Protein AF-A0A1H8DDY9-F1 (afdb_monomer)

Mean predicted aligned error: 5.14 Å

Solvent-accessible surface area (backbone atoms only — not comparable to full-atom values): 30913 Å² total; per-residue (Å²): 101,63,70,55,17,39,53,52,20,37,51,55,45,41,40,13,41,50,28,24,45,38,61,56,72,66,57,65,76,45,71,66,89,84,73,91,78,74,67,105,60,54,44,48,33,38,37,76,36,75,84,77,53,31,32,45,36,35,35,33,58,40,87,41,98,86,42,74,48,39,61,55,94,57,40,30,36,36,41,81,87,67,49,76,44,78,53,89,43,46,63,60,52,46,52,54,55,49,59,58,70,56,87,56,89,87,69,56,37,64,62,53,45,51,52,35,32,52,46,11,31,56,45,28,14,54,34,41,31,58,54,65,75,46,77,85,73,78,47,83,88,46,56,66,68,58,27,36,51,45,30,30,18,59,54,59,70,59,55,66,54,28,58,26,45,51,18,52,53,78,60,51,76,70,45,36,60,50,46,28,11,51,60,66,20,60,41,44,41,19,35,30,35,35,32,59,84,34,50,46,74,48,54,60,50,100,64,82,78,52,65,69,66,57,40,37,64,68,46,44,62,76,43,41,67,52,48,73,74,56,31,42,81,41,76,35,40,56,72,35,50,63,56,53,57,72,37,67,52,47,48,49,28,38,78,70,64,42,30,42,85,65,47,69,49,62,70,61,32,31,27,26,77,77,42,44,32,30,39,37,96,72,36,69,38,26,40,37,34,19,26,87,31,32,46,61,80,43,58,42,44,34,38,70,66,46,50,51,15,18,40,44,42,20,32,52,52,60,54,34,66,77,79,55,80,54,98,29,52,44,73,45,38,36,53,30,37,47,33,61,42,62,52,74,94,57,57,56,94,84,72,65,60,23,63,51,19,29,41,35,25,53,53,83,67,55,88,83,70,50,47,55,34,30,39,46,33,36,62,46,56,51,96,77,45,98,58,27,46,49,57,60,29,45,29,54,48,63,74,49,73,95,74,83,59,56,62,69,54,54,49,53,51,50,49,45,40,38,60,44,42,55,49,56,53,46,45,41,28,45,78,60,18,41,21,55,44,40,21,34,79,30,21,24,38,19,60,57,72,34,35,67,60,36,32,34,36,38,63,40,62,60,35,25,27,12,44,69,45,30,50,75,73,47,37,47,80,72,67,34,60,94,79,41,78,26,56,31,57,54,69,58,19,48,49,46,28,43,23,22,35,50,52,51,22,47,46,50,51,44,50,48,51,15,67,78,45,72,37,58,56,54,61,51,31,27,50,55,38,52,50,48,65,66,44,44,83,80,41,53,80,57,32,30,53,55,48,47,46,58,59,65,43,69,52,40,62,36,77,26,42,44,62,16,57,49,71,69,28,72,93,66,58,42,70,37,78,38,79,32,55,45,49,75,24,68,73,80,83,124

InterPro domains:
  IPR007310 Aerobactin siderophore biosynthesis, IucA/IucC, N-terminal [PF04183] (151-379)
  IPR022770 Aerobactin siderophore biosynthesis IucA/IucC-like, C-terminal [PF06276] (412-571)
  IPR037455 Aerobactin siderophore biosynthesis, IucA/IucC-like [PTHR34384] (4-583)

Secondary structure (DSSP, 8-state):
-HHHHHHHHHHHHHHHHHHHHHHHH-PPPEE-SS---SSTT-EEEEEEETTTTEEEEEEEEE--TTS--EEEEEEEEE-TTS-EEEE--HHHHHHHHHHHH-S-GGGSHHHHHHHHHHHHHHHHHHHHHHHHTS----STTS-HHHHHHHHHH---S--TT-S-TT-EET--HHHHHHH-GGGT--EEEEEEEE-GGGEEEEESSSSPPPHHHHS-HHHHHHTHHHHHTTPEEEEE-HHHHHHHTTSHHHHHHHHTTSEEEEEEEEEEEEE-TTSSEEE-TTSSEEEE--EEEEETTEEE---HHHHHHHHHHHHHHHHHTTT---TTEEE--EEEEEEE---TTT--TT--GGGT-EEEEEPP--TTS---EEHHHHHPPPTT-SS-THHHHHHHHHT--SSPPPHHHHHHHHHHHHHHTHHHHHHHHHHH-EE----TTTEEEEEETTEEEEEEE--GGG-EEEHHHHHHTT-BTTTB-TT-TTEE-HHHHHHHHIIIIIIIIIHHHHHHHHHHHT--HHHHHHHHHHHHHHHTTTS-HHHHHHHHHHHH-SEEEEE-HHHHHHTT-STT--EEEEE-HHHHT-----

Nearest PDB structures (foldseek):
  2x3j-assembly1_A  TM=8.518E-01  e=3.116E-34  Dickeya chrysanthemi
  2x3j-assembly1_B  TM=8.577E-01  e=5.275E-34  Dickeya chrysanthemi
  2w02-assembly2_B  TM=8.515E-01  e=5.777E-33  Dickeya chrysanthemi
  2w02-assembly1_A  TM=8.527E-01  e=4.979E-32  Dickeya chrysanthemi
  2w03-assembly1_A  TM=8.443E-01  e=2.196E-31  Dickeya chrysanthemi

Structure (mmCIF, N/CA/C/O backbone):
data_AF-A0A1H8DDY9-F1
#
_entry.id   AF-A0A1H8DDY9-F1
#
loop_
_atom_site.group_PDB
_atom_site.id
_atom_site.type_symbol
_atom_site.label_atom_id
_atom_site.label_alt_id
_atom_site.label_comp_id
_atom_site.label_asym_id
_atom_site.label_entity_id
_atom_site.label_seq_id
_atom_site.pdbx_PDB_ins_code
_atom_site.Cartn_x
_atom_site.Cartn_y
_atom_site.Cartn_z
_atom_site.occupancy
_atom_site.B_iso_or_equiv
_atom_site.auth_seq_id
_atom_site.auth_comp_id
_atom_site.auth_asym_id
_atom_site.auth_atom_id
_atom_site.pdbx_PDB_model_num
ATOM 1 N N . MET A 1 1 ? 13.708 -27.353 0.061 1.00 84.94 1 MET A N 1
ATOM 2 C CA . MET A 1 1 ? 12.771 -26.207 0.019 1.00 84.94 1 MET A CA 1
ATOM 3 C C . MET A 1 1 ? 13.318 -24.988 0.753 1.00 84.94 1 MET A C 1
ATOM 5 O O . MET A 1 1 ? 13.520 -23.990 0.083 1.00 84.94 1 MET A O 1
ATOM 9 N N . LYS A 1 2 ? 13.683 -25.061 2.043 1.00 91.00 2 LYS A N 1
ATOM 10 C CA . LYS A 1 2 ? 14.303 -23.936 2.782 1.00 91.00 2 LYS A CA 1
ATOM 11 C C . LYS A 1 2 ? 15.442 -23.213 2.041 1.00 91.00 2 LYS A C 1
ATOM 13 O O . LYS A 1 2 ? 15.395 -22.007 1.848 1.00 91.00 2 LYS A O 1
ATOM 18 N N . GLN A 1 3 ? 16.427 -23.961 1.538 1.00 93.56 3 GLN A N 1
ATOM 19 C CA . GLN A 1 3 ? 17.556 -23.391 0.785 1.00 93.56 3 GLN A CA 1
ATOM 20 C C . GLN A 1 3 ? 17.130 -22.751 -0.551 1.00 93.56 3 GLN A C 1
ATOM 22 O O . GLN A 1 3 ? 17.729 -21.783 -1.001 1.00 93.56 3 GLN A O 1
ATOM 27 N N . GLN A 1 4 ? 16.076 -23.267 -1.190 1.00 94.62 4 GLN A N 1
ATOM 28 C CA . GLN A 1 4 ? 15.504 -22.664 -2.396 1.00 94.62 4 GLN A CA 1
ATOM 29 C C . GLN A 1 4 ? 14.776 -21.358 -2.065 1.00 94.62 4 GLN A C 1
ATOM 31 O O . GLN A 1 4 ? 14.979 -20.375 -2.765 1.00 94.62 4 GLN A O 1
ATOM 36 N N . ALA A 1 5 ? 13.980 -21.335 -0.992 1.00 96.44 5 ALA A N 1
ATOM 37 C CA . ALA A 1 5 ? 13.301 -20.132 -0.520 1.00 96.44 5 ALA A CA 1
ATOM 38 C C . ALA A 1 5 ? 14.295 -19.013 -0.194 1.00 96.44 5 ALA A C 1
ATOM 40 O O . ALA A 1 5 ? 14.096 -17.879 -0.616 1.00 96.44 5 ALA A O 1
ATOM 41 N N . PHE A 1 6 ? 15.390 -19.355 0.491 1.00 96.50 6 PHE A N 1
ATOM 42 C CA . PHE A 1 6 ? 16.448 -18.404 0.815 1.00 96.50 6 PHE A CA 1
ATOM 43 C C . PHE A 1 6 ? 17.117 -17.836 -0.442 1.00 96.50 6 PHE A C 1
ATOM 45 O O . PHE A 1 6 ? 17.208 -16.623 -0.562 1.00 96.50 6 PHE A O 1
ATOM 52 N N . ARG A 1 7 ? 17.481 -18.676 -1.424 1.00 95.56 7 ARG A N 1
ATOM 53 C CA . ARG A 1 7 ? 18.044 -18.198 -2.704 1.00 95.56 7 ARG A CA 1
ATOM 54 C C . ARG A 1 7 ? 17.100 -17.258 -3.460 1.00 95.56 7 ARG A C 1
ATOM 56 O O . ARG A 1 7 ? 17.546 -16.258 -4.007 1.00 95.56 7 ARG A O 1
ATOM 63 N N . ILE A 1 8 ? 15.798 -17.558 -3.477 1.00 95.88 8 ILE A N 1
ATOM 64 C CA . ILE A 1 8 ? 14.801 -16.670 -4.096 1.00 95.88 8 ILE A CA 1
ATOM 65 C C . ILE A 1 8 ? 14.722 -15.348 -3.322 1.00 95.88 8 ILE A C 1
ATOM 67 O O . ILE A 1 8 ? 14.713 -14.292 -3.943 1.00 95.88 8 ILE A O 1
ATOM 71 N N . ALA A 1 9 ? 14.687 -15.384 -1.986 1.00 97.50 9 ALA A N 1
ATOM 72 C CA . ALA A 1 9 ? 14.667 -14.175 -1.162 1.00 97.50 9 ALA A CA 1
ATOM 73 C C . ALA A 1 9 ? 15.915 -13.310 -1.383 1.00 97.50 9 ALA A C 1
ATOM 75 O O . ALA A 1 9 ? 15.805 -12.096 -1.508 1.00 97.50 9 ALA A O 1
ATOM 76 N N . GLU A 1 10 ? 17.082 -13.941 -1.477 1.00 96.75 10 GLU A N 1
ATOM 77 C CA . GLU A 1 10 ? 18.362 -13.292 -1.730 1.00 96.75 10 GLU A CA 1
ATOM 78 C C . GLU A 1 10 ? 18.367 -12.560 -3.079 1.00 96.75 10 GLU A C 1
ATOM 80 O O . GLU A 1 10 ? 18.619 -11.356 -3.139 1.00 96.75 10 GLU A O 1
ATOM 85 N N . HIS A 1 11 ? 17.975 -13.255 -4.151 1.00 96.06 11 HIS A N 1
ATOM 86 C CA . HIS A 1 11 ? 17.843 -12.661 -5.484 1.00 96.06 11 HIS A CA 1
ATOM 87 C C . HIS A 1 11 ? 16.826 -11.510 -5.508 1.00 96.06 11 HIS A C 1
ATOM 89 O O . HIS A 1 11 ? 17.091 -10.443 -6.059 1.00 96.06 11 HIS A O 1
ATOM 95 N N . GLN A 1 12 ? 15.687 -11.682 -4.835 1.00 96.44 12 GLN A N 1
ATOM 96 C CA . GLN A 1 12 ? 14.640 -10.665 -4.740 1.00 96.44 12 GLN A CA 1
ATOM 97 C C . GLN A 1 12 ? 15.045 -9.437 -3.912 1.00 96.44 12 GLN A C 1
ATOM 99 O O . GLN A 1 12 ? 14.533 -8.342 -4.168 1.00 96.44 12 GLN A O 1
ATOM 104 N N . THR A 1 13 ? 15.950 -9.593 -2.945 1.00 97.38 13 THR A N 1
ATOM 105 C CA . THR A 1 13 ? 16.577 -8.481 -2.220 1.00 97.38 13 THR A CA 1
ATOM 106 C C . THR A 1 13 ? 17.520 -7.706 -3.136 1.00 97.38 13 THR A C 1
ATOM 108 O O . THR A 1 13 ? 17.406 -6.482 -3.218 1.00 97.38 13 THR A O 1
ATOM 111 N N . VAL A 1 14 ? 18.392 -8.401 -3.875 1.00 96.62 14 VAL A N 1
ATOM 112 C CA . VAL A 1 14 ? 19.308 -7.774 -4.846 1.00 96.62 14 VAL A CA 1
ATOM 113 C C . VAL A 1 14 ? 18.537 -6.963 -5.883 1.00 96.62 14 VAL A C 1
ATOM 115 O O . VAL A 1 14 ? 18.834 -5.787 -6.086 1.00 96.62 14 VAL A O 1
ATOM 118 N N . GLU A 1 15 ? 17.510 -7.558 -6.492 1.00 95.94 15 GLU A N 1
ATOM 119 C CA . GLU A 1 15 ? 16.705 -6.908 -7.529 1.00 95.94 15 GLU A CA 1
ATOM 120 C C . GLU A 1 15 ? 16.066 -5.606 -7.028 1.00 95.94 15 GLU A C 1
ATOM 122 O O . GLU A 1 15 ? 16.124 -4.587 -7.710 1.00 95.94 15 GLU A O 1
ATOM 127 N N . ARG A 1 16 ? 15.530 -5.592 -5.802 1.00 96.38 16 ARG A N 1
ATOM 128 C CA . ARG A 1 16 ? 14.922 -4.393 -5.199 1.00 96.38 16 ARG A CA 1
ATOM 129 C C . ARG A 1 16 ? 15.927 -3.297 -4.898 1.00 96.38 16 ARG A C 1
ATOM 131 O O . ARG A 1 16 ? 15.626 -2.127 -5.122 1.00 96.38 16 ARG A O 1
ATOM 138 N N . ILE A 1 17 ? 17.090 -3.666 -4.369 1.00 96.81 17 ILE A N 1
ATOM 139 C CA . ILE A 1 17 ? 18.146 -2.710 -4.028 1.00 96.81 17 ILE A CA 1
ATOM 140 C C . ILE A 1 17 ? 18.695 -2.075 -5.301 1.00 96.81 17 ILE A C 1
ATOM 142 O O . ILE A 1 17 ? 18.784 -0.852 -5.365 1.00 96.81 17 ILE A O 1
ATOM 146 N N . LEU A 1 18 ? 18.995 -2.878 -6.325 1.00 96.88 18 LEU A N 1
ATOM 147 C CA . LEU A 1 18 ? 19.487 -2.371 -7.604 1.00 96.88 18 LEU A CA 1
ATOM 148 C C . LEU A 1 18 ? 18.429 -1.536 -8.329 1.00 96.88 18 LEU A C 1
ATOM 150 O O . LEU A 1 18 ? 18.742 -0.427 -8.754 1.00 96.88 18 LEU A O 1
ATOM 154 N N . ASN A 1 19 ? 17.175 -1.998 -8.398 1.00 96.38 19 ASN A N 1
ATOM 155 C CA . ASN A 1 19 ? 16.087 -1.230 -9.009 1.00 96.38 19 ASN A CA 1
ATOM 156 C C . ASN A 1 19 ? 15.865 0.103 -8.286 1.00 96.38 19 ASN A C 1
ATOM 158 O O . ASN A 1 19 ? 15.697 1.133 -8.936 1.00 96.38 19 ASN A O 1
ATOM 162 N N . ALA A 1 20 ? 15.876 0.115 -6.949 1.00 96.12 20 ALA A N 1
ATOM 163 C CA . ALA A 1 20 ? 15.757 1.352 -6.184 1.00 96.12 20 ALA A CA 1
ATOM 164 C C . ALA A 1 20 ? 16.968 2.267 -6.409 1.00 96.12 20 ALA A C 1
ATOM 166 O O . ALA A 1 20 ? 16.782 3.437 -6.720 1.00 96.12 20 ALA A O 1
ATOM 167 N N . TYR A 1 21 ? 18.193 1.744 -6.326 1.00 96.25 21 TYR A N 1
ATOM 168 C CA . TYR A 1 21 ? 19.411 2.530 -6.512 1.00 96.25 21 TYR A CA 1
ATOM 169 C C . TYR A 1 21 ? 19.501 3.140 -7.910 1.00 96.25 21 TYR A C 1
ATOM 171 O O . TYR A 1 21 ? 19.559 4.358 -8.019 1.00 96.25 21 TYR A O 1
ATOM 179 N N . VAL A 1 22 ? 19.428 2.327 -8.971 1.00 94.50 22 VAL A N 1
ATOM 180 C CA . VAL A 1 22 ? 19.519 2.784 -10.372 1.00 94.50 22 VAL A CA 1
ATOM 181 C C . VAL A 1 22 ? 18.476 3.864 -10.661 1.00 94.50 22 VAL A C 1
ATOM 183 O O . VAL A 1 22 ? 18.779 4.889 -11.273 1.00 94.50 22 VAL A O 1
ATOM 186 N N . ARG A 1 23 ? 17.249 3.662 -10.171 1.00 93.25 23 ARG A N 1
ATOM 187 C CA . ARG A 1 23 ? 16.152 4.613 -10.345 1.00 93.25 23 ARG A CA 1
ATOM 188 C C . ARG A 1 23 ? 16.363 5.916 -9.569 1.00 93.25 23 ARG A C 1
ATOM 190 O O . ARG A 1 23 ? 15.970 6.972 -10.053 1.00 93.25 23 ARG A O 1
ATOM 197 N N . GLU A 1 24 ? 16.921 5.851 -8.364 1.00 94.12 24 GLU A N 1
ATOM 198 C CA . GLU A 1 24 ? 17.036 6.997 -7.454 1.00 94.12 24 GLU A CA 1
ATOM 199 C C . GLU A 1 24 ? 18.318 7.813 -7.650 1.00 94.12 24 GLU A C 1
ATOM 201 O O . GLU A 1 24 ? 18.294 9.028 -7.471 1.00 94.12 24 GLU A O 1
ATOM 206 N N . SER A 1 25 ? 19.425 7.181 -8.043 1.00 90.38 25 SER A N 1
ATOM 207 C CA . SER A 1 25 ? 20.691 7.867 -8.325 1.00 90.38 25 SER A CA 1
ATOM 208 C C . SER A 1 25 ? 20.757 8.437 -9.745 1.00 90.38 25 SER A C 1
ATOM 210 O O . SER A 1 25 ? 21.589 9.299 -10.024 1.00 90.38 25 SER A O 1
ATOM 212 N N . GLY A 1 26 ? 19.919 7.937 -10.662 1.00 83.56 26 GLY A N 1
ATOM 213 C CA . GLY A 1 26 ? 20.040 8.208 -12.097 1.00 83.56 26 GLY A CA 1
ATOM 214 C C . GLY A 1 26 ? 21.256 7.530 -12.742 1.00 83.56 26 GLY A C 1
ATOM 215 O O . GLY A 1 26 ? 21.606 7.859 -13.881 1.00 83.56 26 GLY A O 1
ATOM 216 N N . SER A 1 27 ? 21.909 6.600 -12.030 1.00 83.31 27 SER A N 1
ATOM 217 C CA . SER A 1 27 ? 23.034 5.822 -12.550 1.00 83.31 27 SER A CA 1
ATOM 218 C C . SER A 1 27 ? 22.601 5.055 -13.795 1.00 83.31 27 SER A C 1
ATOM 220 O O . SER A 1 27 ? 21.537 4.439 -13.837 1.00 83.31 27 SER A O 1
ATOM 222 N N . ARG A 1 28 ? 23.439 5.075 -14.833 1.00 81.19 28 ARG A N 1
ATOM 223 C CA . ARG A 1 28 ? 23.156 4.366 -16.082 1.00 81.19 28 ARG A CA 1
ATOM 224 C C . ARG A 1 28 ? 23.789 2.988 -16.055 1.00 81.19 28 ARG A C 1
ATOM 226 O O . ARG A 1 28 ? 24.984 2.858 -15.806 1.00 81.19 28 ARG A O 1
ATOM 233 N N . LEU A 1 29 ? 22.991 1.978 -16.380 1.00 83.88 29 LEU A N 1
ATOM 234 C CA . LEU A 1 29 ? 23.511 0.665 -16.733 1.00 83.88 29 LEU A CA 1
ATOM 235 C C . LEU A 1 29 ? 24.159 0.763 -18.114 1.00 83.88 29 LEU A C 1
ATOM 237 O O . LEU A 1 29 ? 23.529 1.210 -19.075 1.00 83.88 29 LEU A O 1
ATOM 241 N N . THR A 1 30 ? 25.424 0.370 -18.201 1.00 83.19 30 THR A N 1
ATOM 242 C CA . THR A 1 30 ? 26.132 0.232 -19.476 1.00 83.19 30 THR A CA 1
ATOM 243 C C . THR A 1 30 ? 26.134 -1.233 -19.886 1.00 83.19 30 THR A C 1
ATOM 245 O O . THR A 1 30 ? 26.276 -2.119 -19.044 1.00 83.19 30 THR A O 1
ATOM 248 N N . PHE A 1 31 ? 25.935 -1.491 -21.176 1.00 80.56 31 PHE A N 1
ATOM 249 C CA . PHE A 1 31 ? 25.870 -2.842 -21.729 1.00 80.56 31 PHE A CA 1
ATOM 250 C C . PHE A 1 31 ? 27.072 -3.062 -22.642 1.00 80.56 31 PHE A C 1
ATOM 252 O O . PHE A 1 31 ? 27.364 -2.212 -23.485 1.00 80.56 31 PHE A O 1
ATOM 259 N N . SER A 1 32 ? 27.774 -4.181 -22.468 1.00 63.12 32 SER A N 1
ATOM 260 C CA . SER A 1 32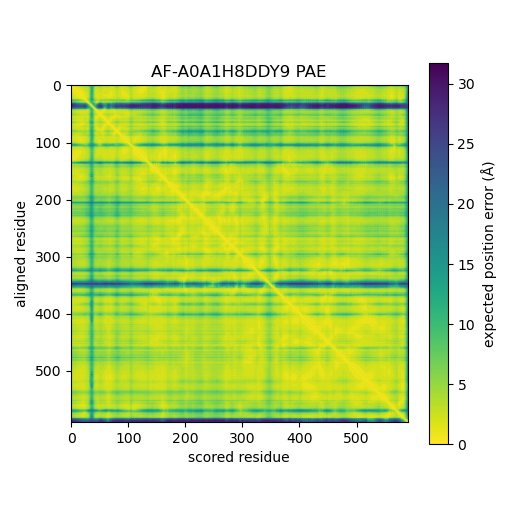 ? 28.851 -4.578 -23.381 1.00 63.12 32 SER A CA 1
ATOM 261 C C . SER A 1 32 ? 28.263 -5.335 -24.569 1.00 63.12 32 SER A C 1
ATOM 263 O O . SER A 1 32 ? 27.462 -6.249 -24.386 1.00 63.12 32 SER A O 1
ATOM 265 N N . ALA A 1 33 ? 28.669 -4.959 -25.783 1.00 51.81 33 ALA A N 1
ATOM 266 C CA . ALA A 1 33 ? 28.314 -5.661 -27.016 1.00 51.81 33 ALA A CA 1
ATOM 267 C C . ALA A 1 33 ? 29.273 -6.826 -27.342 1.00 51.81 33 ALA A C 1
ATOM 269 O O . ALA A 1 33 ? 29.050 -7.526 -28.325 1.00 51.81 33 ALA A O 1
ATOM 270 N N . GLU A 1 34 ? 30.347 -7.021 -26.567 1.00 44.69 34 GLU A N 1
ATOM 271 C CA . GLU A 1 34 ? 31.484 -7.865 -26.974 1.00 44.69 34 GLU A CA 1
ATOM 272 C C . GLU A 1 34 ? 31.489 -9.287 -26.383 1.00 44.69 34 GLU A C 1
ATOM 274 O O . GLU A 1 34 ? 32.250 -10.121 -26.860 1.00 44.69 34 GLU A O 1
ATOM 279 N N . ASP A 1 35 ? 30.569 -9.635 -25.475 1.00 38.19 35 ASP A N 1
ATOM 280 C CA . ASP A 1 35 ? 30.513 -10.968 -24.846 1.00 38.19 35 ASP A CA 1
ATOM 281 C C . ASP A 1 35 ? 29.151 -11.660 -25.055 1.00 38.19 35 ASP A C 1
ATOM 283 O O . ASP A 1 35 ? 28.403 -11.938 -24.116 1.00 38.19 35 ASP A O 1
ATOM 287 N N . TYR A 1 36 ? 28.815 -11.956 -26.316 1.00 39.97 36 TYR A N 1
ATOM 288 C CA . TYR A 1 36 ? 27.655 -12.776 -26.698 1.00 39.97 36 TYR A CA 1
ATOM 289 C C . TYR A 1 36 ? 27.900 -14.271 -26.454 1.00 39.97 36 TYR A C 1
ATOM 291 O O . TYR A 1 36 ? 27.888 -15.046 -27.399 1.00 39.97 36 TYR A O 1
ATOM 299 N N . TYR A 1 37 ? 28.113 -14.710 -25.215 1.00 37.62 37 TYR A N 1
ATOM 300 C CA . TYR A 1 37 ? 28.006 -16.134 -24.871 1.00 37.62 37 TYR A CA 1
ATOM 301 C C . TYR A 1 37 ? 27.630 -16.304 -23.395 1.00 37.62 37 TYR A C 1
ATOM 303 O O . TYR A 1 37 ? 28.488 -16.250 -22.521 1.00 37.62 37 TYR A O 1
ATOM 311 N N . THR A 1 38 ? 26.339 -16.513 -23.114 1.00 38.12 38 THR A N 1
ATOM 312 C CA . THR A 1 38 ? 25.798 -17.607 -22.274 1.00 38.12 38 THR A CA 1
ATOM 313 C C . THR A 1 38 ? 24.283 -17.430 -22.084 1.00 38.12 38 THR A C 1
ATOM 315 O O . THR A 1 38 ? 23.836 -16.548 -21.363 1.00 38.12 38 THR A O 1
ATOM 318 N N . ASP A 1 39 ? 23.517 -18.319 -22.731 1.00 41.28 39 ASP A N 1
ATOM 319 C CA . ASP A 1 39 ? 22.045 -18.400 -22.776 1.00 41.28 39 ASP A CA 1
ATOM 320 C C . ASP A 1 39 ? 21.367 -17.208 -23.489 1.00 41.28 39 ASP A C 1
ATOM 322 O O . ASP A 1 39 ? 21.606 -16.052 -23.160 1.00 41.28 39 ASP A O 1
ATOM 326 N N . ASP A 1 40 ? 20.516 -17.473 -24.485 1.00 47.00 40 ASP A N 1
ATOM 327 C CA . ASP A 1 40 ? 19.981 -16.507 -25.475 1.00 47.00 40 ASP A CA 1
ATOM 328 C C . ASP A 1 40 ? 19.069 -15.380 -24.902 1.00 47.00 40 ASP A C 1
ATOM 330 O O . ASP A 1 40 ? 18.179 -14.874 -25.591 1.00 47.00 40 ASP A O 1
ATOM 334 N N . ARG A 1 41 ? 19.196 -15.002 -23.620 1.00 56.59 41 ARG A N 1
ATOM 335 C CA . ARG A 1 41 ? 18.282 -14.087 -22.907 1.00 56.59 41 ARG A CA 1
ATOM 336 C C . ARG A 1 41 ? 18.930 -13.124 -21.904 1.00 56.59 41 ARG A C 1
ATOM 338 O O . ARG A 1 41 ? 18.186 -12.409 -21.237 1.00 56.59 41 ARG A O 1
ATOM 345 N N . ALA A 1 42 ? 20.254 -13.094 -21.753 1.00 68.69 42 ALA A N 1
ATOM 346 C CA . ALA A 1 42 ? 20.914 -12.239 -20.764 1.00 68.69 42 ALA A CA 1
ATOM 347 C C . ALA A 1 42 ? 21.985 -11.340 -21.399 1.00 68.69 42 ALA A C 1
ATOM 349 O O . ALA A 1 42 ? 22.815 -11.812 -22.167 1.00 68.69 42 ALA A O 1
ATOM 350 N N . ASN A 1 43 ? 21.980 -10.049 -21.052 1.00 80.94 43 ASN A N 1
ATOM 351 C CA . ASN A 1 43 ? 23.020 -9.098 -21.455 1.00 80.94 43 ASN A CA 1
ATOM 352 C C . ASN A 1 43 ? 23.942 -8.801 -20.271 1.00 80.94 43 ASN A C 1
ATOM 354 O O . ASN A 1 43 ? 23.469 -8.632 -19.144 1.00 80.94 43 ASN A O 1
ATOM 358 N N . TRP A 1 44 ? 25.245 -8.678 -20.517 1.00 87.31 44 TRP A N 1
ATOM 359 C CA . TRP A 1 44 ? 26.171 -8.167 -19.508 1.00 87.31 44 TRP A CA 1
ATOM 360 C C . TRP A 1 44 ? 25.858 -6.708 -19.194 1.00 87.31 44 TRP A C 1
ATOM 362 O O . TRP A 1 44 ? 25.706 -5.886 -20.100 1.00 87.31 44 TRP A O 1
ATOM 372 N N . MET A 1 45 ? 25.779 -6.395 -17.904 1.00 91.00 45 MET A N 1
ATOM 373 C CA . MET A 1 45 ? 25.588 -5.042 -17.406 1.00 91.00 45 MET A CA 1
ATOM 374 C C . MET A 1 45 ? 26.755 -4.619 -16.520 1.00 91.00 45 MET A C 1
ATOM 376 O O . MET A 1 45 ? 27.289 -5.412 -15.742 1.00 91.00 45 MET A O 1
ATOM 380 N N . ILE A 1 46 ? 27.109 -3.345 -16.619 1.00 92.75 46 ILE A N 1
ATOM 381 C CA . ILE A 1 46 ? 28.067 -2.684 -15.746 1.00 92.75 46 ILE A CA 1
ATOM 382 C C . ILE A 1 46 ? 27.375 -1.478 -15.114 1.00 92.75 46 ILE A C 1
ATOM 384 O O . ILE A 1 46 ? 26.846 -0.608 -15.815 1.00 92.75 46 ILE A O 1
ATOM 388 N N . LEU A 1 47 ? 27.410 -1.431 -13.785 1.00 94.75 47 LEU A N 1
ATOM 389 C CA . LEU A 1 47 ? 26.988 -0.301 -12.968 1.00 94.75 47 LEU A CA 1
ATOM 390 C C . LEU A 1 47 ? 28.225 0.324 -12.320 1.00 94.75 47 LEU A C 1
ATOM 392 O O . LEU A 1 47 ? 28.950 -0.339 -11.579 1.00 94.75 47 LEU A O 1
ATOM 396 N N . GLU A 1 48 ? 28.479 1.596 -12.605 1.00 94.25 48 GLU A N 1
ATOM 397 C CA . GLU A 1 48 ? 29.572 2.326 -11.960 1.00 94.25 48 GLU A CA 1
ATOM 398 C C . GLU A 1 48 ? 29.191 2.711 -10.528 1.00 94.25 48 GLU A C 1
ATOM 400 O O . GLU A 1 48 ? 28.060 3.132 -10.279 1.00 94.25 48 GLU A O 1
ATOM 405 N N . LEU A 1 49 ? 30.154 2.592 -9.609 1.00 94.31 49 LEU A N 1
ATOM 406 C CA . LEU A 1 49 ? 30.051 3.019 -8.212 1.00 94.31 49 LEU A CA 1
ATOM 407 C C . LEU A 1 49 ? 31.115 4.107 -7.958 1.00 94.31 49 LEU A C 1
ATOM 409 O O . LEU A 1 49 ? 32.235 3.797 -7.533 1.00 94.31 49 LEU A O 1
ATOM 413 N N . PRO A 1 50 ? 30.832 5.378 -8.317 1.00 92.56 50 PRO A N 1
ATOM 414 C CA . PRO A 1 50 ? 31.831 6.446 -8.351 1.00 92.56 50 PRO A CA 1
ATOM 415 C C . PRO A 1 50 ? 32.528 6.731 -7.019 1.00 92.56 50 PRO A C 1
ATOM 417 O O . PRO A 1 50 ? 33.740 6.960 -7.013 1.00 92.56 50 PRO A O 1
ATOM 420 N N . LYS A 1 51 ? 31.801 6.716 -5.896 1.00 91.69 51 LYS A N 1
ATOM 421 C CA . LYS A 1 51 ? 32.366 6.988 -4.566 1.00 91.69 51 LYS A CA 1
ATOM 422 C C . LYS A 1 51 ? 33.388 5.919 -4.186 1.00 91.69 51 LYS A C 1
ATOM 424 O O . LYS A 1 51 ? 34.454 6.248 -3.666 1.00 91.69 51 LYS A O 1
ATOM 429 N N . GLN A 1 52 ? 33.093 4.662 -4.509 1.00 91.62 52 GLN A N 1
ATOM 430 C CA . GLN A 1 52 ? 33.983 3.521 -4.270 1.00 91.62 52 GLN A CA 1
ATOM 431 C C . GLN A 1 52 ? 35.043 3.324 -5.364 1.00 91.62 52 GLN A C 1
ATOM 433 O O . GLN A 1 52 ? 35.993 2.570 -5.167 1.00 91.62 52 GLN A O 1
ATOM 438 N N . LYS A 1 53 ? 34.920 4.015 -6.506 1.00 93.88 53 LYS A N 1
ATOM 439 C CA . LYS A 1 53 ? 35.800 3.889 -7.684 1.00 93.88 53 LYS A CA 1
ATOM 440 C C . LYS A 1 53 ? 35.867 2.466 -8.257 1.00 93.88 53 LYS A C 1
ATOM 442 O O . LYS A 1 53 ? 36.855 2.107 -8.893 1.00 93.88 53 LYS A O 1
ATOM 447 N N . CYS A 1 54 ? 34.822 1.669 -8.063 1.00 94.25 54 CYS A N 1
ATOM 448 C CA . CYS A 1 54 ? 34.713 0.313 -8.595 1.00 94.25 54 CYS A CA 1
ATOM 449 C C . CYS A 1 54 ? 33.512 0.189 -9.544 1.00 94.25 54 CYS A C 1
ATOM 451 O O . CYS A 1 54 ? 32.734 1.131 -9.736 1.00 94.25 54 CYS A O 1
ATOM 453 N N . LYS A 1 55 ? 33.378 -0.973 -10.187 1.00 94.75 55 LYS A N 1
ATOM 454 C CA . LYS A 1 55 ? 32.248 -1.286 -11.068 1.00 94.75 55 LYS A CA 1
ATOM 455 C C . LYS A 1 55 ? 31.601 -2.595 -10.648 1.00 94.75 55 LYS A C 1
ATOM 457 O O . LYS A 1 55 ? 32.301 -3.582 -10.446 1.00 94.75 55 LYS A O 1
ATOM 462 N N . LEU A 1 56 ? 30.276 -2.616 -10.574 1.00 95.38 56 LEU A N 1
ATOM 463 C CA . LEU A 1 56 ? 29.496 -3.832 -10.385 1.00 95.38 56 LEU A CA 1
ATOM 464 C C . LEU A 1 56 ? 29.168 -4.432 -11.756 1.00 95.38 56 LEU A C 1
ATOM 466 O O . LEU A 1 56 ? 28.440 -3.835 -12.549 1.00 95.38 56 LEU A O 1
ATOM 470 N N . LEU A 1 57 ? 29.713 -5.614 -12.022 1.00 94.56 57 LEU A N 1
ATOM 471 C CA . LEU A 1 57 ? 29.445 -6.438 -13.193 1.00 94.56 57 LEU A CA 1
ATOM 472 C C . LEU A 1 57 ? 28.378 -7.483 -12.849 1.00 94.56 57 LEU A C 1
ATOM 474 O O . LEU A 1 57 ? 28.445 -8.138 -11.811 1.00 94.56 57 LEU A O 1
ATOM 478 N N . GLY A 1 58 ? 27.416 -7.686 -13.739 1.00 92.81 58 GLY A N 1
ATOM 479 C CA . GLY A 1 58 ? 26.420 -8.746 -13.619 1.00 92.81 58 GLY A CA 1
ATOM 480 C C . GLY A 1 58 ? 25.706 -8.978 -14.941 1.00 92.81 58 GLY A C 1
ATOM 481 O O . GLY A 1 58 ? 26.123 -8.474 -15.982 1.00 92.81 58 GLY A O 1
ATOM 482 N N . THR A 1 59 ? 24.600 -9.712 -14.904 1.00 90.56 59 THR A N 1
ATOM 483 C CA . THR A 1 59 ? 23.735 -9.885 -16.077 1.00 90.56 59 THR A CA 1
ATOM 484 C C . THR A 1 59 ? 22.362 -9.278 -15.834 1.00 90.56 59 THR A C 1
ATOM 486 O O . THR A 1 59 ? 21.861 -9.266 -14.710 1.00 90.56 59 THR A O 1
ATOM 489 N N . ILE A 1 60 ? 21.750 -8.767 -16.896 1.00 89.44 60 ILE A N 1
ATOM 490 C CA . ILE A 1 60 ? 20.362 -8.320 -16.924 1.00 89.44 60 ILE A CA 1
ATOM 491 C C . ILE A 1 60 ? 19.574 -9.269 -17.832 1.00 89.44 60 ILE A C 1
ATOM 493 O O . ILE A 1 60 ? 19.985 -9.549 -18.958 1.00 89.44 60 ILE A O 1
ATOM 497 N N . THR A 1 61 ? 18.458 -9.793 -17.338 1.00 89.62 61 THR A N 1
ATOM 498 C CA . THR A 1 61 ? 17.565 -10.704 -18.080 1.00 89.62 61 THR A CA 1
ATOM 499 C C . THR A 1 61 ? 16.328 -9.982 -18.607 1.00 89.62 61 THR A C 1
ATOM 501 O O . THR A 1 61 ? 15.651 -10.472 -19.509 1.00 89.62 61 THR A O 1
ATOM 504 N N . TYR A 1 62 ? 16.044 -8.791 -18.074 1.00 91.25 62 TYR A N 1
ATOM 505 C CA . TYR A 1 62 ? 15.023 -7.890 -18.587 1.00 91.25 62 TYR A CA 1
ATOM 506 C C . TYR A 1 62 ? 15.361 -6.442 -18.255 1.00 91.25 62 TYR A C 1
ATOM 508 O O . TYR A 1 62 ? 15.573 -6.088 -17.093 1.00 91.25 62 TYR A O 1
ATOM 516 N N . PHE A 1 63 ? 15.374 -5.597 -19.279 1.00 90.94 63 PHE A N 1
ATOM 517 C CA . PHE A 1 63 ? 15.512 -4.160 -19.121 1.00 90.94 63 PHE A CA 1
ATOM 518 C C . PHE A 1 63 ? 14.137 -3.497 -19.226 1.00 90.94 63 PHE A C 1
ATOM 520 O O . PHE A 1 63 ? 13.491 -3.589 -20.266 1.00 90.94 63 PHE A O 1
ATOM 527 N N . SER A 1 64 ? 13.719 -2.816 -18.160 1.00 90.31 64 SER A N 1
ATOM 528 C CA . SER A 1 64 ? 12.505 -2.002 -18.130 1.00 90.31 64 SER A CA 1
ATOM 529 C C . SER A 1 64 ? 12.828 -0.540 -18.420 1.00 90.31 64 SER A C 1
ATOM 531 O O . SER A 1 64 ? 13.764 0.010 -17.837 1.00 90.31 64 SER A O 1
ATOM 533 N N . GLU A 1 65 ? 12.019 0.116 -19.254 1.00 82.88 65 GLU A N 1
ATOM 534 C CA . GLU A 1 65 ? 12.142 1.560 -19.499 1.00 82.88 65 GLU A CA 1
ATOM 535 C C . GLU A 1 65 ? 11.798 2.369 -18.241 1.00 82.88 65 GLU A C 1
ATOM 537 O O . GLU A 1 65 ? 12.266 3.495 -18.073 1.00 82.88 65 GLU A O 1
ATOM 542 N N . PHE A 1 66 ? 11.006 1.782 -17.340 1.00 87.62 66 PHE A N 1
ATOM 543 C CA . PHE A 1 66 ? 10.524 2.417 -16.117 1.00 87.62 66 PHE A CA 1
ATOM 544 C C . PHE A 1 66 ? 11.205 1.904 -14.832 1.00 87.62 66 PHE A C 1
ATOM 546 O O . PHE A 1 66 ? 10.752 2.181 -13.719 1.00 87.62 66 PHE A O 1
ATOM 553 N N . GLY A 1 67 ? 12.315 1.170 -14.972 1.00 91.00 67 GLY A N 1
ATOM 554 C CA . GLY A 1 67 ? 13.199 0.782 -13.866 1.00 91.00 67 GLY A CA 1
ATOM 555 C C . GLY A 1 67 ? 12.884 -0.555 -13.185 1.00 91.00 67 GLY A C 1
ATOM 556 O O . GLY A 1 67 ? 13.579 -0.926 -12.245 1.00 91.00 67 GLY A O 1
ATOM 557 N N . HIS A 1 68 ? 11.868 -1.299 -13.631 1.00 94.12 68 HIS A N 1
ATOM 558 C CA . HIS A 1 68 ? 11.573 -2.657 -13.148 1.00 94.12 68 HIS A CA 1
ATOM 559 C C . HIS A 1 68 ? 12.489 -3.712 -13.802 1.00 94.12 68 HIS A C 1
ATOM 561 O O . HIS A 1 68 ? 12.029 -4.599 -14.524 1.00 94.12 68 HIS A O 1
ATOM 567 N N . HIS A 1 69 ? 13.803 -3.585 -13.630 1.00 94.69 69 HIS A N 1
ATOM 568 C CA . HIS A 1 69 ? 14.755 -4.511 -14.240 1.00 94.69 69 HIS A CA 1
ATOM 569 C C . HIS A 1 69 ? 14.705 -5.893 -13.575 1.00 94.69 69 HIS A C 1
ATOM 571 O O . HIS A 1 69 ? 14.396 -6.008 -12.386 1.00 94.69 69 HIS A O 1
ATOM 577 N N . HIS A 1 70 ? 15.072 -6.923 -14.343 1.00 94.38 70 HIS A N 1
ATOM 578 C CA . HIS A 1 70 ? 15.431 -8.236 -13.811 1.00 94.38 70 HIS A CA 1
ATOM 579 C C . HIS A 1 70 ? 16.900 -8.525 -14.038 1.00 94.38 70 HIS A C 1
ATOM 581 O O . HIS A 1 70 ? 17.414 -8.369 -15.148 1.00 94.38 70 HIS A O 1
ATOM 587 N N . TYR A 1 71 ? 17.550 -9.019 -12.995 1.00 93.56 71 TYR A N 1
ATOM 588 C CA . TYR A 1 71 ? 18.972 -9.328 -13.003 1.00 93.56 71 TYR A CA 1
ATOM 589 C C . TYR A 1 71 ? 19.205 -10.837 -12.961 1.00 93.56 71 TYR A C 1
ATOM 591 O O . TYR A 1 71 ? 18.348 -11.601 -12.509 1.00 93.56 71 TYR A O 1
ATOM 599 N N . GLY A 1 72 ? 20.369 -11.281 -13.427 1.00 92.12 72 GLY A N 1
ATOM 600 C CA . GLY A 1 72 ? 20.838 -12.638 -13.174 1.00 92.12 72 GLY A CA 1
ATOM 601 C C . GLY A 1 72 ? 21.230 -12.850 -11.710 1.00 92.12 72 GLY A C 1
ATOM 602 O O . GLY A 1 72 ? 21.114 -11.962 -10.869 1.00 92.12 72 GLY A O 1
ATOM 603 N N . GLU A 1 73 ? 21.696 -14.057 -11.401 1.00 90.31 73 GLU A N 1
ATOM 604 C CA . GLU A 1 73 ? 21.962 -14.477 -10.017 1.00 90.31 73 GLU A CA 1
ATOM 605 C C . GLU A 1 73 ? 23.392 -14.190 -9.539 1.00 90.31 73 GLU A C 1
ATOM 607 O O . GLU A 1 73 ? 23.678 -14.334 -8.355 1.00 90.31 73 GLU A O 1
ATOM 612 N N . LYS A 1 74 ? 24.309 -13.831 -10.444 1.00 91.50 74 LYS A N 1
ATOM 613 C CA . LYS A 1 74 ? 25.740 -13.691 -10.140 1.00 91.50 74 LYS A CA 1
ATOM 614 C C . LYS A 1 74 ? 26.243 -12.296 -10.473 1.00 91.50 74 LYS A C 1
ATOM 616 O O . LYS A 1 74 ? 25.935 -11.764 -11.541 1.00 91.50 74 LYS A O 1
ATOM 621 N N . PHE A 1 75 ? 27.051 -11.762 -9.564 1.00 94.44 75 PHE A N 1
ATOM 622 C CA . PHE A 1 75 ? 27.628 -10.429 -9.648 1.00 94.44 75 PHE A CA 1
ATOM 623 C C . PHE A 1 75 ? 29.107 -10.462 -9.260 1.00 94.44 75 PHE A C 1
ATOM 625 O O . PHE A 1 75 ? 29.541 -11.312 -8.480 1.00 94.44 75 PHE A O 1
ATOM 632 N N . TRP A 1 76 ? 29.870 -9.522 -9.804 1.00 95.56 76 TRP A N 1
ATOM 633 C CA . TRP A 1 76 ? 31.298 -9.355 -9.563 1.00 95.56 76 TRP A CA 1
ATOM 634 C C . TRP A 1 76 ? 31.649 -7.877 -9.435 1.00 95.56 76 TRP A C 1
ATOM 636 O O . TRP A 1 76 ? 30.958 -7.017 -9.976 1.00 95.56 76 TRP A O 1
ATOM 646 N N . LEU A 1 77 ? 32.751 -7.587 -8.760 1.00 94.94 77 LEU A N 1
ATOM 647 C CA . LEU A 1 77 ? 33.325 -6.258 -8.641 1.00 94.94 77 LEU A CA 1
ATOM 648 C C . LEU A 1 77 ? 34.585 -6.164 -9.456 1.00 94.94 77 LEU A C 1
ATOM 650 O O . LEU A 1 77 ? 35.484 -6.977 -9.287 1.00 94.94 77 LEU A O 1
ATOM 654 N N . ILE A 1 78 ? 34.650 -5.141 -10.293 1.00 94.75 78 ILE A N 1
ATOM 655 C CA . ILE A 1 78 ? 35.869 -4.734 -10.971 1.00 94.75 78 ILE A CA 1
ATOM 656 C C . ILE A 1 78 ? 36.468 -3.597 -10.147 1.00 94.75 78 ILE A C 1
ATOM 658 O O . ILE A 1 78 ? 35.903 -2.499 -10.075 1.00 94.75 78 ILE A O 1
ATOM 662 N N . GLN A 1 79 ? 37.592 -3.885 -9.503 1.00 93.56 79 GLN A N 1
ATOM 663 C CA . GLN A 1 79 ? 38.343 -2.945 -8.677 1.00 93.56 79 GLN A CA 1
ATOM 664 C C . GLN A 1 79 ? 39.138 -1.946 -9.546 1.00 93.56 79 GLN A C 1
ATOM 666 O O . GLN A 1 79 ? 39.342 -2.185 -10.743 1.00 93.56 79 GLN A O 1
ATOM 671 N N . PRO A 1 80 ? 39.637 -0.827 -8.977 1.00 91.44 80 PRO A N 1
ATOM 672 C CA . PRO A 1 80 ? 40.475 0.127 -9.711 1.00 91.44 80 PRO A CA 1
ATOM 673 C C . PRO A 1 80 ? 41.706 -0.509 -10.378 1.00 91.44 80 PRO A C 1
ATOM 675 O O . PRO A 1 80 ? 42.102 -0.097 -11.469 1.00 91.44 80 PRO A O 1
ATOM 678 N N . ASP A 1 81 ? 42.286 -1.530 -9.742 1.00 92.94 81 ASP A N 1
ATOM 679 C CA . ASP A 1 81 ? 43.443 -2.290 -10.232 1.00 92.94 81 ASP A CA 1
ATOM 680 C C . ASP A 1 81 ? 43.086 -3.366 -11.277 1.00 92.94 81 ASP A C 1
ATOM 682 O O . ASP A 1 81 ? 43.952 -4.137 -11.683 1.00 92.94 81 ASP A O 1
ATOM 686 N N . GLN A 1 82 ? 41.830 -3.387 -11.742 1.00 90.94 82 GLN A N 1
ATOM 687 C CA . GLN A 1 82 ? 41.258 -4.360 -12.678 1.00 90.94 82 GLN A CA 1
ATOM 688 C C . GLN A 1 82 ? 41.121 -5.787 -12.127 1.00 90.94 82 GLN A C 1
ATOM 690 O O . GLN A 1 82 ? 40.770 -6.694 -12.885 1.00 90.94 82 GLN A O 1
ATOM 695 N N . SER A 1 83 ? 41.349 -6.012 -10.829 1.00 93.44 83 SER A N 1
ATOM 696 C CA . SER A 1 83 ? 40.999 -7.291 -10.213 1.00 93.44 83 SER A CA 1
ATOM 697 C C . SER A 1 83 ? 39.479 -7.487 -10.199 1.00 93.44 83 SER A C 1
ATOM 699 O O . SER A 1 83 ? 38.708 -6.528 -10.088 1.00 93.44 83 SER A O 1
ATOM 701 N N . ILE A 1 84 ? 39.052 -8.743 -10.375 1.00 94.56 84 ILE A N 1
ATOM 702 C CA . ILE A 1 84 ? 37.641 -9.133 -10.408 1.00 94.56 84 ILE A CA 1
ATOM 703 C C . ILE A 1 84 ? 37.349 -10.033 -9.212 1.00 94.56 84 ILE A C 1
ATOM 705 O O . ILE A 1 84 ? 37.909 -11.124 -9.102 1.00 94.56 84 ILE A O 1
ATOM 709 N N . GLU A 1 85 ? 36.438 -9.598 -8.350 1.00 93.88 85 GLU A N 1
ATOM 710 C CA . GLU A 1 85 ? 36.055 -10.313 -7.131 1.00 93.88 85 GLU A CA 1
ATOM 711 C C . GLU A 1 85 ? 34.570 -10.696 -7.180 1.00 93.88 85 GLU A C 1
ATOM 713 O O . GLU A 1 85 ? 33.743 -9.867 -7.561 1.00 93.88 85 GLU A O 1
ATOM 718 N N . PRO A 1 86 ? 34.180 -11.933 -6.831 1.00 94.69 86 PRO A N 1
ATOM 719 C CA . PRO A 1 86 ? 32.769 -12.298 -6.771 1.00 94.69 86 PRO A CA 1
ATOM 720 C C . PRO A 1 86 ? 32.055 -11.561 -5.631 1.00 94.69 86 PRO A C 1
ATOM 722 O O . PRO A 1 86 ? 32.587 -11.442 -4.529 1.00 94.69 86 PRO A O 1
ATOM 725 N N . VAL A 1 87 ? 30.819 -11.126 -5.878 1.00 94.81 87 VAL A N 1
ATOM 726 C CA . VAL A 1 87 ? 29.896 -10.697 -4.820 1.00 94.81 87 VAL A CA 1
ATOM 727 C C . VAL A 1 87 ? 29.140 -11.935 -4.351 1.00 94.81 87 VAL A C 1
ATOM 729 O O . VAL A 1 87 ? 28.331 -12.498 -5.086 1.00 94.81 87 VAL A O 1
ATOM 732 N N . ASP A 1 88 ? 29.460 -12.396 -3.148 1.00 90.44 88 ASP A N 1
ATOM 733 C CA . ASP A 1 88 ? 29.079 -13.713 -2.632 1.00 90.44 88 ASP A CA 1
ATOM 734 C C . ASP A 1 88 ? 27.725 -13.754 -1.910 1.00 90.44 88 ASP A C 1
ATOM 736 O O . ASP A 1 88 ? 27.229 -14.844 -1.621 1.00 90.44 88 ASP A O 1
ATOM 740 N N . SER A 1 89 ? 27.121 -12.593 -1.634 1.00 93.62 89 SER A N 1
ATOM 741 C CA . SER A 1 89 ? 25.810 -12.503 -0.992 1.00 93.62 89 SER A CA 1
ATOM 742 C C . SER A 1 89 ? 25.027 -11.235 -1.347 1.00 93.62 89 SER A C 1
ATOM 744 O O . SER A 1 89 ? 25.600 -10.189 -1.670 1.00 93.62 89 SER A O 1
ATOM 746 N N . ALA A 1 90 ? 23.697 -11.285 -1.199 1.00 94.50 90 ALA A N 1
ATOM 747 C CA . ALA A 1 90 ? 22.851 -10.089 -1.318 1.00 94.50 90 ALA A CA 1
ATOM 748 C C . ALA A 1 90 ? 23.210 -8.990 -0.312 1.00 94.50 90 ALA A C 1
ATOM 750 O O . ALA A 1 90 ? 23.106 -7.810 -0.641 1.00 94.50 90 ALA A O 1
ATOM 751 N N . ILE A 1 91 ? 23.623 -9.360 0.905 1.00 95.69 91 ILE A N 1
ATOM 752 C CA . ILE A 1 91 ? 24.008 -8.388 1.936 1.00 95.69 91 ILE A CA 1
ATOM 753 C C . ILE A 1 91 ? 25.300 -7.683 1.542 1.00 95.69 91 ILE A C 1
ATOM 755 O O . ILE A 1 91 ? 25.371 -6.464 1.661 1.00 95.69 91 ILE A O 1
ATOM 759 N N . ARG A 1 92 ? 26.269 -8.402 0.963 1.00 95.19 92 ARG A N 1
ATOM 760 C CA . ARG A 1 92 ? 27.480 -7.773 0.436 1.00 95.19 92 ARG A CA 1
ATOM 761 C C . ARG A 1 92 ? 27.165 -6.774 -0.678 1.00 95.19 92 ARG A C 1
ATOM 763 O O . ARG A 1 92 ? 27.701 -5.671 -0.679 1.00 95.19 92 ARG A O 1
ATOM 770 N N . LEU A 1 93 ? 26.258 -7.116 -1.596 1.00 96.44 93 LEU A N 1
ATOM 771 C CA . LEU A 1 93 ? 25.791 -6.172 -2.617 1.00 96.44 93 LEU A CA 1
ATOM 772 C C . LEU A 1 93 ? 25.089 -4.960 -1.984 1.00 96.44 93 LEU A C 1
ATOM 774 O O . LEU A 1 93 ? 25.329 -3.823 -2.384 1.00 96.44 93 LEU A O 1
ATOM 778 N N . ALA A 1 94 ? 24.236 -5.196 -0.985 1.00 96.75 94 ALA A N 1
ATOM 779 C CA . ALA A 1 94 ? 23.540 -4.143 -0.258 1.00 96.75 94 ALA A CA 1
ATOM 780 C C . ALA A 1 94 ? 24.517 -3.176 0.419 1.00 96.75 94 ALA A C 1
ATOM 782 O O . ALA A 1 94 ? 24.361 -1.970 0.266 1.00 96.75 94 ALA A O 1
ATOM 783 N N . GLU A 1 95 ? 25.537 -3.687 1.114 1.00 95.62 95 GLU A N 1
ATOM 784 C CA . GLU A 1 95 ? 26.593 -2.893 1.757 1.00 95.62 95 GLU A CA 1
ATOM 785 C C . GLU A 1 95 ? 27.219 -1.901 0.791 1.00 95.62 95 GLU A C 1
ATOM 787 O O . GLU A 1 95 ? 27.344 -0.724 1.116 1.00 95.62 95 GLU A O 1
ATOM 792 N N . MET A 1 96 ? 27.557 -2.364 -0.409 1.00 94.31 96 MET A N 1
ATOM 793 C CA . MET A 1 96 ? 28.177 -1.534 -1.431 1.00 94.31 96 MET A CA 1
ATOM 794 C C . MET A 1 96 ? 27.253 -0.441 -1.943 1.00 94.31 96 MET A C 1
ATOM 796 O O . MET A 1 96 ? 27.676 0.696 -2.125 1.00 94.31 96 MET A O 1
ATOM 800 N N . ILE A 1 97 ? 25.985 -0.772 -2.178 1.00 96.00 97 ILE A N 1
ATOM 801 C CA . ILE A 1 97 ? 24.997 0.203 -2.637 1.00 96.00 97 ILE A CA 1
ATOM 802 C C . ILE A 1 97 ? 24.703 1.230 -1.539 1.00 96.00 97 ILE A C 1
ATOM 804 O O . ILE A 1 97 ? 24.609 2.423 -1.823 1.00 96.00 97 ILE A O 1
ATOM 808 N N . VAL A 1 98 ? 24.596 0.790 -0.282 1.00 95.19 98 VAL A N 1
ATOM 809 C CA . VAL A 1 98 ? 24.399 1.683 0.866 1.00 95.19 98 VAL A CA 1
ATOM 810 C C . VAL A 1 98 ? 25.619 2.582 1.064 1.00 95.19 98 VAL A C 1
ATOM 812 O O . VAL A 1 98 ? 25.465 3.778 1.279 1.00 95.19 98 VAL A O 1
ATOM 815 N N . GLU A 1 99 ? 26.831 2.047 0.929 1.00 93.75 99 GLU A N 1
ATOM 816 C CA . GLU A 1 99 ? 28.063 2.831 1.010 1.00 93.75 99 GLU A CA 1
ATOM 817 C C . GLU A 1 99 ? 28.157 3.890 -0.089 1.00 93.75 99 GLU A C 1
ATOM 819 O O . GLU A 1 99 ? 28.643 4.991 0.168 1.00 93.75 99 GLU A O 1
ATOM 824 N N . GLU A 1 100 ? 27.642 3.598 -1.282 1.00 93.88 100 GLU A N 1
ATOM 825 C CA . GLU A 1 100 ? 27.599 4.541 -2.398 1.00 93.88 100 GLU A CA 1
ATOM 826 C C . GLU A 1 100 ? 26.669 5.736 -2.133 1.00 93.88 100 GLU A C 1
ATOM 828 O O . GLU A 1 100 ? 26.994 6.859 -2.515 1.00 93.88 100 GLU A O 1
ATOM 833 N N . ILE A 1 101 ? 25.535 5.518 -1.456 1.00 92.69 101 ILE A N 1
ATOM 834 C CA . ILE A 1 101 ? 24.567 6.581 -1.116 1.00 92.69 101 ILE A CA 1
ATOM 835 C C . ILE A 1 101 ? 24.844 7.255 0.232 1.00 92.69 101 ILE A C 1
ATOM 837 O O . ILE A 1 101 ? 24.203 8.255 0.558 1.00 92.69 101 ILE A O 1
ATOM 841 N N . ASP A 1 102 ? 25.763 6.708 1.024 1.00 90.75 102 ASP A N 1
ATOM 842 C CA . ASP A 1 102 ? 26.093 7.231 2.341 1.00 90.75 102 ASP A CA 1
ATOM 843 C C . ASP A 1 102 ? 26.807 8.583 2.230 1.00 90.75 102 ASP A C 1
ATOM 845 O O . ASP A 1 102 ? 27.942 8.682 1.765 1.00 90.75 102 ASP A O 1
ATOM 849 N N . THR A 1 103 ? 26.144 9.653 2.647 1.00 85.12 103 THR A N 1
ATOM 850 C CA . THR A 1 103 ? 26.729 10.998 2.662 1.00 85.12 103 THR A CA 1
ATOM 851 C C . THR A 1 103 ? 27.280 11.395 4.029 1.00 85.12 103 THR A C 1
ATOM 853 O O . THR A 1 103 ? 27.929 12.433 4.119 1.00 85.12 103 THR A O 1
ATOM 856 N N . ASP A 1 104 ? 27.006 10.614 5.077 1.00 84.19 104 ASP A N 1
ATOM 857 C CA . ASP A 1 104 ? 27.369 10.913 6.465 1.00 84.19 104 ASP A CA 1
ATOM 858 C C . ASP A 1 104 ? 27.666 9.612 7.242 1.00 84.19 104 ASP A C 1
ATOM 860 O O . ASP A 1 104 ? 26.773 9.056 7.901 1.00 84.19 104 ASP A O 1
ATOM 864 N N . PRO A 1 105 ? 28.922 9.128 7.185 1.00 78.56 105 PRO A N 1
ATOM 865 C CA . PRO A 1 105 ? 29.313 7.856 7.790 1.00 78.56 105 PRO A CA 1
ATOM 866 C C . PRO A 1 105 ? 29.169 7.801 9.316 1.00 78.56 105 PRO A C 1
ATOM 868 O O . PRO A 1 105 ? 29.132 6.714 9.885 1.00 78.56 105 PRO A O 1
ATOM 871 N N . GLU A 1 106 ? 29.091 8.947 10.001 1.00 78.50 106 GLU A N 1
ATOM 872 C CA . GLU A 1 106 ? 28.955 8.996 11.464 1.00 78.50 106 GLU A CA 1
ATOM 873 C C . GLU A 1 106 ? 27.495 8.845 11.928 1.00 78.50 106 GLU A C 1
ATOM 875 O O . GLU A 1 106 ? 27.231 8.699 13.121 1.00 78.50 106 GLU A O 1
ATOM 880 N N . SER A 1 107 ? 26.536 8.837 10.995 1.00 81.50 107 SER A N 1
ATOM 881 C CA . SER A 1 107 ? 25.102 8.828 11.305 1.00 81.50 107 SER A CA 1
ATOM 882 C C . SER A 1 107 ? 24.559 7.500 11.854 1.00 81.50 107 SER A C 1
ATOM 884 O O . SER A 1 107 ? 23.472 7.487 12.429 1.00 81.50 107 SER A O 1
ATOM 886 N N . GLY A 1 108 ? 25.262 6.376 11.659 1.00 85.56 108 GLY A N 1
ATOM 887 C CA . GLY A 1 108 ? 24.782 5.025 12.008 1.00 85.56 108 GLY A CA 1
ATOM 888 C C . GLY A 1 108 ? 23.647 4.489 11.115 1.00 85.56 108 GLY A C 1
ATOM 889 O O . GLY A 1 108 ? 23.151 3.378 11.315 1.00 85.56 108 GLY A O 1
ATOM 890 N N . ASN A 1 109 ? 23.229 5.262 10.106 1.00 90.25 109 ASN A N 1
ATOM 891 C CA . ASN A 1 109 ? 22.143 4.899 9.193 1.00 90.25 109 ASN A CA 1
ATOM 892 C C . ASN A 1 109 ? 22.495 3.690 8.307 1.00 90.25 109 ASN A C 1
ATOM 894 O O . ASN A 1 109 ? 21.606 2.941 7.891 1.00 90.25 109 ASN A O 1
ATOM 898 N N . LYS A 1 110 ? 23.789 3.492 8.008 1.00 92.62 110 LYS A N 1
ATOM 899 C CA . LYS A 1 110 ? 24.286 2.364 7.207 1.00 92.62 110 LYS A CA 1
ATOM 900 C C . LYS A 1 110 ? 23.993 1.042 7.902 1.00 92.62 110 LYS A C 1
ATOM 902 O O . LYS A 1 110 ? 23.355 0.171 7.311 1.00 92.62 110 LYS A O 1
ATOM 907 N N . GLU A 1 111 ? 24.408 0.906 9.156 1.00 93.31 111 GLU A N 1
ATOM 908 C CA . GLU A 1 111 ? 24.216 -0.303 9.953 1.00 93.31 111 GLU A CA 1
ATOM 909 C C . GLU A 1 111 ? 22.726 -0.595 10.170 1.00 93.31 111 GLU A C 1
ATOM 911 O O . GLU A 1 111 ? 22.290 -1.741 10.028 1.00 93.31 111 GLU A O 1
ATOM 916 N N . GLU A 1 112 ? 21.927 0.440 10.451 1.00 92.69 112 GLU A N 1
ATOM 917 C CA . GLU A 1 112 ? 20.477 0.313 10.621 1.00 92.69 112 GLU A CA 1
ATOM 918 C C . GLU A 1 112 ? 19.801 -0.215 9.344 1.00 92.69 112 GLU A C 1
ATOM 920 O O . GLU A 1 112 ? 19.043 -1.192 9.386 1.00 92.69 112 GLU A O 1
ATOM 925 N N . LEU A 1 113 ? 20.099 0.391 8.188 1.00 94.12 113 LEU A N 1
ATOM 926 C CA . LEU A 1 113 ? 19.517 -0.017 6.913 1.00 94.12 113 LEU A CA 1
ATOM 927 C C . LEU A 1 113 ? 19.932 -1.441 6.534 1.00 94.12 113 LEU A C 1
ATOM 929 O O . LEU A 1 113 ? 19.076 -2.222 6.120 1.00 94.12 113 LEU A O 1
ATOM 933 N N . LEU A 1 114 ? 21.205 -1.805 6.699 1.00 96.50 114 LEU A N 1
ATOM 934 C CA . LEU A 1 114 ? 21.689 -3.153 6.386 1.00 96.50 114 LEU A CA 1
ATOM 935 C C . LEU A 1 114 ? 21.042 -4.215 7.277 1.00 96.50 114 LEU A C 1
ATOM 937 O O . LEU A 1 114 ? 20.567 -5.232 6.767 1.00 96.50 114 LEU A O 1
ATOM 941 N N . SER A 1 115 ? 20.918 -3.941 8.578 1.00 95.50 115 SER A N 1
ATOM 942 C CA . SER A 1 115 ? 20.174 -4.793 9.512 1.00 95.50 115 SER A CA 1
ATOM 943 C C . SER A 1 115 ? 18.718 -4.976 9.066 1.00 95.50 115 SER A C 1
ATOM 945 O O . SER A 1 115 ? 18.185 -6.087 9.034 1.00 95.50 115 SER A O 1
ATOM 947 N N . ASN A 1 116 ? 18.068 -3.898 8.627 1.00 95.38 116 ASN A N 1
ATOM 948 C CA . ASN A 1 116 ? 16.697 -3.947 8.127 1.00 95.38 116 ASN A CA 1
ATOM 949 C C . ASN A 1 116 ? 16.561 -4.682 6.779 1.00 95.38 116 ASN A C 1
ATOM 951 O O . ASN A 1 116 ? 15.543 -5.339 6.542 1.00 95.38 116 ASN A O 1
ATOM 955 N N . ILE A 1 117 ? 17.556 -4.586 5.892 1.00 97.25 117 ILE A N 1
ATOM 956 C CA . ILE A 1 117 ? 17.612 -5.340 4.629 1.00 97.25 117 ILE A CA 1
ATOM 957 C C . ILE A 1 117 ? 17.726 -6.832 4.935 1.00 97.25 117 ILE A C 1
ATOM 959 O O . ILE A 1 117 ? 16.936 -7.623 4.413 1.00 97.25 117 ILE A O 1
ATOM 963 N N . GLN A 1 118 ? 18.632 -7.210 5.838 1.00 97.25 118 GLN A N 1
ATOM 964 C CA . GLN A 1 118 ? 18.771 -8.590 6.290 1.00 97.25 118 GLN A CA 1
ATOM 965 C C . GLN A 1 118 ? 17.471 -9.106 6.917 1.00 97.25 118 GLN A C 1
ATOM 967 O O . GLN A 1 118 ? 16.972 -10.158 6.517 1.00 97.25 118 GLN A O 1
ATOM 972 N N . ASN A 1 119 ? 16.856 -8.328 7.811 1.00 96.69 119 ASN A N 1
ATOM 973 C CA . ASN A 1 119 ? 15.573 -8.673 8.421 1.00 96.69 119 ASN A CA 1
ATOM 974 C C . ASN A 1 119 ? 14.472 -8.913 7.374 1.00 96.69 119 ASN A C 1
ATOM 976 O O . ASN A 1 119 ? 13.717 -9.882 7.463 1.00 96.69 119 ASN A O 1
ATOM 980 N N . SER A 1 120 ? 14.390 -8.047 6.360 1.00 97.44 120 SER A N 1
ATOM 981 C CA . SER A 1 120 ? 13.439 -8.192 5.256 1.00 97.44 120 SER A CA 1
ATOM 982 C C . SER A 1 120 ? 13.701 -9.455 4.432 1.00 97.44 120 SER A C 1
ATOM 984 O O . SER A 1 120 ? 12.753 -10.150 4.059 1.00 97.44 120 SER A O 1
ATOM 986 N N . MET A 1 121 ? 14.967 -9.764 4.145 1.00 97.69 121 MET A N 1
ATOM 987 C CA . MET A 1 121 ? 15.366 -10.948 3.383 1.00 97.69 121 MET A CA 1
ATOM 988 C C . MET A 1 121 ? 15.007 -12.240 4.127 1.00 97.69 121 MET A C 1
ATOM 990 O O . MET A 1 121 ? 14.381 -13.128 3.552 1.00 97.69 121 MET A O 1
ATOM 994 N N . GLU A 1 122 ? 15.335 -12.328 5.416 1.00 96.81 122 GLU A N 1
ATOM 995 C CA . GLU A 1 122 ? 15.052 -13.500 6.254 1.00 96.81 122 GLU A CA 1
ATOM 996 C C . GLU A 1 122 ? 13.545 -13.776 6.367 1.00 96.81 122 GLU A C 1
ATOM 998 O O . GLU A 1 122 ? 13.103 -14.921 6.244 1.00 96.81 122 GLU A O 1
ATOM 1003 N N . LYS A 1 123 ? 12.731 -12.725 6.514 1.00 96.94 123 LYS A N 1
ATOM 1004 C CA . LYS A 1 123 ? 11.264 -12.845 6.547 1.00 96.94 123 LYS A CA 1
ATOM 1005 C C . LYS A 1 123 ? 10.686 -13.243 5.203 1.00 96.94 123 LYS A C 1
ATOM 1007 O O . LYS A 1 123 ? 9.829 -14.119 5.138 1.00 96.94 123 LYS A O 1
ATOM 1012 N N . THR A 1 124 ? 11.206 -12.668 4.123 1.00 97.62 124 THR A N 1
ATOM 1013 C CA . THR A 1 124 ? 10.828 -13.073 2.765 1.00 97.62 124 THR A CA 1
ATOM 1014 C C . THR A 1 124 ? 11.148 -14.552 2.534 1.00 97.62 124 THR A C 1
ATOM 1016 O O . THR A 1 124 ? 10.314 -15.278 1.998 1.00 97.62 124 THR A O 1
ATOM 1019 N N . ALA A 1 125 ? 12.302 -15.038 3.007 1.00 97.56 125 ALA A N 1
ATOM 1020 C CA . ALA A 1 125 ? 12.660 -16.453 2.934 1.00 97.56 125 ALA A CA 1
ATOM 1021 C C . ALA A 1 125 ? 11.682 -17.342 3.722 1.00 97.56 125 ALA A C 1
ATOM 1023 O O . ALA A 1 125 ? 11.268 -18.380 3.207 1.00 97.56 125 ALA A O 1
ATOM 1024 N N . LEU A 1 126 ? 11.255 -16.924 4.921 1.00 96.75 126 LEU A N 1
ATOM 1025 C CA . LEU A 1 126 ? 10.236 -17.629 5.710 1.00 96.75 126 LEU A CA 1
ATOM 1026 C C . LEU A 1 126 ? 8.894 -17.724 4.960 1.00 96.75 126 LEU A C 1
ATOM 1028 O O . LEU A 1 126 ? 8.272 -18.788 4.914 1.00 96.75 126 LEU A O 1
ATOM 1032 N N . TYR A 1 127 ? 8.453 -16.626 4.345 1.00 97.19 127 TYR A N 1
ATOM 1033 C CA . TYR A 1 127 ? 7.200 -16.578 3.587 1.00 97.19 127 TYR A CA 1
ATOM 1034 C C . TYR A 1 127 ? 7.265 -17.449 2.328 1.00 97.19 127 TYR A C 1
ATOM 1036 O O . TYR A 1 127 ? 6.358 -18.241 2.062 1.00 97.19 127 TYR A O 1
ATOM 1044 N N . LEU A 1 128 ? 8.370 -17.361 1.584 1.00 96.69 128 LEU A N 1
ATOM 1045 C CA . LEU A 1 128 ? 8.623 -18.176 0.397 1.00 96.69 128 LEU A CA 1
ATOM 1046 C C . LEU A 1 128 ? 8.733 -19.661 0.729 1.00 96.69 128 LEU A C 1
ATOM 1048 O O . LEU A 1 128 ? 8.253 -20.491 -0.041 1.00 96.69 128 LEU A O 1
ATOM 1052 N N . GLU A 1 129 ? 9.326 -20.013 1.872 1.00 95.88 129 GLU A N 1
ATOM 1053 C CA . GLU A 1 129 ? 9.381 -21.396 2.332 1.00 95.88 129 GLU A CA 1
ATOM 1054 C C . GLU A 1 129 ? 7.967 -21.939 2.519 1.00 95.88 129 GLU A C 1
ATOM 1056 O O . GLU A 1 129 ? 7.648 -22.989 1.961 1.00 95.88 129 GLU A O 1
ATOM 1061 N N . LYS A 1 130 ? 7.085 -21.209 3.213 1.00 93.81 130 LYS A N 1
ATOM 1062 C CA . LYS A 1 130 ? 5.686 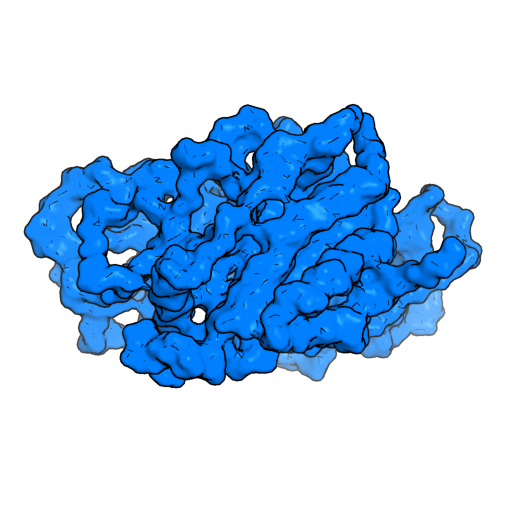-21.625 3.358 1.00 93.81 130 LYS A CA 1
ATOM 1063 C C . LYS A 1 130 ? 4.970 -21.719 2.008 1.00 93.81 130 LYS A C 1
ATOM 1065 O O . LYS A 1 130 ? 4.254 -22.692 1.783 1.00 93.81 130 LYS A O 1
ATOM 1070 N N . ALA A 1 131 ? 5.168 -20.756 1.110 1.00 93.81 131 ALA A N 1
ATOM 1071 C CA . ALA A 1 131 ? 4.538 -20.753 -0.211 1.00 93.81 131 ALA A CA 1
ATOM 1072 C C . ALA A 1 131 ? 4.981 -21.942 -1.085 1.00 93.81 131 ALA A C 1
ATOM 1074 O O . ALA A 1 131 ? 4.156 -22.540 -1.770 1.00 93.81 131 ALA A O 1
ATOM 1075 N N . LEU A 1 132 ? 6.258 -22.336 -1.021 1.00 93.62 132 LEU A N 1
ATOM 1076 C CA . LEU A 1 132 ? 6.796 -23.497 -1.744 1.00 93.62 132 LEU A CA 1
ATOM 1077 C C . LEU A 1 132 ? 6.220 -24.838 -1.264 1.00 93.62 132 LEU A C 1
ATOM 1079 O O . LEU A 1 132 ? 6.168 -25.780 -2.048 1.00 93.62 132 LEU A O 1
ATOM 1083 N N . HIS A 1 133 ? 5.784 -24.932 -0.004 1.00 91.56 133 HIS A N 1
ATOM 1084 C CA . HIS A 1 133 ? 5.119 -26.130 0.523 1.00 91.56 133 HIS A CA 1
ATOM 1085 C C . HIS A 1 133 ? 3.631 -26.205 0.151 1.00 91.56 133 HIS A C 1
ATOM 1087 O O . HIS A 1 133 ? 2.999 -27.241 0.359 1.00 91.56 133 HIS A O 1
ATOM 1093 N N . GLN A 1 134 ? 3.048 -25.120 -0.366 1.00 86.38 134 GLN A N 1
ATOM 1094 C CA . GLN A 1 134 ? 1.636 -25.083 -0.724 1.00 86.38 134 GLN A CA 1
ATOM 1095 C C . GLN A 1 134 ? 1.402 -25.551 -2.164 1.00 86.38 134 GLN A C 1
ATOM 1097 O O . GLN A 1 134 ? 2.217 -25.277 -3.052 1.00 86.38 134 GLN A O 1
ATOM 1102 N N . PRO A 1 135 ? 0.261 -26.216 -2.429 1.00 81.38 135 PRO A N 1
ATOM 1103 C CA . PRO A 1 135 ? -0.148 -26.506 -3.793 1.00 81.38 135 PRO A CA 1
ATOM 1104 C C . PRO A 1 135 ? -0.341 -25.200 -4.567 1.00 81.38 135 PRO A C 1
ATOM 1106 O O . PRO A 1 135 ? -0.666 -24.158 -3.992 1.00 81.38 135 PRO A O 1
ATOM 1109 N N . GLN A 1 136 ? -0.160 -25.262 -5.885 1.00 71.81 136 GLN A N 1
ATOM 1110 C CA . GLN A 1 136 ? -0.367 -24.114 -6.757 1.00 71.81 136 GLN A CA 1
ATOM 1111 C C . GLN A 1 136 ? -1.831 -23.657 -6.661 1.00 71.81 136 GLN A C 1
ATOM 1113 O O . GLN A 1 136 ? -2.737 -24.320 -7.160 1.00 71.81 136 GLN A O 1
ATOM 1118 N N . LYS A 1 137 ? -2.056 -22.524 -5.989 1.00 75.38 137 LYS A N 1
ATOM 1119 C CA . LYS A 1 137 ? -3.349 -21.843 -5.898 1.00 75.38 137 LYS A CA 1
ATOM 1120 C C . LYS A 1 137 ? -3.181 -20.421 -6.423 1.00 75.38 137 LYS A C 1
ATOM 1122 O O . LYS A 1 137 ? -2.478 -19.606 -5.834 1.00 75.38 137 LYS A O 1
ATOM 1127 N N . ASP A 1 138 ? -3.803 -20.122 -7.555 1.00 81.56 138 ASP A N 1
ATOM 1128 C CA . ASP A 1 138 ? -3.926 -18.751 -8.072 1.00 81.56 138 ASP A CA 1
ATOM 1129 C C . ASP A 1 138 ? -5.092 -17.984 -7.425 1.00 81.56 138 ASP A C 1
ATOM 1131 O O . ASP A 1 138 ? -5.107 -16.757 -7.449 1.00 81.56 138 ASP A O 1
ATOM 1135 N N . GLY A 1 139 ? -6.003 -18.702 -6.765 1.00 89.00 139 GLY A N 1
ATOM 1136 C CA . GLY A 1 139 ? -7.154 -18.163 -6.046 1.00 89.00 139 GLY A CA 1
ATOM 1137 C C . GLY A 1 139 ? -8.452 -18.150 -6.858 1.00 89.00 139 GLY A C 1
ATOM 1138 O O . GLY A 1 139 ? -9.507 -17.876 -6.289 1.00 89.00 139 GLY A O 1
ATOM 1139 N N . TRP A 1 140 ? -8.425 -18.488 -8.154 1.00 92.25 140 TRP A N 1
ATOM 1140 C CA . TRP A 1 140 ? -9.617 -18.419 -9.013 1.00 92.25 140 TRP A CA 1
ATOM 1141 C C . TRP A 1 140 ? -10.668 -19.485 -8.680 1.00 92.25 140 TRP A C 1
ATOM 1143 O O . TRP A 1 140 ? -11.856 -19.253 -8.884 1.00 92.25 140 TRP A O 1
ATOM 1153 N N . GLY A 1 141 ? -10.248 -20.625 -8.123 1.00 91.44 141 GLY A N 1
ATOM 1154 C CA . GLY A 1 141 ? -11.141 -21.705 -7.679 1.00 91.44 141 GLY A CA 1
ATOM 1155 C C . GLY A 1 141 ? -11.731 -21.536 -6.274 1.00 91.44 141 GLY A C 1
ATOM 1156 O O . GLY A 1 141 ? -12.502 -22.391 -5.851 1.00 91.44 141 GLY A O 1
ATOM 1157 N N . LEU A 1 142 ? -11.355 -20.482 -5.544 1.00 93.69 142 LEU A N 1
ATOM 1158 C CA . LEU A 1 142 ? -11.878 -20.195 -4.204 1.00 93.69 142 LEU A CA 1
ATOM 1159 C C . LEU A 1 142 ? -13.255 -19.531 -4.285 1.00 93.69 142 LEU A C 1
ATOM 1161 O O . LEU A 1 142 ? -13.562 -18.862 -5.285 1.00 93.69 142 LEU A O 1
ATOM 1165 N N . ASP A 1 143 ? -14.052 -19.671 -3.223 1.00 94.06 143 ASP A N 1
ATOM 1166 C CA . ASP A 1 143 ? -15.284 -18.896 -3.076 1.00 94.06 143 ASP A CA 1
ATOM 1167 C C . ASP A 1 143 ? -14.999 -17.389 -2.916 1.00 94.06 143 ASP A C 1
ATOM 1169 O O . ASP A 1 143 ? -13.851 -16.941 -2.930 1.00 94.06 143 ASP A O 1
ATOM 1173 N N . ARG A 1 144 ? -16.051 -16.569 -2.825 1.00 93.44 144 ARG A N 1
ATOM 1174 C CA . ARG A 1 144 ? -15.918 -15.103 -2.815 1.00 93.44 144 ARG A CA 1
ATOM 1175 C C . ARG A 1 144 ? -15.120 -14.586 -1.614 1.00 93.44 144 ARG A C 1
ATOM 1177 O O . ARG A 1 144 ? -14.266 -13.716 -1.783 1.00 93.44 144 ARG A O 1
ATOM 1184 N N . GLU A 1 145 ? -15.398 -15.111 -0.427 1.00 94.75 145 GLU A N 1
ATOM 1185 C CA . GLU A 1 145 ? -14.792 -14.669 0.829 1.00 94.75 145 GLU A CA 1
ATOM 1186 C C . GLU A 1 145 ? -13.361 -15.195 0.949 1.00 94.75 145 GLU A C 1
ATOM 1188 O O . GLU A 1 145 ? -12.429 -14.437 1.234 1.00 94.75 145 GLU A O 1
ATOM 1193 N N . GLU A 1 146 ? -13.166 -1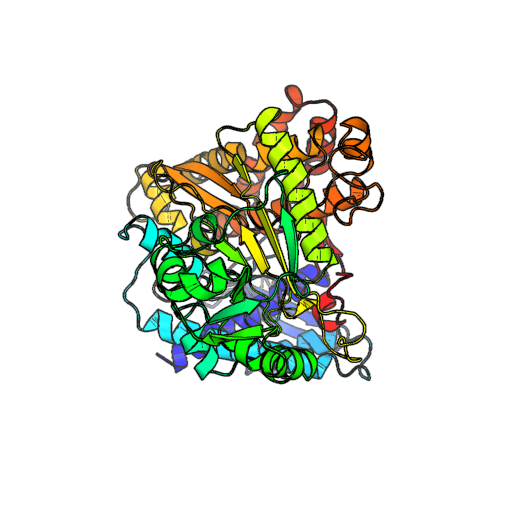6.475 0.633 1.00 95.19 146 GLU A N 1
ATOM 1194 C CA . GLU A 1 146 ? -11.855 -17.109 0.578 1.00 95.19 146 GLU A CA 1
ATOM 1195 C C . GLU A 1 146 ? -10.945 -16.440 -0.452 1.00 95.19 146 GLU A C 1
ATOM 1197 O O . GLU A 1 146 ? -9.755 -16.262 -0.193 1.00 95.19 146 GLU A O 1
ATOM 1202 N N . ARG A 1 147 ? -11.481 -16.027 -1.608 1.00 95.75 147 ARG A N 1
ATOM 1203 C CA . ARG A 1 147 ? -10.712 -15.330 -2.645 1.00 95.75 147 ARG A CA 1
ATOM 1204 C C . ARG A 1 147 ? -10.274 -13.942 -2.199 1.00 95.75 147 ARG A C 1
ATOM 1206 O O . ARG A 1 147 ? -9.113 -13.602 -2.418 1.00 95.75 147 ARG A O 1
ATOM 1213 N N . LEU A 1 148 ? -11.150 -13.156 -1.568 1.00 96.00 148 LEU A N 1
ATOM 1214 C CA . LEU A 1 148 ? -10.766 -11.854 -1.009 1.00 96.00 148 LEU A CA 1
ATOM 1215 C C . LEU A 1 148 ? -9.657 -12.029 0.035 1.00 96.00 148 LEU A C 1
ATOM 1217 O O . LEU A 1 148 ? -8.593 -11.418 -0.082 1.00 96.00 148 LEU A O 1
ATOM 1221 N N . ARG A 1 149 ? -9.861 -12.935 1.000 1.00 96.56 149 ARG A N 1
ATOM 1222 C CA . ARG A 1 149 ? -8.846 -13.272 2.007 1.00 96.56 149 ARG A CA 1
ATOM 1223 C C . ARG A 1 149 ? -7.528 -13.692 1.358 1.00 96.56 149 ARG A C 1
ATOM 1225 O O . ARG A 1 149 ? -6.471 -13.187 1.726 1.00 96.56 149 ARG A O 1
ATOM 1232 N N . TRP A 1 150 ? -7.578 -14.602 0.389 1.00 95.88 150 TRP A N 1
ATOM 1233 C CA . TRP A 1 150 ? -6.397 -15.095 -0.314 1.00 95.88 150 TRP A CA 1
ATOM 1234 C C . TRP A 1 150 ? -5.637 -13.967 -1.009 1.00 95.88 150 TRP A C 1
ATOM 1236 O O . TRP A 1 150 ? -4.416 -13.883 -0.890 1.00 95.88 150 TRP A O 1
ATOM 1246 N N . MET A 1 151 ? -6.346 -13.071 -1.698 1.00 95.62 151 MET A N 1
ATOM 1247 C CA . MET A 1 151 ? -5.722 -11.938 -2.378 1.00 95.62 151 MET A CA 1
ATOM 1248 C C . MET A 1 151 ? -5.096 -10.947 -1.401 1.00 95.62 151 MET A C 1
ATOM 1250 O O . MET A 1 151 ? -4.081 -10.349 -1.733 1.00 95.62 151 MET A O 1
ATOM 1254 N N . GLU A 1 152 ? -5.607 -10.806 -0.184 1.00 97.25 152 GLU A N 1
ATOM 1255 C CA . GLU A 1 152 ? -4.921 -10.023 0.848 1.00 97.25 152 GLU A CA 1
ATOM 1256 C C . GLU A 1 152 ? -3.666 -10.698 1.404 1.00 97.25 152 GLU A C 1
ATOM 1258 O O . GLU A 1 152 ? -2.677 -10.031 1.705 1.00 97.25 152 GLU A O 1
ATOM 1263 N N . GLN A 1 153 ? -3.709 -12.021 1.543 1.00 97.25 153 GLN A N 1
ATOM 1264 C CA . GLN A 1 153 ? -2.712 -12.805 2.271 1.00 97.25 153 GLN A CA 1
ATOM 1265 C C . GLN A 1 153 ? -1.597 -13.371 1.386 1.00 97.25 153 GLN A C 1
ATOM 1267 O O . GLN A 1 153 ? -0.650 -13.977 1.882 1.00 97.25 153 GLN A O 1
ATOM 1272 N N . ARG A 1 154 ? -1.671 -13.169 0.065 1.00 95.19 154 ARG A N 1
ATOM 1273 C CA . ARG A 1 154 ? -0.705 -13.751 -0.874 1.00 95.19 154 ARG A CA 1
ATOM 1274 C C . ARG A 1 154 ? 0.463 -12.853 -1.277 1.00 95.19 154 ARG A C 1
ATOM 1276 O O . ARG A 1 154 ? 1.280 -13.311 -2.056 1.00 95.19 154 ARG A O 1
ATOM 1283 N N . LEU A 1 155 ? 0.565 -11.611 -0.808 1.00 95.88 155 LEU A N 1
ATOM 1284 C CA . LEU A 1 155 ? 1.634 -10.699 -1.239 1.00 95.88 155 LEU A CA 1
ATOM 1285 C C . LEU A 1 155 ? 2.948 -10.976 -0.480 1.00 95.88 155 LEU A C 1
ATOM 1287 O O . LEU A 1 155 ? 3.146 -10.442 0.608 1.00 95.88 155 LEU A O 1
ATOM 1291 N N . LEU A 1 156 ? 3.857 -11.775 -1.039 1.00 96.38 156 LEU A N 1
ATOM 1292 C CA . LEU A 1 156 ? 5.055 -12.311 -0.374 1.00 96.38 156 LEU A CA 1
ATOM 1293 C C . LEU A 1 156 ? 6.280 -11.396 -0.428 1.00 96.38 156 LEU A C 1
ATOM 1295 O O . LEU A 1 156 ? 7.096 -11.425 0.489 1.00 96.38 156 LEU A O 1
ATOM 1299 N N . LEU A 1 157 ? 6.437 -10.604 -1.488 1.00 95.50 157 LEU A N 1
ATOM 1300 C CA . LEU A 1 157 ? 7.690 -9.900 -1.782 1.00 95.50 157 LEU A CA 1
ATOM 1301 C C . LEU A 1 157 ? 7.595 -8.392 -1.501 1.00 95.50 157 LEU A C 1
ATOM 1303 O O . LEU A 1 157 ? 8.597 -7.725 -1.244 1.00 95.50 157 LEU A O 1
ATOM 1307 N N . GLY A 1 158 ? 6.377 -7.843 -1.515 1.00 92.88 158 GLY A N 1
ATOM 1308 C CA . GLY A 1 158 ? 6.115 -6.435 -1.213 1.00 92.88 158 GLY A CA 1
ATOM 1309 C C . GLY A 1 158 ? 6.666 -5.478 -2.277 1.00 92.88 158 GLY A C 1
ATOM 1310 O O . GLY A 1 158 ? 6.888 -5.856 -3.427 1.00 92.88 158 GLY A O 1
ATOM 1311 N N . HIS A 1 159 ? 6.859 -4.210 -1.904 1.00 93.69 159 HIS A N 1
ATOM 1312 C CA . HIS A 1 159 ? 7.126 -3.121 -2.850 1.00 93.69 159 HIS A CA 1
ATOM 1313 C C . HIS A 1 159 ? 8.429 -3.332 -3.665 1.00 93.69 159 HIS A C 1
ATOM 1315 O O . HIS A 1 159 ? 9.485 -3.525 -3.060 1.00 93.69 159 HIS A O 1
ATOM 1321 N N . PRO A 1 160 ? 8.399 -3.251 -5.015 1.00 94.44 160 PRO A N 1
ATOM 1322 C CA . PRO A 1 160 ? 9.545 -3.590 -5.876 1.00 94.44 160 PRO A CA 1
ATOM 1323 C C . PRO A 1 160 ? 10.681 -2.554 -5.861 1.00 94.44 160 PRO A C 1
ATOM 1325 O O . PRO A 1 160 ? 11.815 -2.877 -6.184 1.00 94.44 160 PRO A O 1
ATOM 1328 N N . PHE A 1 161 ? 10.396 -1.319 -5.446 1.00 95.31 161 PHE A N 1
ATOM 1329 C CA . PHE A 1 161 ? 11.400 -0.261 -5.255 1.00 95.31 161 PHE A CA 1
ATOM 1330 C C . PHE A 1 161 ? 11.487 0.183 -3.799 1.00 95.31 161 PHE A C 1
ATOM 1332 O O . PHE A 1 161 ? 11.360 1.367 -3.503 1.00 95.31 161 PHE A O 1
ATOM 1339 N N . HIS A 1 162 ? 11.531 -0.756 -2.862 1.00 95.44 162 HIS A N 1
ATOM 1340 C CA . HIS A 1 162 ? 11.777 -0.450 -1.455 1.00 95.44 162 HIS A CA 1
ATOM 1341 C C . HIS A 1 162 ? 12.895 -1.375 -0.971 1.00 95.44 162 HIS A C 1
ATOM 1343 O O . HIS A 1 162 ? 12.834 -2.561 -1.288 1.00 95.44 162 HIS A O 1
ATOM 1349 N N . PRO A 1 163 ? 13.894 -0.885 -0.216 1.00 95.06 163 PRO A N 1
ATOM 1350 C CA . PRO A 1 163 ? 15.012 -1.729 0.219 1.00 95.06 163 PRO A CA 1
ATOM 1351 C C . PRO A 1 163 ? 14.594 -2.784 1.252 1.00 95.06 163 PRO A C 1
ATOM 1353 O O . PRO A 1 163 ? 15.195 -3.845 1.349 1.00 95.06 163 PRO A O 1
ATOM 1356 N N . THR A 1 164 ? 13.551 -2.497 2.033 1.00 95.81 164 THR A N 1
ATOM 1357 C CA . THR A 1 164 ? 13.151 -3.309 3.197 1.00 95.81 164 THR A CA 1
ATOM 1358 C C . THR A 1 164 ? 11.648 -3.649 3.194 1.00 95.81 164 THR A C 1
ATOM 1360 O O . THR A 1 164 ? 10.944 -3.398 4.174 1.00 95.81 164 THR A O 1
ATOM 1363 N N . PRO A 1 165 ? 11.087 -4.159 2.078 1.00 95.06 165 PRO A N 1
ATOM 1364 C CA . PRO A 1 165 ? 9.637 -4.256 1.867 1.00 95.06 165 PRO A CA 1
ATOM 1365 C C . PRO A 1 165 ? 8.918 -5.180 2.860 1.00 95.06 165 PRO A C 1
ATOM 1367 O O . PRO A 1 165 ? 7.719 -5.015 3.070 1.00 95.06 165 PRO A O 1
ATOM 1370 N N . LYS A 1 166 ? 9.639 -6.144 3.446 1.00 96.44 166 LYS A N 1
ATOM 1371 C CA . LYS A 1 166 ? 9.143 -7.137 4.408 1.00 96.44 166 LYS A CA 1
ATOM 1372 C C . LYS A 1 166 ? 9.850 -7.061 5.763 1.00 96.44 166 LYS A C 1
ATOM 1374 O O . LYS A 1 166 ? 9.685 -7.959 6.585 1.00 96.44 166 LYS A O 1
ATOM 1379 N N . SER A 1 167 ? 10.613 -5.993 6.016 1.00 94.94 167 SER A N 1
ATOM 1380 C CA . SER A 1 167 ? 11.143 -5.726 7.357 1.00 94.94 167 SER A CA 1
ATOM 1381 C C . SER A 1 167 ? 9.988 -5.463 8.328 1.00 94.94 167 SER A C 1
ATOM 1383 O O . SER A 1 167 ? 9.034 -4.754 7.986 1.00 94.94 167 SER A O 1
ATOM 1385 N N . SER A 1 168 ? 10.073 -6.047 9.527 1.00 94.25 168 SER A N 1
ATOM 1386 C CA . SER A 1 168 ? 9.088 -5.846 10.604 1.00 94.25 168 SER A CA 1
ATOM 1387 C C . SER A 1 168 ? 9.715 -5.855 12.009 1.00 94.25 168 SER A C 1
ATOM 1389 O O . SER A 1 168 ? 9.819 -6.891 12.662 1.00 94.25 168 SER A O 1
ATOM 1391 N N . GLU A 1 169 ? 10.163 -4.708 12.503 1.00 93.25 169 GLU A N 1
ATOM 1392 C CA . GLU A 1 169 ? 10.803 -4.617 13.822 1.00 93.25 169 GLU A CA 1
ATOM 1393 C C . GLU A 1 169 ? 9.744 -4.603 14.931 1.00 93.25 169 GLU A C 1
ATOM 1395 O O . GLU A 1 169 ? 8.847 -3.760 14.928 1.00 93.25 169 GLU A O 1
ATOM 1400 N N . GLY A 1 170 ? 9.838 -5.550 15.866 1.00 91.94 170 GLY A N 1
ATOM 1401 C CA . GLY A 1 170 ? 8.886 -5.738 16.969 1.00 91.94 170 GLY A CA 1
ATOM 1402 C C . GLY A 1 170 ? 8.230 -7.122 16.985 1.00 91.94 170 GLY A C 1
ATOM 1403 O O . GLY A 1 170 ? 7.911 -7.621 18.059 1.00 91.94 170 GLY A O 1
ATOM 1404 N N . PHE A 1 171 ? 8.103 -7.779 15.828 1.00 94.94 171 PHE A N 1
ATOM 1405 C CA . PHE A 1 171 ? 7.621 -9.162 15.744 1.00 94.94 171 PHE A CA 1
ATOM 1406 C C . PHE A 1 171 ? 8.757 -10.181 15.815 1.00 94.94 171 PHE A C 1
ATOM 1408 O O . PHE A 1 171 ? 9.752 -10.065 15.093 1.00 94.94 171 PHE A O 1
ATOM 1415 N N . THR A 1 172 ? 8.563 -11.223 16.629 1.00 94.62 172 THR A N 1
ATOM 1416 C CA . THR A 1 172 ? 9.368 -12.451 16.566 1.00 94.62 172 THR A CA 1
ATOM 1417 C C . THR A 1 172 ? 8.891 -13.362 15.430 1.00 94.62 172 THR A C 1
ATOM 1419 O O . THR A 1 172 ? 7.833 -13.148 14.836 1.00 94.62 172 THR A O 1
ATOM 1422 N N . ASN A 1 173 ? 9.636 -14.431 15.135 1.00 91.75 173 ASN A N 1
ATOM 1423 C CA . ASN A 1 173 ? 9.190 -15.429 14.159 1.00 91.75 173 ASN A CA 1
ATOM 1424 C C . ASN A 1 173 ? 7.892 -16.133 14.596 1.00 91.75 173 ASN A C 1
ATOM 1426 O O . ASN A 1 173 ? 7.064 -16.462 13.747 1.00 91.75 173 ASN A O 1
ATOM 1430 N N . GLU A 1 174 ? 7.676 -16.333 15.899 1.00 95.56 174 GLU A N 1
ATOM 1431 C CA . GLU A 1 174 ? 6.420 -16.866 16.438 1.00 95.56 174 GLU A CA 1
ATOM 1432 C C . GLU A 1 174 ? 5.256 -15.886 16.256 1.00 95.56 174 GLU A C 1
ATOM 1434 O O . GLU A 1 174 ? 4.139 -16.321 15.974 1.00 95.56 174 GLU A O 1
ATOM 1439 N N . ASP A 1 175 ? 5.500 -14.579 16.394 1.00 97.12 175 ASP A N 1
ATOM 1440 C CA . ASP A 1 175 ? 4.489 -13.555 16.114 1.00 97.12 175 ASP A CA 1
ATOM 1441 C C . ASP A 1 175 ? 4.100 -13.552 14.636 1.00 97.12 175 ASP A C 1
ATOM 1443 O O . ASP A 1 175 ? 2.914 -13.484 14.314 1.00 97.12 175 ASP A O 1
ATOM 1447 N N . LEU A 1 176 ? 5.068 -13.715 13.726 1.00 96.44 176 LEU A N 1
ATOM 1448 C CA . LEU A 1 176 ? 4.776 -13.819 12.295 1.00 96.44 176 LEU A CA 1
ATOM 1449 C C . LEU A 1 176 ? 3.834 -14.990 11.996 1.00 96.44 176 LEU A C 1
ATOM 1451 O O . LEU A 1 176 ? 2.870 -14.815 11.257 1.00 96.44 176 LEU A O 1
ATOM 1455 N N . GLN A 1 177 ? 4.044 -16.164 12.600 1.00 96.31 177 GLN A N 1
ATOM 1456 C CA . GLN A 1 177 ? 3.140 -17.307 12.393 1.00 96.31 177 GLN A CA 1
ATOM 1457 C C . GLN A 1 177 ? 1.700 -17.018 12.839 1.00 96.31 177 GLN A C 1
ATOM 1459 O O . GLN A 1 177 ? 0.762 -17.584 12.280 1.00 96.31 177 GLN A O 1
ATOM 1464 N N . LYS A 1 178 ? 1.521 -16.147 13.837 1.00 97.31 178 LYS A N 1
ATOM 1465 C CA . LYS A 1 178 ? 0.210 -15.794 14.393 1.00 97.31 178 LYS A CA 1
ATOM 1466 C C . LYS A 1 178 ? -0.466 -14.644 13.656 1.00 97.31 178 LYS A C 1
ATOM 1468 O O . LYS A 1 178 ? -1.691 -14.608 13.634 1.00 97.31 178 LYS A O 1
ATOM 1473 N N . TYR A 1 179 ? 0.306 -13.707 13.101 1.00 97.94 179 TYR A N 1
ATOM 1474 C CA . TYR A 1 179 ? -0.216 -12.401 12.681 1.00 97.94 179 TYR A CA 1
ATOM 1475 C C . TYR A 1 179 ? 0.183 -11.971 11.260 1.00 97.94 179 TYR A C 1
ATOM 1477 O O . TYR A 1 179 ? -0.382 -11.006 10.750 1.00 97.94 179 TYR A O 1
ATOM 1485 N N . ALA A 1 180 ? 1.124 -12.649 10.590 1.00 97.50 180 ALA A N 1
ATOM 1486 C CA . ALA A 1 180 ? 1.566 -12.242 9.256 1.00 97.50 180 ALA A CA 1
ATOM 1487 C C . ALA A 1 180 ? 0.577 -12.693 8.159 1.00 97.50 180 ALA A C 1
ATOM 1489 O O . ALA A 1 180 ? 0.277 -13.892 8.058 1.00 97.50 180 ALA A O 1
ATOM 1490 N N . PRO A 1 181 ? 0.100 -11.776 7.294 1.00 97.56 181 PRO A N 1
ATOM 1491 C CA . PRO A 1 181 ? -0.782 -12.120 6.183 1.00 97.56 181 PRO A CA 1
ATOM 1492 C C . PRO A 1 181 ? -0.126 -13.109 5.215 1.00 97.56 181 PRO A C 1
ATOM 1494 O O . PRO A 1 181 ? -0.785 -14.047 4.789 1.00 97.56 181 PRO A O 1
ATOM 1497 N N . GLU A 1 182 ? 1.178 -12.992 4.951 1.00 96.81 182 GLU A N 1
ATOM 1498 C CA . GLU A 1 182 ? 1.945 -13.885 4.064 1.00 96.81 182 GLU A CA 1
ATOM 1499 C C . GLU A 1 182 ? 1.969 -15.335 4.560 1.00 96.81 182 GLU A C 1
ATOM 1501 O O . GLU A 1 182 ? 2.161 -16.282 3.793 1.00 96.81 182 GLU A O 1
ATOM 1506 N N . LEU A 1 183 ? 1.747 -15.514 5.863 1.00 96.50 183 LEU A N 1
ATOM 1507 C CA . LEU A 1 183 ? 1.611 -16.808 6.507 1.00 96.50 183 LEU A CA 1
ATOM 1508 C C . LEU A 1 183 ? 0.141 -17.201 6.700 1.00 96.50 183 LEU A C 1
ATOM 1510 O O . LEU A 1 183 ? -0.134 -18.136 7.445 1.00 96.50 183 LEU A O 1
ATOM 1514 N N . GLN A 1 184 ? -0.797 -16.564 5.999 1.00 95.31 184 GLN A N 1
ATOM 1515 C CA . GLN A 1 184 ? -2.235 -16.866 6.030 1.00 95.31 184 GLN A CA 1
ATOM 1516 C C . GLN A 1 184 ? -2.816 -16.884 7.446 1.00 95.31 184 GLN A C 1
ATOM 1518 O O . GLN A 1 184 ? -3.706 -17.683 7.753 1.00 95.31 184 GLN A O 1
ATOM 1523 N N . ALA A 1 185 ? -2.276 -16.019 8.305 1.00 97.62 185 ALA A N 1
ATOM 1524 C CA . ALA A 1 185 ? -2.683 -15.891 9.690 1.00 97.62 185 ALA A CA 1
ATOM 1525 C C . ALA A 1 185 ? -4.194 -15.648 9.823 1.00 97.62 185 ALA A C 1
ATOM 1527 O O . ALA A 1 185 ? -4.843 -15.072 8.947 1.00 97.62 185 ALA A O 1
ATOM 1528 N N . ALA A 1 186 ? -4.744 -16.096 10.941 1.00 98.38 186 ALA A N 1
ATOM 1529 C CA . ALA A 1 186 ? -6.108 -15.842 11.370 1.00 98.38 186 ALA A CA 1
ATOM 1530 C C . ALA A 1 186 ? -6.102 -15.837 12.899 1.00 98.38 186 ALA A C 1
ATOM 1532 O O . ALA A 1 186 ? -5.393 -16.641 13.511 1.00 98.38 186 ALA A O 1
ATOM 1533 N N . PHE A 1 187 ? -6.819 -14.901 13.510 1.00 98.38 187 PHE A N 1
ATOM 1534 C CA . PHE A 1 187 ? -6.875 -14.795 14.964 1.00 98.38 187 PHE A CA 1
ATOM 1535 C C . PHE A 1 187 ? -8.136 -14.059 15.422 1.00 98.38 187 PHE A C 1
ATOM 1537 O O . PHE A 1 187 ? -8.584 -13.150 14.726 1.00 98.38 187 PHE A O 1
ATOM 1544 N N . PRO A 1 188 ? -8.676 -14.360 16.614 1.00 97.94 188 PRO A N 1
ATOM 1545 C CA . PRO A 1 188 ? -9.707 -13.533 17.229 1.00 97.94 188 PRO A CA 1
ATOM 1546 C C . PRO A 1 188 ? -9.108 -12.210 17.723 1.00 97.94 188 PRO A C 1
ATOM 1548 O O . PRO A 1 188 ? -7.964 -12.160 18.194 1.00 97.94 188 PRO A O 1
ATOM 1551 N N . LEU A 1 189 ? -9.893 -11.134 17.659 1.00 98.19 189 LEU A N 1
ATOM 1552 C CA . LEU A 1 189 ? -9.491 -9.838 18.207 1.00 98.19 189 LEU A CA 1
ATOM 1553 C C . LEU A 1 189 ? -9.439 -9.861 19.729 1.00 98.19 189 LEU A C 1
ATOM 1555 O O . LEU A 1 189 ? -10.188 -10.581 20.385 1.00 98.19 189 LEU A O 1
ATOM 1559 N N . HIS A 1 190 ? -8.570 -9.023 20.291 1.00 98.19 190 HIS A N 1
ATOM 1560 C CA . HIS A 1 190 ? -8.568 -8.727 21.716 1.00 98.19 190 HIS A CA 1
ATOM 1561 C C . HIS A 1 190 ? -9.512 -7.558 21.980 1.00 98.19 190 HIS A C 1
ATOM 1563 O O . HIS A 1 190 ? -9.434 -6.549 21.286 1.00 98.19 190 HIS A O 1
ATOM 1569 N N . PHE A 1 191 ? -10.387 -7.665 22.972 1.00 98.00 191 PHE A N 1
ATOM 1570 C CA . PHE A 1 191 ? -11.324 -6.602 23.320 1.00 98.00 191 PHE A CA 1
ATOM 1571 C C . PHE A 1 191 ? -11.038 -6.023 24.703 1.00 98.00 191 PHE A C 1
ATOM 1573 O O . PHE A 1 191 ? -10.667 -6.725 25.647 1.00 98.00 191 PHE A O 1
ATOM 1580 N N . PHE A 1 192 ? -11.277 -4.722 24.825 1.00 97.75 192 PHE A N 1
ATOM 1581 C CA . PHE A 1 192 ? -11.438 -4.031 26.096 1.00 97.75 192 PHE A CA 1
ATOM 1582 C C . PHE A 1 192 ? -12.844 -3.431 26.183 1.00 97.75 192 PHE A C 1
ATOM 1584 O O . PHE A 1 192 ? -13.438 -3.092 25.160 1.00 97.75 192 PHE A O 1
ATOM 1591 N N . ALA A 1 193 ? -13.364 -3.268 27.397 1.00 97.69 193 ALA A N 1
ATOM 1592 C CA . ALA A 1 193 ? -14.477 -2.363 27.664 1.00 97.69 193 ALA A CA 1
ATOM 1593 C C . ALA A 1 193 ? -13.886 -1.068 28.227 1.00 97.69 193 ALA A C 1
ATOM 1595 O O . ALA A 1 193 ? -13.229 -1.101 29.270 1.00 97.69 193 ALA A O 1
ATOM 1596 N N . ILE A 1 194 ? -14.082 0.058 27.543 1.00 97.31 194 ILE A N 1
ATOM 1597 C CA . ILE A 1 194 ? -13.561 1.367 27.953 1.00 97.31 194 ILE A CA 1
ATOM 1598 C C . ILE A 1 194 ? -14.719 2.234 28.431 1.00 97.31 194 ILE A C 1
ATOM 1600 O O . ILE A 1 194 ? -15.750 2.343 27.768 1.00 97.31 194 ILE A O 1
ATOM 1604 N N . HIS A 1 195 ? -14.560 2.831 29.606 1.00 96.69 195 HIS A N 1
ATOM 1605 C CA . HIS A 1 195 ? -15.555 3.731 30.172 1.00 96.69 195 HIS A CA 1
ATOM 1606 C C . HIS A 1 195 ? -15.702 4.998 29.297 1.00 96.69 195 HIS A C 1
ATOM 1608 O O . HIS A 1 195 ? -14.677 5.510 28.842 1.00 96.69 195 HIS A O 1
ATOM 1614 N N . PRO A 1 196 ? -16.916 5.562 29.120 1.00 94.06 196 PRO A N 1
ATOM 1615 C CA . PRO A 1 196 ? -17.161 6.746 28.282 1.00 94.06 196 PRO A CA 1
ATOM 1616 C C . PRO A 1 196 ? -16.206 7.926 28.514 1.00 94.06 196 PRO A C 1
ATOM 1618 O O . PRO A 1 196 ? -15.684 8.485 27.564 1.00 94.06 196 PRO A O 1
ATOM 1621 N N . ASP A 1 197 ? -15.892 8.257 29.772 1.00 93.12 197 ASP A N 1
ATOM 1622 C CA . ASP A 1 197 ? -14.922 9.318 30.114 1.00 93.12 197 ASP A CA 1
ATOM 1623 C C . ASP A 1 197 ? -13.481 9.122 29.581 1.00 93.12 197 ASP A C 1
ATOM 1625 O O . ASP A 1 197 ? -12.636 9.990 29.796 1.00 93.12 197 ASP A O 1
ATOM 1629 N N . TRP A 1 198 ? -13.146 7.953 29.022 1.00 94.19 198 TRP A N 1
ATOM 1630 C CA . TRP A 1 198 ? -11.795 7.578 28.575 1.00 94.19 198 TRP A CA 1
ATOM 1631 C C . TRP A 1 198 ? -11.722 7.272 27.075 1.00 94.19 198 TRP A C 1
ATOM 1633 O O . TRP A 1 198 ? -10.683 6.814 26.588 1.00 94.19 198 TRP A O 1
ATOM 1643 N N . ILE A 1 199 ? -12.807 7.501 26.340 1.00 93.81 199 ILE A N 1
ATOM 1644 C CA . ILE A 1 199 ? -12.873 7.272 24.903 1.00 93.81 199 ILE A CA 1
ATOM 1645 C C . ILE A 1 199 ? -13.460 8.494 24.203 1.00 93.81 199 ILE A C 1
ATOM 1647 O O . ILE A 1 199 ? -14.378 9.140 24.698 1.00 93.81 199 ILE A O 1
ATOM 1651 N N . GLU A 1 200 ? -12.911 8.804 23.041 1.00 94.19 200 GLU A N 1
ATOM 1652 C CA . GLU A 1 200 ? -13.463 9.770 22.103 1.00 94.19 200 GLU A CA 1
ATOM 1653 C C . GLU A 1 200 ? -13.780 9.039 20.805 1.00 94.19 200 GLU A C 1
ATOM 1655 O O . GLU A 1 200 ? -13.047 8.139 20.387 1.00 94.19 200 GLU A O 1
ATOM 1660 N N . GLU A 1 201 ? -14.887 9.403 20.179 1.00 95.50 201 GLU A N 1
ATOM 1661 C CA . GLU A 1 201 ? -15.315 8.809 18.924 1.00 95.50 201 GLU A CA 1
ATOM 1662 C C . GLU A 1 201 ? -15.527 9.913 17.906 1.00 95.50 201 GLU A C 1
ATOM 1664 O O . GLU A 1 201 ? -16.039 10.980 18.245 1.00 95.50 201 GLU A O 1
ATOM 1669 N N . ASP A 1 202 ? -15.160 9.633 16.662 1.00 95.31 202 ASP A N 1
ATOM 1670 C CA . ASP A 1 202 ? -15.440 10.534 15.554 1.00 95.31 202 ASP A CA 1
ATOM 1671 C C . ASP A 1 202 ? -16.106 9.760 14.421 1.00 95.31 202 ASP A C 1
ATOM 1673 O O . ASP A 1 202 ? -15.606 8.705 14.030 1.00 95.31 202 ASP A O 1
ATOM 1677 N N . TRP A 1 203 ? -17.232 10.263 13.918 1.00 96.19 203 TRP A N 1
ATOM 1678 C CA . TRP A 1 203 ? -18.092 9.588 12.949 1.00 96.19 203 TRP A CA 1
ATOM 1679 C C . TRP A 1 203 ? -18.343 10.484 11.737 1.00 96.19 203 TRP A C 1
ATOM 1681 O O . TRP A 1 203 ? -18.458 11.706 11.836 1.00 96.19 203 TRP A O 1
ATOM 1691 N N . THR A 1 204 ? -18.451 9.860 10.567 1.00 93.44 204 THR A N 1
ATOM 1692 C CA . THR A 1 204 ? -18.832 10.555 9.324 1.00 93.44 204 THR A CA 1
ATOM 1693 C C . THR A 1 204 ? -20.320 10.911 9.276 1.0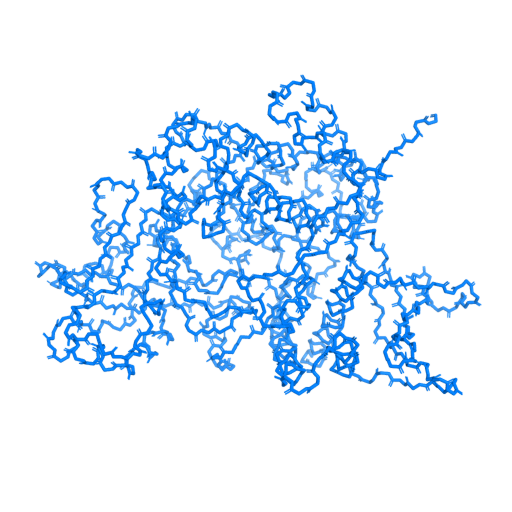0 93.44 204 THR A C 1
ATOM 1695 O O . THR A 1 204 ? -20.708 11.818 8.540 1.00 93.44 204 THR A O 1
ATOM 1698 N N . SER A 1 205 ? -21.152 10.208 10.050 1.00 87.88 205 SER A N 1
ATOM 1699 C CA . SER A 1 205 ? -22.565 10.512 10.279 1.00 87.88 205 SER A CA 1
ATOM 1700 C C . SER A 1 205 ? -22.776 11.262 11.591 1.00 87.88 205 SER A C 1
ATOM 1702 O O . SER A 1 205 ? -22.040 11.055 12.550 1.00 87.88 205 SER A O 1
ATOM 1704 N N . ASP A 1 206 ? -23.867 12.027 11.678 1.00 83.69 206 ASP A N 1
ATOM 1705 C CA . ASP A 1 206 ? -24.252 12.758 12.899 1.00 83.69 206 ASP A CA 1
ATOM 1706 C C . ASP A 1 206 ? -24.612 11.839 14.084 1.00 83.69 206 ASP A C 1
ATOM 1708 O O . ASP A 1 206 ? -24.722 12.288 15.224 1.00 83.69 206 ASP A O 1
ATOM 1712 N N . ILE A 1 207 ? -24.833 10.548 13.820 1.00 85.88 207 ILE A N 1
ATOM 1713 C CA . ILE A 1 207 ? -25.197 9.544 14.821 1.00 85.88 207 ILE A CA 1
ATOM 1714 C C . ILE A 1 207 ? -24.044 8.552 14.964 1.00 85.88 207 ILE A C 1
ATOM 1716 O O . ILE A 1 207 ? -23.623 7.941 13.979 1.00 85.88 207 ILE A O 1
ATOM 1720 N N . ALA A 1 208 ? -23.573 8.371 16.199 1.00 90.31 208 ALA A N 1
ATOM 1721 C CA . ALA A 1 208 ? -22.605 7.340 16.550 1.00 90.31 208 ALA A CA 1
ATOM 1722 C C . ALA A 1 208 ? -23.216 5.938 16.407 1.00 90.31 208 ALA A C 1
ATOM 1724 O O . ALA A 1 208 ? -24.350 5.695 16.826 1.00 90.31 208 ALA A O 1
ATOM 1725 N N . LEU A 1 209 ? -22.455 4.995 15.849 1.00 93.00 209 LEU A N 1
ATOM 1726 C CA . LEU A 1 209 ? -22.906 3.611 15.687 1.00 93.00 209 LEU A CA 1
ATOM 1727 C C . LEU A 1 209 ? -22.895 2.867 17.028 1.00 93.00 209 LEU A C 1
ATOM 1729 O O . LEU A 1 209 ? -21.928 2.955 17.778 1.00 93.00 209 LEU A O 1
ATOM 1733 N N . SER A 1 210 ? -23.921 2.081 17.346 1.00 94.00 210 SER A N 1
ATOM 1734 C CA . SER A 1 210 ? -23.939 1.272 18.576 1.00 94.00 210 SER A CA 1
ATOM 1735 C C . SER A 1 210 ? -22.940 0.104 18.516 1.00 94.00 210 SER A C 1
ATOM 1737 O O . SER A 1 210 ? -22.428 -0.239 17.453 1.00 94.00 210 SER A O 1
ATOM 1739 N N . ASN A 1 211 ? -22.641 -0.540 19.653 1.00 93.19 211 ASN A N 1
ATOM 1740 C CA . ASN A 1 211 ? -21.746 -1.710 19.667 1.00 93.19 211 ASN A CA 1
ATOM 1741 C C . ASN A 1 211 ? -22.264 -2.841 18.758 1.00 93.19 211 ASN A C 1
ATOM 1743 O O . ASN A 1 211 ? -21.469 -3.437 18.037 1.00 93.19 211 ASN A O 1
ATOM 1747 N N . ASP A 1 212 ? -23.581 -3.074 18.736 1.00 93.00 212 ASP A N 1
ATOM 1748 C CA . ASP A 1 212 ? -24.223 -4.098 17.895 1.00 93.00 212 ASP A CA 1
ATOM 1749 C C . ASP A 1 212 ? -24.126 -3.795 16.392 1.00 93.00 212 ASP A C 1
ATOM 1751 O O . ASP A 1 212 ? -24.231 -4.700 15.567 1.00 93.00 212 ASP A O 1
ATOM 1755 N N . GLN A 1 213 ? -23.930 -2.525 16.022 1.00 94.44 213 GLN A N 1
ATOM 1756 C CA . GLN A 1 213 ? -23.698 -2.116 14.634 1.00 94.44 213 GLN A CA 1
ATOM 1757 C C . GLN A 1 213 ? -22.223 -2.231 14.227 1.00 94.44 213 GLN A C 1
ATOM 1759 O O . GLN A 1 213 ? -21.927 -2.272 13.035 1.00 94.44 213 GLN A O 1
ATOM 1764 N N . LEU A 1 214 ? -21.300 -2.257 15.193 1.00 93.94 214 LEU A N 1
ATOM 1765 C CA . LEU A 1 214 ? -19.855 -2.269 14.950 1.00 93.94 214 LEU A CA 1
ATOM 1766 C C . LEU A 1 214 ? -19.235 -3.662 15.001 1.00 93.94 214 LEU A C 1
ATOM 1768 O O . LEU A 1 214 ? -18.267 -3.925 14.286 1.00 93.94 214 LEU A O 1
ATOM 1772 N N . PHE A 1 215 ? -19.763 -4.538 15.852 1.00 95.12 215 PHE A N 1
ATOM 1773 C CA . PHE A 1 215 ? -19.131 -5.809 16.189 1.00 95.12 215 PHE A CA 1
ATOM 1774 C C . PHE A 1 215 ? -20.089 -6.993 16.003 1.00 95.12 215 PHE A C 1
ATOM 1776 O O . PHE A 1 215 ? -21.306 -6.809 15.970 1.00 95.12 215 PHE A O 1
ATOM 1783 N N . PRO A 1 216 ? -19.564 -8.227 15.871 1.00 94.62 216 PRO A N 1
ATOM 1784 C CA . PRO A 1 216 ? -20.399 -9.410 15.709 1.00 94.62 216 PRO A CA 1
ATOM 1785 C C . PRO A 1 216 ? -21.382 -9.577 16.874 1.00 94.62 216 PRO A C 1
ATOM 1787 O O . PRO A 1 216 ? -21.001 -9.462 18.040 1.00 94.62 216 PRO A O 1
ATOM 1790 N N . SER A 1 217 ? -22.634 -9.932 16.569 1.00 92.94 217 SER A N 1
ATOM 1791 C CA . SER A 1 217 ? -23.702 -10.058 17.579 1.00 92.94 217 SER A CA 1
ATOM 1792 C C . SER A 1 217 ? -23.384 -11.042 18.717 1.00 92.94 217 SER A C 1
ATOM 1794 O O . SER A 1 217 ? -23.882 -10.889 19.831 1.00 92.94 217 SER A O 1
ATOM 1796 N N . GLU A 1 218 ? -22.554 -12.057 18.461 1.00 92.06 218 GLU A N 1
ATOM 1797 C CA . GLU A 1 218 ? -22.053 -12.980 19.483 1.00 92.06 218 GLU A CA 1
ATOM 1798 C C . GLU A 1 218 ? -21.183 -12.259 20.523 1.00 92.06 218 GLU A C 1
ATOM 1800 O O . GLU A 1 218 ? -21.415 -12.413 21.723 1.00 92.06 218 GLU A O 1
ATOM 1805 N N . VAL A 1 219 ? -20.256 -11.408 20.066 1.00 93.44 219 VAL A N 1
ATOM 1806 C CA . VAL A 1 219 ? -19.380 -10.603 20.930 1.00 93.44 219 VAL A CA 1
ATOM 1807 C C . VAL A 1 219 ? -20.220 -9.658 21.786 1.00 93.44 219 VAL A C 1
ATOM 1809 O O . VAL A 1 219 ? -20.067 -9.623 23.006 1.00 93.44 219 VAL A O 1
ATOM 1812 N N . CYS A 1 220 ? -21.166 -8.942 21.177 1.00 94.06 220 CYS A N 1
ATOM 1813 C CA . CYS A 1 220 ? -22.018 -8.001 21.901 1.00 94.06 220 CYS A CA 1
ATOM 1814 C C . CYS A 1 220 ? -22.907 -8.697 22.940 1.00 94.06 220 CYS A C 1
ATOM 1816 O O . CYS A 1 220 ? -23.043 -8.215 24.062 1.00 94.06 220 CYS A O 1
ATOM 1818 N N . ARG A 1 221 ? -23.453 -9.876 22.620 1.00 92.19 221 ARG A N 1
ATOM 1819 C CA . ARG A 1 221 ? -24.274 -10.663 23.554 1.00 92.19 221 ARG A CA 1
ATOM 1820 C C . ARG A 1 221 ? -23.479 -11.158 24.756 1.00 92.19 221 ARG A C 1
ATOM 1822 O O . ARG A 1 221 ? -23.994 -11.125 25.872 1.00 92.19 221 ARG A O 1
ATOM 1829 N N . GLN A 1 222 ? -22.248 -11.618 24.534 1.00 92.25 222 GLN A N 1
ATOM 1830 C CA . GLN A 1 222 ? -21.360 -12.065 25.607 1.00 92.25 222 GLN A CA 1
ATOM 1831 C C . GLN A 1 222 ? -20.967 -10.909 26.539 1.00 92.25 222 GLN A C 1
ATOM 1833 O O . GLN A 1 222 ? -20.756 -11.123 27.729 1.00 92.25 222 GLN A O 1
ATOM 1838 N N . LEU A 1 223 ? -20.904 -9.688 26.007 1.00 93.69 223 LEU A N 1
ATOM 1839 C CA . LEU A 1 223 ? -20.453 -8.489 26.714 1.00 93.69 223 LEU A CA 1
ATOM 1840 C C . LEU A 1 223 ? -21.600 -7.535 27.087 1.00 93.69 223 LEU A C 1
ATOM 1842 O O . LEU A 1 223 ? -21.356 -6.381 27.438 1.00 93.69 223 LEU A O 1
ATOM 1846 N N . LYS A 1 224 ? -22.849 -8.018 27.032 1.00 93.00 224 LYS A N 1
ATOM 1847 C CA . LYS A 1 224 ? -24.069 -7.216 27.211 1.00 93.00 224 LYS A CA 1
ATOM 1848 C C . LYS A 1 224 ? -24.094 -6.429 28.522 1.00 93.00 224 LYS A C 1
ATOM 1850 O O . LYS A 1 224 ? -24.642 -5.332 28.544 1.00 93.00 224 LYS A O 1
ATOM 1855 N N . ASP A 1 225 ? -23.514 -6.975 29.590 1.00 93.31 225 ASP A N 1
ATOM 1856 C CA . ASP A 1 225 ? -23.559 -6.366 30.920 1.00 93.31 225 ASP A CA 1
ATOM 1857 C C . ASP A 1 225 ? -22.717 -5.078 30.923 1.00 93.31 225 ASP A C 1
ATOM 1859 O O . ASP A 1 225 ? -23.235 -4.010 31.233 1.00 93.31 225 ASP A O 1
ATOM 1863 N N . PHE A 1 226 ? -21.485 -5.130 30.399 1.00 93.25 226 PHE A N 1
ATOM 1864 C CA . PHE A 1 226 ? -20.635 -3.944 30.223 1.00 93.25 226 PHE A CA 1
ATOM 1865 C C . PHE A 1 226 ? -21.261 -2.905 29.288 1.00 93.25 226 PHE A C 1
ATOM 1867 O O . PHE A 1 226 ? -21.211 -1.708 29.567 1.00 93.25 226 PHE A O 1
ATOM 1874 N N . ILE A 1 227 ? -21.873 -3.352 28.185 1.00 91.69 227 ILE A N 1
ATOM 1875 C CA . ILE A 1 227 ? -22.564 -2.456 27.247 1.00 91.69 227 ILE A CA 1
ATOM 1876 C C . ILE A 1 227 ? -23.735 -1.751 27.947 1.00 91.69 227 ILE A C 1
ATOM 1878 O O . ILE A 1 227 ? -23.917 -0.547 27.781 1.00 91.69 227 ILE A O 1
ATOM 1882 N N . SER A 1 228 ? -24.505 -2.484 28.756 1.00 92.19 228 SER A N 1
ATOM 1883 C CA . SER A 1 228 ? -25.647 -1.949 29.510 1.00 92.19 228 SER A CA 1
ATOM 1884 C C . SER A 1 228 ? -25.215 -0.972 30.609 1.00 92.19 228 SER A C 1
ATOM 1886 O O . SER A 1 228 ? -25.946 -0.037 30.920 1.00 92.19 228 SER A O 1
ATOM 1888 N N . GLU A 1 229 ? -24.012 -1.148 31.157 1.00 93.19 229 GLU A N 1
ATOM 1889 C CA . GLU A 1 229 ? -23.360 -0.213 32.085 1.00 93.19 229 GLU A CA 1
ATOM 1890 C C . GLU A 1 229 ? -22.758 1.023 31.384 1.00 93.19 229 GLU A C 1
ATOM 1892 O O . GLU A 1 229 ? -22.190 1.896 32.039 1.00 93.19 229 GLU A O 1
ATOM 1897 N N . GLY A 1 230 ? -22.890 1.122 30.058 1.00 94.06 230 GLY A N 1
ATOM 1898 C CA . GLY A 1 230 ? -22.442 2.262 29.262 1.00 94.06 230 GLY A CA 1
ATOM 1899 C C . GLY A 1 230 ? -21.001 2.166 28.764 1.00 94.06 230 GLY A C 1
ATOM 1900 O O . GLY A 1 230 ? -20.520 3.122 28.162 1.00 94.06 230 GLY A O 1
ATOM 1901 N N . TYR A 1 231 ? -20.296 1.048 28.966 1.00 96.88 231 TYR A N 1
ATOM 1902 C CA . TYR A 1 231 ? -18.953 0.882 28.410 1.00 96.88 231 TYR A CA 1
ATOM 1903 C C . TYR A 1 231 ? -18.981 0.745 26.888 1.00 96.88 231 TYR A C 1
ATOM 1905 O O . TYR A 1 231 ? -19.868 0.126 26.288 1.00 96.88 231 TYR A O 1
ATOM 1913 N N . ARG A 1 232 ? -17.924 1.256 26.260 1.00 97.00 232 ARG A N 1
ATOM 1914 C CA . ARG A 1 232 ? -17.679 1.100 24.833 1.00 97.00 232 ARG A CA 1
ATOM 1915 C C . ARG A 1 232 ? -16.758 -0.081 24.566 1.00 97.00 232 ARG A C 1
ATOM 1917 O O . ARG A 1 232 ? -15.718 -0.213 25.213 1.00 97.00 232 ARG A O 1
ATOM 1924 N N . LEU A 1 233 ? -17.126 -0.937 23.610 1.00 97.50 233 LEU A N 1
ATOM 1925 C CA . LEU A 1 233 ? -16.247 -2.020 23.179 1.00 97.50 233 LEU A CA 1
ATOM 1926 C C . LEU A 1 233 ? -15.106 -1.455 22.334 1.00 97.50 233 LEU A C 1
ATOM 1928 O O . LEU A 1 233 ? -15.334 -0.697 21.394 1.00 97.50 233 LEU A O 1
ATOM 1932 N N . PHE A 1 234 ? -13.883 -1.847 22.673 1.00 97.50 234 PHE A N 1
ATOM 1933 C CA . PHE A 1 234 ? -12.663 -1.332 22.069 1.00 97.50 234 PHE A CA 1
ATOM 1934 C C . PHE A 1 234 ? -11.812 -2.494 21.538 1.00 97.50 234 PHE A C 1
ATOM 1936 O O . PHE A 1 234 ? -11.192 -3.209 22.336 1.00 97.50 234 PHE A O 1
ATOM 1943 N N . PRO A 1 235 ? -11.800 -2.736 20.215 1.00 97.62 235 PRO A N 1
ATOM 1944 C CA . PRO A 1 235 ? -11.022 -3.810 19.618 1.00 97.62 235 PRO A CA 1
ATOM 1945 C C . PRO A 1 235 ? -9.537 -3.440 19.585 1.00 97.62 235 PRO A C 1
ATOM 1947 O O . PRO A 1 235 ? -9.161 -2.284 19.406 1.00 97.62 235 PRO A O 1
ATOM 1950 N N . MET A 1 236 ? -8.676 -4.438 19.714 1.00 98.00 236 MET A N 1
ATOM 1951 C CA . MET A 1 236 ? -7.230 -4.281 19.701 1.00 98.00 236 MET A CA 1
ATOM 1952 C C . MET A 1 236 ? -6.585 -5.497 19.037 1.00 98.00 236 MET A C 1
ATOM 1954 O O . MET A 1 236 ? -7.043 -6.634 19.186 1.00 98.00 236 MET A O 1
ATOM 1958 N N . HIS A 1 237 ? -5.481 -5.273 18.326 1.00 98.50 237 HIS A N 1
ATOM 1959 C CA . HIS A 1 237 ? -4.647 -6.381 17.871 1.00 98.50 237 HIS A CA 1
ATOM 1960 C C . HIS A 1 237 ? -4.093 -7.135 19.099 1.00 98.50 237 HIS A C 1
ATOM 1962 O O . HIS A 1 237 ? -3.597 -6.473 20.013 1.00 98.50 237 HIS A O 1
ATOM 1968 N N . PRO A 1 238 ? -4.104 -8.483 19.158 1.00 98.19 238 PRO A N 1
ATOM 1969 C CA . PRO A 1 238 ? -3.669 -9.213 20.354 1.00 98.19 238 PRO A CA 1
ATOM 1970 C C . PRO A 1 238 ? -2.251 -8.867 20.830 1.00 98.19 238 PRO A C 1
ATOM 1972 O O . PRO A 1 238 ? -2.040 -8.623 22.014 1.00 98.19 238 PRO A O 1
ATOM 1975 N N . TRP A 1 239 ? -1.292 -8.749 19.906 1.00 97.81 239 TRP A N 1
ATOM 1976 C CA . TRP A 1 239 ? 0.066 -8.285 20.230 1.00 97.81 239 TRP A CA 1
ATOM 1977 C C . TRP A 1 239 ? 0.081 -6.854 20.802 1.00 97.81 239 TRP A C 1
ATOM 1979 O O . TRP A 1 239 ? 0.805 -6.560 21.750 1.00 97.81 239 TRP A O 1
ATOM 1989 N N . GLN A 1 240 ? -0.764 -5.964 20.267 1.00 97.56 240 GLN A N 1
ATOM 1990 C CA . GLN A 1 240 ? -0.846 -4.578 20.723 1.00 97.56 240 GLN A CA 1
ATOM 1991 C C . GLN A 1 240 ? -1.491 -4.479 22.110 1.00 97.56 240 GLN A C 1
ATOM 1993 O O . GLN A 1 240 ? -1.069 -3.658 22.918 1.00 97.56 240 GLN A O 1
ATOM 1998 N N . ALA A 1 241 ? -2.465 -5.338 22.422 1.00 97.25 241 ALA A N 1
ATOM 1999 C CA . ALA A 1 241 ? -3.073 -5.410 23.747 1.00 97.25 241 ALA A CA 1
ATOM 2000 C C . ALA A 1 241 ? -2.023 -5.717 24.830 1.00 97.25 241 ALA A C 1
ATOM 2002 O O . ALA A 1 241 ? -1.969 -5.040 25.857 1.00 97.25 241 ALA A O 1
ATOM 2003 N N . GLU A 1 242 ? -1.134 -6.681 24.573 1.00 95.50 242 GLU A N 1
ATOM 2004 C CA . GLU A 1 242 ? -0.010 -6.999 25.462 1.00 95.50 242 GLU A CA 1
ATOM 2005 C C . GLU A 1 242 ? 0.990 -5.837 25.576 1.00 95.50 242 GLU A C 1
ATOM 2007 O O . GLU A 1 242 ? 1.559 -5.608 26.645 1.00 95.50 242 GLU A O 1
ATOM 2012 N N . TYR A 1 243 ? 1.194 -5.079 24.495 1.00 94.50 243 TYR A N 1
ATOM 2013 C CA . TYR A 1 243 ? 2.056 -3.899 24.480 1.00 94.50 243 TYR A CA 1
ATOM 2014 C C . TYR A 1 243 ? 1.498 -2.758 25.345 1.00 94.50 243 TYR A C 1
ATOM 2016 O O . TYR A 1 243 ? 2.198 -2.262 26.230 1.00 94.50 243 TYR A O 1
ATOM 2024 N N . VAL A 1 244 ? 0.234 -2.361 25.150 1.00 94.06 244 VAL A N 1
ATOM 2025 C CA . VAL A 1 244 ? -0.351 -1.200 25.848 1.00 94.06 244 VAL A CA 1
ATOM 2026 C C . VAL A 1 244 ? -0.552 -1.440 27.346 1.00 94.06 244 VAL A C 1
ATOM 2028 O O . VAL A 1 244 ? -0.403 -0.512 28.140 1.00 94.06 244 VAL A O 1
ATOM 2031 N N . LEU A 1 245 ? -0.795 -2.688 27.765 1.00 93.50 245 LEU A N 1
ATOM 2032 C CA . LEU A 1 245 ? -0.948 -3.061 29.179 1.00 93.50 245 LEU A CA 1
ATOM 2033 C C . LEU A 1 245 ? 0.332 -2.864 30.016 1.00 93.50 245 LEU A C 1
ATOM 2035 O O . LEU A 1 245 ? 0.269 -2.838 31.249 1.00 93.50 245 LEU A O 1
ATOM 2039 N N . LYS A 1 246 ? 1.492 -2.679 29.372 1.00 92.12 246 LYS A N 1
ATOM 2040 C CA . LYS A 1 246 ? 2.759 -2.357 30.051 1.00 92.12 246 LYS A CA 1
ATOM 2041 C C . LYS A 1 246 ? 2.804 -0.917 30.570 1.00 92.12 246 LYS A C 1
ATOM 2043 O O . LYS A 1 246 ? 3.640 -0.618 31.415 1.00 92.12 246 LYS A O 1
ATOM 2048 N N . TYR A 1 247 ? 1.917 -0.040 30.098 1.00 90.88 247 TYR A N 1
ATOM 2049 C CA . TYR A 1 247 ? 1.919 1.375 30.460 1.00 90.88 247 TYR A CA 1
ATOM 2050 C C . TYR A 1 247 ? 1.064 1.674 31.695 1.00 90.88 247 TYR A C 1
ATOM 2052 O O . TYR A 1 247 ? -0.067 1.200 31.830 1.00 90.88 247 TYR A O 1
ATOM 2060 N N . ASP A 1 248 ? 1.566 2.566 32.551 1.00 89.81 248 ASP A N 1
ATOM 2061 C CA . ASP A 1 248 ? 0.913 2.989 33.797 1.00 89.81 248 ASP A CA 1
ATOM 2062 C C . ASP A 1 248 ? -0.524 3.481 33.606 1.00 89.81 248 ASP A C 1
ATOM 2064 O O . ASP A 1 248 ? -1.379 3.231 34.455 1.00 89.81 248 ASP A O 1
ATOM 2068 N N . VAL A 1 249 ? -0.806 4.193 32.510 1.00 90.69 249 VAL A N 1
ATOM 2069 C CA . VAL A 1 249 ? -2.146 4.734 32.230 1.00 90.69 249 VAL A CA 1
ATOM 2070 C C . VAL A 1 249 ? -3.175 3.615 32.050 1.00 90.69 249 VAL A C 1
ATOM 2072 O O . VAL A 1 249 ? -4.264 3.688 32.619 1.00 90.69 249 VAL A O 1
ATOM 2075 N N . TRP A 1 250 ? -2.798 2.535 31.361 1.00 92.81 250 TRP A N 1
ATOM 2076 C CA . TRP A 1 250 ? -3.636 1.352 31.180 1.00 92.81 250 TRP A CA 1
ATOM 2077 C C . TRP A 1 250 ? -3.797 0.588 32.493 1.00 92.81 250 TRP A C 1
ATOM 2079 O O . TRP A 1 250 ? -4.915 0.264 32.885 1.00 92.81 250 TRP A O 1
ATOM 2089 N N . GLN A 1 251 ? -2.709 0.379 33.239 1.00 92.69 251 GLN A N 1
ATOM 2090 C CA . GLN A 1 251 ? -2.759 -0.305 34.537 1.00 92.69 251 GLN A CA 1
ATOM 2091 C C . GLN A 1 251 ? -3.622 0.441 35.564 1.00 92.69 251 GLN A C 1
ATOM 2093 O O . GLN A 1 251 ? -4.371 -0.182 36.319 1.00 92.69 251 GLN A O 1
ATOM 2098 N N . LYS A 1 252 ? -3.542 1.777 35.599 1.00 91.62 252 LYS A N 1
ATOM 2099 C CA . LYS A 1 252 ? -4.396 2.625 36.444 1.00 91.62 252 LYS A CA 1
ATOM 2100 C C . LYS A 1 252 ? -5.853 2.559 36.001 1.00 91.62 252 LYS A C 1
ATOM 2102 O O . LYS A 1 252 ? -6.712 2.377 36.859 1.00 91.62 252 LYS A O 1
ATOM 2107 N N . GLY A 1 253 ? -6.120 2.648 34.696 1.00 94.00 253 GLY A N 1
ATOM 2108 C CA . GLY A 1 253 ? -7.467 2.504 34.142 1.00 94.00 253 GLY A CA 1
ATOM 2109 C C . GLY A 1 253 ? -8.109 1.171 34.528 1.00 94.00 253 GLY A C 1
ATOM 2110 O O . GLY A 1 253 ? -9.247 1.155 34.989 1.00 94.00 253 GLY A O 1
ATOM 2111 N N . VAL A 1 254 ? -7.345 0.074 34.464 1.00 95.69 254 VAL A N 1
ATOM 2112 C CA . VAL A 1 254 ? -7.798 -1.256 34.904 1.00 95.69 254 VAL A CA 1
ATOM 2113 C C . VAL A 1 254 ? -8.091 -1.290 36.404 1.00 95.69 254 VAL A C 1
ATOM 2115 O O . VAL A 1 254 ? -9.170 -1.713 36.810 1.00 95.69 254 VAL A O 1
ATOM 2118 N N . LYS A 1 255 ? -7.179 -0.790 37.250 1.00 95.31 255 LYS A N 1
ATOM 2119 C CA . LYS A 1 255 ? -7.393 -0.738 38.712 1.00 95.31 255 LYS A CA 1
ATOM 2120 C C . LYS A 1 255 ? -8.609 0.105 39.113 1.00 95.31 255 LYS A C 1
ATOM 2122 O O . LYS A 1 255 ? -9.223 -0.173 40.135 1.00 95.31 255 LYS A O 1
ATOM 2127 N N . GLN A 1 256 ? -8.935 1.134 38.332 1.00 94.62 256 GLN A N 1
ATOM 2128 C CA . GLN A 1 256 ? -10.079 2.023 38.557 1.00 94.62 256 GLN A CA 1
ATOM 2129 C C . GLN A 1 256 ? -11.388 1.497 37.948 1.00 94.62 256 GLN A C 1
ATOM 2131 O O . GLN A 1 256 ? -12.410 2.170 38.054 1.00 94.62 256 GLN A O 1
ATOM 2136 N N . GLY A 1 257 ? -11.364 0.350 37.262 1.00 95.06 257 GLY A N 1
ATOM 2137 C CA . GLY A 1 257 ? -12.506 -0.168 36.508 1.00 95.06 257 GLY A CA 1
ATOM 2138 C C . GLY A 1 257 ? -12.817 0.610 35.226 1.00 95.06 257 GLY A C 1
ATOM 2139 O O . GLY A 1 257 ? -13.711 0.223 34.496 1.00 95.06 257 GLY A O 1
ATOM 2140 N N . LYS A 1 258 ? -12.066 1.668 34.890 1.00 95.88 258 LYS A N 1
ATOM 2141 C CA . LYS A 1 258 ? -12.264 2.458 33.660 1.00 95.88 258 LYS A CA 1
ATOM 2142 C C . LYS A 1 258 ? -11.888 1.692 32.387 1.00 95.88 258 LYS A C 1
ATOM 2144 O O . LYS A 1 258 ? -12.304 2.078 31.298 1.00 95.88 258 LYS A O 1
ATOM 2149 N N . ILE A 1 259 ? -11.112 0.620 32.533 1.00 96.94 259 ILE A N 1
ATOM 2150 C CA . ILE A 1 259 ? -10.747 -0.320 31.475 1.00 96.94 259 ILE A CA 1
ATOM 2151 C C . ILE A 1 259 ? -11.000 -1.731 31.997 1.00 96.94 259 ILE A C 1
ATOM 2153 O O . ILE A 1 259 ? -10.434 -2.121 33.015 1.00 96.94 259 ILE A O 1
ATOM 2157 N N . VAL A 1 260 ? -11.782 -2.527 31.278 1.00 97.50 260 VAL A N 1
ATOM 2158 C CA . VAL A 1 260 ? -11.936 -3.957 31.561 1.00 97.50 260 VAL A CA 1
ATOM 2159 C C . VAL A 1 260 ? -11.273 -4.747 30.445 1.00 97.50 260 VAL A C 1
ATOM 2161 O O . VAL A 1 260 ? -11.596 -4.567 29.275 1.00 97.50 260 VAL A O 1
ATOM 2164 N N . ASN A 1 261 ? -10.325 -5.614 30.797 1.00 97.19 261 ASN A N 1
ATOM 2165 C CA . ASN A 1 261 ? -9.685 -6.508 29.839 1.00 97.19 261 ASN A CA 1
ATOM 2166 C C . ASN A 1 261 ? -10.590 -7.721 29.566 1.00 97.19 261 ASN A C 1
ATOM 2168 O O . ASN A 1 261 ? -10.758 -8.567 30.442 1.00 97.19 261 ASN A O 1
ATOM 2172 N N . LEU A 1 262 ? -11.151 -7.804 28.357 1.00 96.88 262 LEU A N 1
ATOM 2173 C CA . LEU A 1 262 ? -12.084 -8.862 27.946 1.00 96.88 262 LEU A CA 1
ATOM 2174 C C . LEU A 1 262 ? -11.379 -10.012 27.211 1.00 96.88 262 LEU A C 1
ATOM 2176 O O . LEU A 1 262 ? -12.018 -11.000 26.859 1.00 96.88 262 LEU A O 1
ATOM 2180 N N . ASN A 1 263 ? -10.057 -9.916 27.038 1.00 96.38 263 ASN A N 1
ATOM 2181 C CA . ASN A 1 263 ? -9.223 -10.875 26.320 1.00 96.38 263 ASN A CA 1
ATOM 2182 C C . ASN A 1 263 ? -9.661 -11.078 24.859 1.00 96.38 263 ASN A C 1
ATOM 2184 O O . ASN A 1 263 ? -10.279 -10.206 24.247 1.00 96.38 263 ASN A O 1
ATOM 2188 N N . ARG A 1 264 ? -9.260 -12.205 24.266 1.00 96.81 264 ARG A N 1
ATOM 2189 C CA . ARG A 1 264 ? -9.555 -12.550 22.876 1.00 96.81 264 ARG A CA 1
ATOM 2190 C C . ARG A 1 264 ? -10.962 -13.119 22.752 1.00 96.81 264 ARG A C 1
ATOM 2192 O O . ARG A 1 264 ? -11.281 -14.069 23.463 1.00 96.81 264 ARG A O 1
ATOM 2199 N N . LEU A 1 265 ? -11.776 -12.558 21.860 1.00 94.88 265 LEU A N 1
ATOM 2200 C CA . LEU A 1 265 ? -13.192 -12.896 21.708 1.00 94.88 265 LEU A CA 1
ATOM 2201 C C . LEU A 1 265 ? -13.647 -12.800 20.248 1.00 94.88 265 LEU A C 1
ATOM 2203 O O . LEU A 1 265 ? -13.103 -12.024 19.461 1.00 94.88 265 LEU A O 1
ATOM 2207 N N . GLY A 1 266 ? -14.714 -13.535 19.932 1.00 95.00 266 GLY A N 1
ATOM 2208 C CA . GLY A 1 266 ? -15.372 -13.495 18.631 1.00 95.00 266 GLY A CA 1
ATOM 2209 C C . GLY A 1 266 ? -14.704 -14.359 17.557 1.00 95.00 266 GLY A C 1
ATOM 2210 O O . GLY A 1 266 ? -13.749 -15.085 17.840 1.00 95.00 266 GLY A O 1
ATOM 2211 N N . PRO A 1 267 ? -15.234 -14.302 16.324 1.00 96.50 267 PRO A N 1
ATOM 2212 C CA . PRO A 1 267 ? -14.705 -15.060 15.203 1.00 96.50 267 PRO A CA 1
ATOM 2213 C C . PRO A 1 267 ? -13.335 -14.537 14.774 1.00 96.50 267 PRO A C 1
ATOM 2215 O O . PRO A 1 267 ? -12.969 -13.388 15.040 1.00 96.50 267 PRO A O 1
ATOM 2218 N N . ASP A 1 268 ? -12.604 -15.382 14.050 1.00 97.81 268 ASP A N 1
ATOM 2219 C CA . ASP A 1 268 ? -11.321 -14.996 13.486 1.00 97.81 268 ASP A CA 1
ATOM 2220 C C . ASP A 1 268 ? -11.459 -13.808 12.529 1.00 97.81 268 ASP A C 1
ATOM 2222 O O . ASP A 1 268 ? -12.389 -13.700 11.714 1.00 97.81 268 ASP A O 1
ATOM 2226 N N . VAL A 1 269 ? -10.465 -12.934 12.618 1.00 98.44 269 VAL A N 1
ATOM 2227 C CA . VAL A 1 269 ? -10.169 -11.915 11.627 1.00 98.44 269 VAL A CA 1
ATOM 2228 C C . VAL A 1 269 ? -8.908 -12.284 10.859 1.00 98.44 269 VAL A C 1
ATOM 2230 O O . VAL A 1 269 ? -8.032 -13.006 11.343 1.00 98.44 269 VAL A O 1
ATOM 2233 N N . PHE A 1 270 ? -8.817 -11.769 9.641 1.00 98.50 270 PHE A N 1
ATOM 2234 C CA . PHE A 1 270 ? -7.738 -12.039 8.709 1.00 98.50 270 PHE A CA 1
ATOM 2235 C C . PHE A 1 270 ? -6.928 -10.753 8.506 1.00 98.50 270 PHE A C 1
ATOM 2237 O O . PHE A 1 270 ? -7.481 -9.778 7.983 1.00 98.50 270 PHE A O 1
ATOM 2244 N N . PRO A 1 271 ? -5.645 -10.705 8.919 1.00 98.44 271 PRO A N 1
ATOM 2245 C CA . PRO A 1 271 ? -4.780 -9.572 8.622 1.00 98.44 271 PRO A CA 1
ATOM 2246 C C . PRO A 1 271 ? -4.665 -9.419 7.109 1.00 98.44 271 PRO A C 1
ATOM 2248 O O . PRO A 1 271 ? -4.475 -10.403 6.384 1.00 98.44 271 PRO A O 1
ATOM 2251 N N . THR A 1 272 ? -4.821 -8.185 6.643 1.00 97.75 272 THR A N 1
ATOM 2252 C CA . THR A 1 272 ? -4.725 -7.838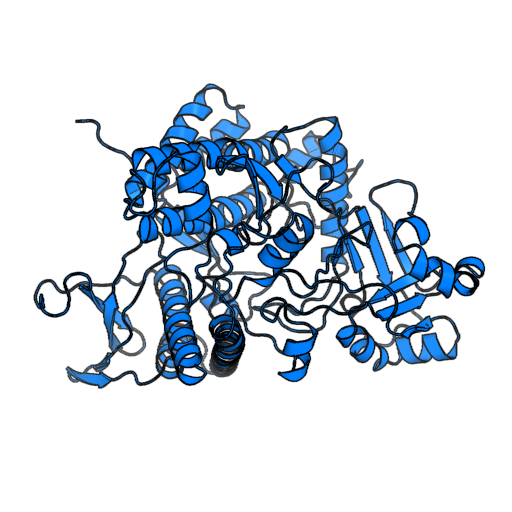 5.230 1.00 97.75 272 THR A CA 1
ATOM 2253 C C . THR A 1 272 ? -3.274 -7.560 4.844 1.00 97.75 272 THR A C 1
ATOM 2255 O O . THR A 1 272 ? -2.372 -7.617 5.678 1.00 97.75 272 THR A O 1
ATOM 2258 N N . SER A 1 273 ? -3.023 -7.194 3.588 1.00 95.44 273 SER A N 1
ATOM 2259 C CA . SER A 1 273 ? -1.683 -6.829 3.096 1.00 95.44 273 SER A CA 1
ATOM 2260 C C . SER A 1 273 ? -1.016 -5.643 3.823 1.00 95.44 273 SER A C 1
ATOM 2262 O O . SER A 1 273 ? 0.183 -5.427 3.648 1.00 95.44 273 SER A O 1
ATOM 2264 N N . SER A 1 274 ? -1.749 -4.884 4.653 1.00 94.44 274 SER A N 1
ATOM 2265 C CA . SER A 1 274 ? -1.181 -3.850 5.537 1.00 94.44 274 SER A CA 1
ATOM 2266 C C . SER A 1 274 ? -0.745 -4.379 6.914 1.00 94.44 274 SER A C 1
ATOM 2268 O O . SER A 1 274 ? -0.233 -3.605 7.727 1.00 94.44 274 SER A O 1
ATOM 2270 N N . VAL A 1 275 ? -0.958 -5.674 7.188 1.00 96.25 275 VAL A N 1
ATOM 2271 C CA . VAL A 1 275 ? -0.758 -6.389 8.463 1.00 96.25 275 VAL A CA 1
ATOM 2272 C C . VAL A 1 275 ? -1.721 -5.953 9.572 1.00 96.25 275 VAL A C 1
ATOM 2274 O O . VAL A 1 275 ? -2.407 -6.782 10.161 1.00 96.25 275 VAL A O 1
ATOM 2277 N N . ARG A 1 276 ? -1.803 -4.650 9.854 1.00 96.31 276 ARG A N 1
ATOM 2278 C CA . ARG A 1 276 ? -2.582 -4.082 10.970 1.00 96.31 276 ARG A CA 1
ATOM 2279 C C . ARG A 1 276 ? -4.068 -3.871 10.680 1.00 96.31 276 ARG A C 1
ATOM 2281 O O . ARG A 1 276 ? -4.854 -3.640 11.596 1.00 96.31 276 ARG A O 1
ATOM 2288 N N . THR A 1 277 ? -4.458 -3.873 9.410 1.00 97.88 277 THR A N 1
ATOM 2289 C CA . THR A 1 277 ? -5.868 -3.844 9.031 1.00 97.88 277 THR A CA 1
ATOM 2290 C C . THR A 1 277 ? -6.357 -5.275 8.942 1.00 97.88 277 THR A C 1
ATOM 2292 O O . THR A 1 277 ? -5.697 -6.110 8.334 1.00 97.88 277 THR A O 1
ATOM 2295 N N . VAL A 1 278 ? -7.502 -5.561 9.546 1.00 98.44 278 VAL A N 1
ATOM 2296 C CA . VAL A 1 278 ? -8.069 -6.904 9.595 1.00 98.44 278 VAL A CA 1
ATOM 2297 C C . VAL A 1 278 ? -9.466 -6.913 8.989 1.00 98.44 278 VAL A C 1
ATOM 2299 O O . VAL A 1 278 ? -10.249 -5.981 9.178 1.00 98.44 278 VAL A O 1
ATOM 2302 N N . TRP A 1 279 ? -9.770 -7.973 8.253 1.00 97.69 279 TRP A N 1
ATOM 2303 C CA . TRP A 1 279 ? -11.063 -8.195 7.613 1.00 97.69 279 TRP A CA 1
ATOM 2304 C C . TRP A 1 279 ? -11.664 -9.518 8.090 1.00 97.69 279 TRP A C 1
ATOM 2306 O O . TRP A 1 279 ? -10.936 -10.458 8.396 1.00 97.69 279 TRP A O 1
ATOM 2316 N N . SER A 1 280 ? -12.989 -9.608 8.156 1.00 96.31 280 SER A N 1
ATOM 2317 C CA . SER A 1 280 ? -13.709 -10.858 8.407 1.00 96.31 280 SER A CA 1
ATOM 2318 C C . SER A 1 280 ? -15.128 -10.730 7.857 1.00 96.31 280 SER A C 1
ATOM 2320 O O . SER A 1 280 ? -15.734 -9.673 8.046 1.00 96.31 280 SER A O 1
ATOM 2322 N N . PRO A 1 281 ? -15.694 -11.781 7.240 1.00 94.12 281 PRO A N 1
ATOM 2323 C CA . PRO A 1 281 ? -17.081 -11.757 6.771 1.00 94.12 281 PRO A CA 1
ATOM 2324 C C . PRO A 1 281 ? -18.085 -11.643 7.930 1.00 94.12 281 PRO A C 1
ATOM 2326 O O . PRO A 1 281 ? -19.219 -11.218 7.737 1.00 94.12 281 PRO A O 1
ATOM 2329 N N . HIS A 1 282 ? -17.662 -11.972 9.154 1.00 94.25 282 HIS A N 1
ATOM 2330 C CA . HIS A 1 282 ? -18.492 -11.876 10.354 1.00 94.25 282 HIS A CA 1
ATOM 2331 C C . HIS A 1 282 ? -18.527 -10.472 10.974 1.00 94.25 282 HIS A C 1
ATOM 2333 O O . HIS A 1 282 ? -19.323 -10.229 11.883 1.00 94.25 282 HIS A O 1
ATOM 2339 N N . PHE A 1 283 ? -17.651 -9.564 10.534 1.00 95.44 283 PHE A N 1
ATOM 2340 C CA . PHE A 1 283 ? -17.578 -8.196 11.039 1.00 95.44 283 PHE A CA 1
ATOM 2341 C C . PHE A 1 283 ? -18.239 -7.233 10.043 1.00 95.44 283 PHE A C 1
ATOM 2343 O O . PHE A 1 283 ? -17.943 -7.315 8.852 1.00 95.44 283 PHE A O 1
ATOM 2350 N N . PRO A 1 284 ? -19.074 -6.276 10.495 1.00 94.75 284 PRO A N 1
ATOM 2351 C CA . PRO A 1 284 ? -19.705 -5.293 9.605 1.00 94.75 284 PRO A CA 1
ATOM 2352 C C . PRO A 1 284 ? -18.703 -4.372 8.892 1.00 94.75 284 PRO A C 1
ATOM 2354 O O . PRO A 1 284 ? -18.971 -3.894 7.790 1.00 94.75 284 PRO A O 1
ATOM 2357 N N . TYR A 1 285 ? -17.540 -4.154 9.511 1.00 96.94 285 TYR A N 1
ATOM 2358 C CA . TYR A 1 285 ? -16.487 -3.263 9.035 1.00 96.94 285 TYR A CA 1
ATOM 2359 C C . TYR A 1 285 ? -15.123 -3.953 9.046 1.00 96.94 285 TYR A C 1
ATOM 2361 O O . TYR A 1 285 ? -14.823 -4.784 9.903 1.00 96.94 285 TYR A O 1
ATOM 2369 N N . THR A 1 286 ? -14.265 -3.537 8.122 1.00 97.50 286 THR A N 1
ATOM 2370 C CA . THR A 1 286 ? -12.826 -3.782 8.180 1.00 97.50 286 THR A CA 1
ATOM 2371 C C . THR A 1 286 ? -12.235 -2.903 9.282 1.00 97.50 286 THR A C 1
ATOM 2373 O O . THR A 1 286 ? -12.508 -1.705 9.337 1.00 97.50 286 THR A O 1
ATOM 2376 N N . VAL A 1 287 ? -11.395 -3.463 10.152 1.00 98.12 287 VAL A N 1
ATOM 2377 C CA . VAL A 1 287 ? -10.868 -2.746 11.324 1.00 98.12 287 VAL A CA 1
ATOM 2378 C C . VAL A 1 287 ? -9.388 -2.440 11.120 1.00 98.12 287 VAL A C 1
ATOM 2380 O O . VAL A 1 287 ? -8.572 -3.345 10.963 1.00 98.12 287 VAL A O 1
ATOM 2383 N N . LYS A 1 288 ? -9.010 -1.161 11.112 1.00 98.25 288 LYS A N 1
ATOM 2384 C CA . LYS A 1 288 ? -7.614 -0.710 11.046 1.00 98.25 288 LYS A CA 1
ATOM 2385 C C . LYS A 1 288 ? -7.113 -0.448 12.463 1.00 98.25 288 LYS A C 1
ATOM 2387 O O . LYS A 1 288 ? -7.452 0.558 13.083 1.00 98.25 288 LYS A O 1
ATOM 2392 N N . LEU A 1 289 ? -6.316 -1.387 12.963 1.00 98.06 289 LEU A N 1
ATOM 2393 C CA . LEU A 1 289 ? -5.844 -1.420 14.343 1.00 98.06 289 LEU A CA 1
ATOM 2394 C C . LEU A 1 289 ? -4.503 -0.690 14.481 1.00 98.06 289 LEU A C 1
ATOM 2396 O O . LEU A 1 289 ? -3.731 -0.638 13.523 1.00 98.06 289 LEU A O 1
ATOM 2400 N N . PRO A 1 290 ? -4.187 -0.148 15.661 1.00 96.75 290 PRO A N 1
ATOM 2401 C CA . PRO A 1 290 ? -2.835 0.292 15.963 1.00 96.75 290 PRO A CA 1
ATOM 2402 C C . PRO A 1 290 ? -1.929 -0.930 16.168 1.00 96.75 290 PRO A C 1
ATOM 2404 O O . PRO A 1 290 ? -2.351 -1.963 16.695 1.00 96.75 290 PRO A O 1
ATOM 2407 N N . LEU A 1 291 ? -0.671 -0.812 15.754 1.00 96.81 291 LEU A N 1
ATOM 2408 C CA . LEU A 1 291 ? 0.332 -1.856 15.912 1.00 96.81 291 LEU A CA 1
ATOM 2409 C C . LEU A 1 291 ? 1.721 -1.219 16.050 1.00 96.81 291 LEU A C 1
ATOM 2411 O O . LEU A 1 291 ? 2.262 -0.690 15.077 1.00 96.81 291 LEU A O 1
ATOM 2415 N N . HIS A 1 292 ? 2.318 -1.298 17.240 1.00 95.31 292 HIS A N 1
ATOM 2416 C CA . HIS A 1 292 ? 3.654 -0.775 17.544 1.00 95.31 292 HIS A CA 1
ATOM 2417 C C . HIS A 1 292 ? 4.766 -1.685 16.993 1.00 95.31 292 HIS A C 1
ATOM 2419 O O . HIS A 1 292 ? 5.650 -2.157 17.702 1.00 95.31 292 HIS A O 1
ATOM 2425 N N . VAL A 1 293 ? 4.691 -1.959 15.694 1.00 94.38 293 VAL A N 1
ATOM 2426 C CA . VAL A 1 293 ? 5.667 -2.717 14.912 1.00 94.38 293 VAL A CA 1
ATOM 2427 C C . VAL A 1 293 ? 6.076 -1.825 13.752 1.00 94.38 293 VAL A C 1
ATOM 2429 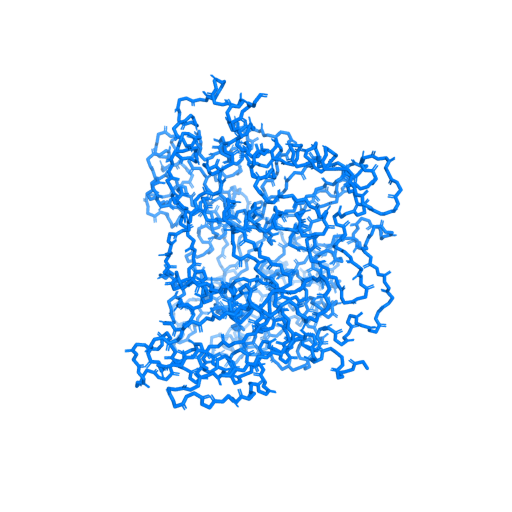O O . VAL A 1 293 ? 5.215 -1.287 13.043 1.00 94.38 293 VAL A O 1
ATOM 2432 N N . ARG A 1 294 ? 7.384 -1.642 13.545 1.00 93.12 294 ARG A N 1
ATOM 2433 C CA . ARG A 1 294 ? 7.879 -0.886 12.391 1.00 93.12 294 ARG A CA 1
ATOM 2434 C C . ARG A 1 294 ? 7.815 -1.770 11.163 1.00 93.12 294 ARG A C 1
ATOM 2436 O O . ARG A 1 294 ? 8.566 -2.729 11.071 1.00 93.12 294 ARG A O 1
ATOM 2443 N N . ILE A 1 295 ? 6.950 -1.437 10.213 1.00 90.81 295 ILE A N 1
ATOM 2444 C CA . ILE A 1 295 ? 6.830 -2.146 8.934 1.00 90.81 295 ILE A CA 1
ATOM 2445 C C . ILE A 1 295 ? 7.251 -1.190 7.831 1.00 90.81 295 ILE A C 1
ATOM 2447 O O . ILE A 1 295 ? 6.673 -0.105 7.708 1.00 90.81 295 ILE A O 1
ATOM 2451 N N . THR A 1 296 ? 8.197 -1.599 6.984 1.00 85.81 296 THR A N 1
ATOM 2452 C CA . THR A 1 296 ? 8.885 -0.741 5.997 1.00 85.81 296 THR A CA 1
ATOM 2453 C C . THR A 1 296 ? 9.625 0.429 6.664 1.00 85.81 296 THR A C 1
ATOM 2455 O O . THR A 1 296 ? 10.722 0.234 7.173 1.00 85.81 296 THR A O 1
ATOM 2458 N N . HIS A 1 297 ? 9.039 1.629 6.685 1.00 82.50 297 HIS A N 1
ATOM 2459 C CA . HIS A 1 297 ? 9.619 2.828 7.303 1.00 82.50 297 HIS A CA 1
ATOM 2460 C C . HIS A 1 297 ? 8.899 3.228 8.609 1.00 82.50 297 HIS A C 1
ATOM 2462 O O . HIS A 1 297 ? 9.515 3.763 9.529 1.00 82.50 297 HIS A O 1
ATOM 2468 N N . PHE A 1 298 ? 7.602 2.936 8.729 1.00 86.00 298 PHE A N 1
ATOM 2469 C CA . PHE A 1 298 ? 6.751 3.492 9.784 1.00 86.00 298 PHE A CA 1
ATOM 2470 C C . PHE A 1 298 ? 6.394 2.465 10.853 1.00 86.00 298 PHE A C 1
ATOM 2472 O O . PHE A 1 298 ? 6.068 1.316 10.538 1.00 86.00 298 PHE A O 1
ATOM 2479 N N . VAL A 1 299 ? 6.371 2.913 12.109 1.00 91.38 299 VAL A N 1
ATOM 2480 C CA . VAL A 1 299 ? 5.626 2.230 13.172 1.00 91.38 299 VAL A CA 1
ATOM 2481 C C . VAL A 1 299 ? 4.140 2.336 12.833 1.00 91.38 299 VAL A C 1
ATOM 2483 O O . VAL A 1 299 ? 3.644 3.422 12.540 1.00 91.38 299 VAL A O 1
ATOM 2486 N N . ARG A 1 300 ? 3.430 1.207 12.797 1.00 93.25 300 ARG A N 1
ATOM 2487 C CA . ARG A 1 300 ? 2.058 1.123 12.269 1.00 93.25 300 ARG A CA 1
ATOM 2488 C C . ARG A 1 300 ? 0.992 1.482 13.305 1.00 93.25 300 ARG A C 1
ATOM 2490 O O . ARG A 1 300 ? -0.012 0.793 13.473 1.00 93.25 300 ARG A O 1
ATOM 2497 N N . GLU A 1 301 ? 1.176 2.624 13.944 1.00 93.31 301 GLU A N 1
ATOM 2498 C CA . GLU A 1 301 ? 0.205 3.260 14.834 1.00 93.31 301 GLU A CA 1
ATOM 2499 C C . GLU A 1 301 ? -0.725 4.219 14.082 1.00 93.31 301 GLU A C 1
ATOM 2501 O O . GLU A 1 301 ? -0.492 4.530 12.914 1.00 93.31 301 GLU A O 1
ATOM 2506 N N . ASN A 1 302 ? -1.815 4.642 14.722 1.00 93.56 302 ASN A N 1
ATOM 2507 C CA . ASN A 1 302 ? -2.780 5.579 14.145 1.00 93.56 302 ASN A CA 1
ATOM 2508 C C . ASN A 1 302 ? -2.694 6.899 14.919 1.00 93.56 302 ASN A C 1
ATOM 2510 O O . ASN A 1 302 ? -3.341 7.065 15.957 1.00 93.56 302 ASN A O 1
ATOM 2514 N N . THR A 1 303 ? -1.858 7.829 14.456 1.00 92.19 303 THR A N 1
ATOM 2515 C CA . THR A 1 303 ? -1.704 9.133 15.116 1.00 92.19 303 THR A CA 1
ATOM 2516 C C . THR A 1 303 ? -3.015 9.924 15.077 1.00 92.19 303 THR A C 1
ATOM 2518 O O . THR A 1 303 ? -3.830 9.708 14.179 1.00 92.19 303 THR A O 1
ATOM 2521 N N . PRO A 1 304 ? -3.246 10.856 16.021 1.00 91.62 304 PRO A N 1
ATOM 2522 C CA . PRO A 1 304 ? -4.424 11.720 15.972 1.00 91.62 304 PRO A CA 1
ATOM 2523 C C . PRO A 1 304 ? -4.587 12.436 14.622 1.00 91.62 304 PRO A C 1
ATOM 2525 O O . PRO A 1 304 ? -5.677 12.428 14.068 1.00 91.62 304 PRO A O 1
ATOM 2528 N N . GLU A 1 305 ? -3.492 12.945 14.045 1.00 92.88 305 GLU A N 1
ATOM 2529 C CA . GLU A 1 305 ? -3.502 13.595 12.726 1.00 92.88 305 GLU A CA 1
ATOM 2530 C C . GLU A 1 305 ? -3.896 12.625 11.594 1.00 92.88 305 GLU A C 1
ATOM 2532 O O . GLU A 1 305 ? -4.668 12.986 10.709 1.00 92.88 305 GLU A O 1
ATOM 2537 N N . GLN A 1 306 ? -3.406 11.376 11.614 1.00 93.94 306 GLN A N 1
ATOM 2538 C CA . GLN A 1 306 ? -3.789 10.350 10.632 1.00 93.94 306 GLN A CA 1
ATOM 2539 C C . GLN A 1 306 ? -5.269 9.971 10.743 1.00 93.94 306 GLN A C 1
ATOM 2541 O O . GLN A 1 306 ? -5.924 9.754 9.722 1.00 93.94 306 GLN A O 1
ATOM 2546 N N . VAL A 1 307 ? -5.790 9.876 11.970 1.00 95.62 307 VAL A N 1
ATOM 2547 C CA . VAL A 1 307 ? -7.209 9.605 12.230 1.00 95.62 307 VAL A CA 1
ATOM 2548 C C . VAL A 1 307 ? -8.061 10.753 11.699 1.00 95.62 307 VAL A C 1
ATOM 2550 O O . VAL A 1 307 ? -8.947 10.505 10.888 1.00 95.62 307 VAL A O 1
ATOM 2553 N N . GLU A 1 308 ? -7.739 11.991 12.077 1.00 95.88 308 GLU A N 1
ATOM 2554 C CA . GLU A 1 308 ? -8.434 13.199 11.621 1.00 95.88 308 GLU A CA 1
ATOM 2555 C C . GLU A 1 308 ? -8.443 13.291 10.092 1.00 95.88 308 GLU A C 1
ATOM 2557 O O . GLU A 1 308 ? -9.509 13.385 9.488 1.00 95.88 308 GLU A O 1
ATOM 2562 N N . ARG A 1 309 ? -7.281 13.125 9.444 1.00 96.75 309 ARG A N 1
ATOM 2563 C CA . ARG A 1 309 ? -7.173 13.132 7.978 1.00 96.75 309 ARG A CA 1
ATOM 2564 C C . ARG A 1 309 ? -8.059 12.073 7.318 1.00 96.75 309 ARG A C 1
ATOM 2566 O O . ARG A 1 309 ? -8.698 12.360 6.308 1.00 96.75 309 ARG A O 1
ATOM 2573 N N . SER A 1 310 ? -8.091 10.861 7.875 1.00 96.75 310 SER A N 1
ATOM 2574 C CA . SER A 1 310 ? -8.878 9.740 7.338 1.00 96.75 310 SER A CA 1
ATOM 2575 C C . SER A 1 310 ? -10.384 10.007 7.445 1.00 96.75 310 SER A C 1
ATOM 2577 O O . SER A 1 310 ? -11.125 9.808 6.479 1.00 96.75 310 SER A O 1
ATOM 2579 N N . ILE A 1 311 ? -10.850 10.509 8.595 1.00 97.56 311 ILE A N 1
ATOM 2580 C CA . ILE A 1 311 ? -12.269 10.834 8.798 1.00 97.56 311 ILE A CA 1
ATOM 2581 C C . ILE A 1 311 ? -12.682 12.042 7.949 1.00 97.56 311 ILE A C 1
ATOM 2583 O O . ILE A 1 311 ? -13.728 12.004 7.304 1.00 97.56 311 ILE A O 1
ATOM 2587 N N . ASP A 1 312 ? -11.845 13.071 7.850 1.00 97.81 312 ASP A N 1
ATOM 2588 C CA . ASP A 1 312 ? -12.093 14.236 6.998 1.00 97.81 312 ASP A CA 1
ATOM 2589 C C . ASP A 1 312 ? -12.178 13.876 5.514 1.00 97.81 312 ASP A C 1
ATOM 2591 O O . ASP A 1 312 ? -13.120 14.274 4.819 1.00 97.81 312 ASP A O 1
ATOM 2595 N N . ALA A 1 313 ? -11.250 13.048 5.026 1.00 97.81 313 ALA A N 1
ATOM 2596 C CA . ALA A 1 313 ? -11.346 12.482 3.687 1.00 97.81 313 ALA A CA 1
ATOM 2597 C C . ALA A 1 313 ? -12.661 11.705 3.513 1.00 97.81 313 ALA A C 1
ATOM 2599 O O . ALA A 1 313 ? -13.356 11.873 2.510 1.00 97.81 313 ALA A O 1
ATOM 2600 N N . SER A 1 314 ? -13.047 10.905 4.510 1.00 97.44 314 SER A N 1
ATOM 2601 C CA . SER A 1 314 ? -14.282 10.117 4.490 1.00 97.44 314 SER A CA 1
ATOM 2602 C C . SER A 1 314 ? -15.548 10.976 4.463 1.00 97.44 314 SER A C 1
ATOM 2604 O O . SER A 1 314 ? -16.497 10.619 3.761 1.00 97.44 314 SER A O 1
ATOM 2606 N N . ARG A 1 315 ? -15.575 12.128 5.148 1.00 96.94 315 ARG A N 1
ATOM 2607 C CA . ARG A 1 315 ? -16.679 13.105 5.074 1.00 96.94 315 ARG A CA 1
ATOM 2608 C C . ARG A 1 315 ? -16.860 13.619 3.650 1.00 96.94 315 ARG A C 1
ATOM 2610 O O . ARG A 1 315 ? -17.979 13.614 3.134 1.00 96.94 315 ARG A O 1
ATOM 2617 N N . VAL A 1 316 ? -15.763 13.992 2.985 1.00 97.06 316 VAL A N 1
ATOM 2618 C CA . VAL A 1 316 ? -15.802 14.445 1.586 1.00 97.06 316 VAL A CA 1
ATOM 2619 C C . VAL A 1 316 ? -16.224 13.313 0.653 1.00 97.06 316 VAL A C 1
ATOM 2621 O O . VAL A 1 316 ? -17.127 13.511 -0.153 1.00 97.06 316 VAL A O 1
ATOM 2624 N N . ILE A 1 317 ? -15.663 12.109 0.786 1.00 96.00 317 ILE A N 1
ATOM 2625 C CA . ILE A 1 317 ? -16.060 10.950 -0.032 1.00 96.00 317 ILE A CA 1
ATOM 2626 C C . ILE A 1 317 ? -17.547 10.613 0.158 1.00 96.00 317 ILE A C 1
ATOM 2628 O O . ILE A 1 317 ? -18.258 10.370 -0.817 1.00 96.00 317 ILE A O 1
ATOM 2632 N N . THR A 1 318 ? -18.048 10.649 1.392 1.00 94.00 318 THR A N 1
ATOM 2633 C CA . THR A 1 318 ? -19.461 10.384 1.704 1.00 94.00 318 THR A CA 1
ATOM 2634 C C . THR A 1 318 ? -20.383 11.453 1.122 1.00 94.00 318 THR A C 1
ATOM 2636 O O . THR A 1 318 ? -21.460 11.132 0.616 1.00 94.00 318 THR A O 1
ATOM 2639 N N . HIS A 1 319 ? -19.962 12.720 1.150 1.00 94.12 319 HIS A N 1
ATOM 2640 C CA . HIS A 1 319 ? -20.664 13.803 0.468 1.00 94.12 319 HIS A CA 1
ATOM 2641 C C . HIS A 1 319 ? -20.682 13.585 -1.051 1.00 94.12 319 HIS A C 1
ATOM 2643 O O . HIS A 1 319 ? -21.753 13.616 -1.660 1.00 94.12 319 HIS A O 1
ATOM 2649 N N . LEU A 1 320 ? -19.520 13.291 -1.642 1.00 94.19 320 LEU A N 1
ATOM 2650 C CA . LEU A 1 320 ? -19.354 13.089 -3.078 1.00 94.19 320 LEU A CA 1
ATOM 2651 C C . LEU A 1 320 ? -20.204 11.942 -3.609 1.00 94.19 320 LEU A C 1
ATOM 2653 O O . LEU A 1 320 ? -20.772 12.084 -4.677 1.00 94.19 320 LEU A O 1
ATOM 2657 N N . ARG A 1 321 ? -20.431 10.863 -2.856 1.00 91.69 321 ARG A N 1
ATOM 2658 C CA . ARG A 1 321 ? -21.347 9.781 -3.280 1.00 91.69 321 ARG A CA 1
ATOM 2659 C C . ARG A 1 321 ? -22.762 10.244 -3.646 1.00 91.69 321 ARG A C 1
ATOM 2661 O O . ARG A 1 321 ? -23.484 9.500 -4.301 1.00 91.69 321 ARG A O 1
ATOM 2668 N N . LYS A 1 322 ? -23.182 11.436 -3.210 1.00 88.94 322 LYS A N 1
ATOM 2669 C CA . LYS A 1 322 ? -24.492 12.023 -3.530 1.00 88.94 322 LYS A CA 1
ATOM 2670 C C . LYS A 1 322 ? -24.466 12.898 -4.787 1.00 88.94 322 LYS A C 1
ATOM 2672 O O . LYS A 1 322 ? -25.517 13.125 -5.375 1.00 88.94 322 LYS A O 1
ATOM 2677 N N . THR A 1 323 ? -23.301 13.422 -5.164 1.00 87.56 323 THR A N 1
ATOM 2678 C CA . THR A 1 323 ? -23.147 14.491 -6.169 1.00 87.56 323 THR A CA 1
ATOM 2679 C C . THR A 1 323 ? -22.240 14.104 -7.336 1.00 87.56 323 THR A C 1
ATOM 2681 O O . THR A 1 323 ? -22.430 14.594 -8.444 1.00 87.56 323 THR A O 1
ATOM 2684 N N . TRP A 1 324 ? -21.304 13.190 -7.107 1.00 87.81 324 TRP A N 1
ATOM 2685 C CA . TRP A 1 324 ? -20.347 12.645 -8.055 1.00 87.81 324 TRP A CA 1
ATOM 2686 C C . TRP A 1 324 ? -20.323 11.120 -7.909 1.00 87.81 324 TRP A C 1
ATOM 2688 O O . TRP A 1 324 ? -19.871 10.567 -6.905 1.00 87.81 324 TRP A O 1
ATOM 2698 N N . THR A 1 325 ? -20.850 10.415 -8.908 1.00 77.44 325 THR A N 1
ATOM 2699 C CA . THR A 1 325 ? -20.869 8.948 -8.902 1.00 77.44 325 THR A CA 1
ATOM 2700 C C . THR A 1 325 ? -20.258 8.418 -10.183 1.00 77.44 325 THR A C 1
ATOM 2702 O O . THR A 1 325 ? -20.693 8.758 -11.280 1.00 77.44 325 THR A O 1
ATOM 2705 N N . TYR A 1 326 ? -19.260 7.551 -10.030 1.00 85.38 326 TYR A N 1
ATOM 2706 C CA . TYR A 1 326 ? -18.730 6.746 -11.118 1.00 85.38 326 TYR A CA 1
ATOM 2707 C C . TYR A 1 326 ? -19.188 5.302 -10.944 1.00 85.38 326 TYR A C 1
ATOM 2709 O O . TYR A 1 326 ? -18.792 4.666 -9.966 1.00 85.38 326 TYR A O 1
ATOM 2717 N N . PRO A 1 327 ? -19.982 4.747 -11.878 1.00 88.69 327 PRO A N 1
ATOM 2718 C CA . PRO A 1 327 ? -20.531 3.399 -11.736 1.00 88.69 327 PRO A CA 1
ATOM 2719 C C . PRO A 1 327 ? -19.482 2.303 -11.527 1.00 88.69 327 PRO A C 1
ATOM 2721 O O . PRO A 1 327 ? -19.795 1.281 -10.926 1.00 88.69 327 PRO A O 1
ATOM 2724 N N . SER A 1 328 ? -18.258 2.519 -12.016 1.00 93.31 328 SER A N 1
ATOM 2725 C CA . SER A 1 328 ? -17.148 1.566 -11.976 1.00 93.31 328 SER A CA 1
ATOM 2726 C C . SER A 1 328 ? -16.090 1.875 -10.912 1.00 93.31 328 SER A C 1
ATOM 2728 O O . SER A 1 328 ? -15.053 1.218 -10.912 1.00 93.31 328 SER A O 1
ATOM 2730 N N . LEU A 1 329 ? -16.290 2.878 -10.044 1.00 95.75 329 LEU A N 1
ATOM 2731 C CA . LEU A 1 329 ? -15.350 3.231 -8.975 1.00 95.75 329 LEU A CA 1
ATOM 2732 C C . LEU A 1 329 ? -16.060 3.273 -7.620 1.00 95.75 329 LEU A C 1
ATOM 2734 O O . LEU A 1 329 ? -17.058 3.964 -7.433 1.00 95.75 329 LEU A O 1
ATOM 2738 N N . THR A 1 330 ? -15.486 2.595 -6.631 1.00 95.94 330 THR A N 1
ATOM 2739 C CA . THR A 1 330 ? -15.898 2.707 -5.231 1.00 95.94 330 THR A CA 1
ATOM 2740 C C . THR A 1 330 ? -14.705 3.033 -4.345 1.00 95.94 330 THR A C 1
ATOM 2742 O O . THR A 1 330 ? -13.735 2.286 -4.280 1.00 95.94 330 THR A O 1
ATOM 2745 N N . VAL A 1 331 ? -14.792 4.139 -3.613 1.00 96.88 331 VAL A N 1
ATOM 2746 C CA . VAL A 1 331 ? -13.835 4.468 -2.551 1.00 96.88 331 VAL A CA 1
ATOM 2747 C C . VAL A 1 331 ? -14.411 3.969 -1.230 1.00 96.88 331 VAL A C 1
ATOM 2749 O O . VAL A 1 331 ? -15.489 4.421 -0.859 1.00 96.88 331 VAL A O 1
ATOM 2752 N N . LEU A 1 332 ? -13.738 3.038 -0.551 1.00 96.62 332 LEU A N 1
ATOM 2753 C CA . LEU A 1 332 ? -14.152 2.502 0.752 1.00 96.62 332 LEU A CA 1
ATOM 2754 C C . LEU A 1 332 ? -13.779 3.495 1.858 1.00 96.62 332 LEU A C 1
ATOM 2756 O O . LEU A 1 332 ? -12.592 3.705 2.117 1.00 96.62 332 LEU A O 1
ATOM 2760 N N . ALA A 1 333 ? -14.785 4.101 2.485 1.00 96.06 333 ALA A N 1
ATOM 2761 C CA . ALA A 1 333 ? -14.604 5.158 3.473 1.00 96.06 333 ALA A CA 1
ATOM 2762 C C . ALA A 1 333 ? -14.300 4.600 4.872 1.00 96.06 333 ALA A C 1
ATOM 2764 O O . ALA A 1 333 ? -14.738 3.500 5.227 1.00 96.06 333 ALA A O 1
ATOM 2765 N N . GLU A 1 334 ? -13.569 5.366 5.686 1.00 96.69 334 GLU A N 1
ATOM 2766 C CA . GLU A 1 334 ? -13.535 5.157 7.131 1.00 96.69 334 GLU A CA 1
ATOM 2767 C C . GLU A 1 334 ? -14.779 5.800 7.766 1.00 96.69 334 GLU A C 1
ATOM 2769 O O . GLU A 1 334 ? -14.900 7.018 7.851 1.00 96.69 334 GLU A O 1
ATOM 2774 N N . VAL A 1 335 ? -15.737 4.980 8.204 1.00 96.19 335 VAL A N 1
ATOM 2775 C CA . VAL A 1 335 ? -17.028 5.463 8.724 1.00 96.19 335 VAL A CA 1
ATOM 2776 C C . VAL A 1 335 ? -16.904 6.137 10.086 1.00 96.19 335 VAL A C 1
ATOM 2778 O O . VAL A 1 335 ? -17.733 6.988 10.420 1.00 96.19 335 VAL A O 1
ATOM 2781 N N . GLY A 1 336 ? -15.879 5.768 10.855 1.00 96.69 336 GLY A N 1
ATOM 2782 C CA . GLY A 1 336 ? -15.605 6.346 12.158 1.00 96.69 336 GLY A CA 1
ATOM 2783 C C . GLY A 1 336 ? -14.327 5.840 12.816 1.00 96.69 336 GLY A C 1
ATOM 2784 O O . GLY A 1 336 ? -13.635 4.953 12.303 1.00 96.69 336 GLY A O 1
ATOM 2785 N N . SER A 1 337 ? -14.022 6.420 13.973 1.00 97.31 337 SER A N 1
ATOM 2786 C CA . SER A 1 337 ? -12.854 6.109 14.791 1.00 97.31 337 SER A CA 1
ATOM 2787 C C . SER A 1 337 ? -13.216 5.914 16.261 1.00 97.31 337 SER A C 1
ATOM 2789 O O . SER A 1 337 ? -14.135 6.548 16.775 1.00 97.31 337 SER A O 1
ATOM 2791 N N . LEU A 1 338 ? -12.459 5.047 16.935 1.00 97.06 338 LEU A N 1
ATOM 2792 C CA . LEU A 1 338 ? -12.481 4.863 18.385 1.00 97.06 338 LEU A CA 1
ATOM 2793 C C . LEU A 1 338 ? -11.105 5.261 18.927 1.00 97.06 338 LEU A C 1
ATOM 2795 O O . LEU A 1 338 ? -10.097 4.638 18.584 1.00 97.06 338 LEU A O 1
ATOM 2799 N N . GLN A 1 339 ? -11.045 6.303 19.751 1.00 94.94 339 GLN A N 1
ATOM 2800 C CA . GLN A 1 339 ? -9.796 6.893 20.231 1.00 94.94 339 GLN A CA 1
ATOM 2801 C C . GLN A 1 339 ? -9.683 6.781 21.747 1.00 94.94 339 GLN A C 1
ATOM 2803 O O . GLN A 1 339 ? -10.566 7.203 22.488 1.00 94.94 339 GLN A O 1
ATOM 2808 N N . PHE A 1 340 ? -8.564 6.242 22.226 1.00 92.25 340 PHE A N 1
ATOM 2809 C CA . PHE A 1 340 ? -8.296 6.161 23.660 1.00 92.25 340 PHE A CA 1
ATOM 2810 C C . PHE A 1 340 ? -7.875 7.536 24.191 1.00 92.25 340 PHE A C 1
ATOM 2812 O O . PHE A 1 340 ? -6.825 8.061 23.816 1.00 92.25 340 PHE A O 1
ATOM 2819 N N . ARG A 1 341 ? -8.690 8.125 25.069 1.00 90.69 341 ARG A N 1
ATOM 2820 C CA . ARG A 1 341 ? -8.536 9.498 25.573 1.00 90.69 341 ARG A CA 1
ATOM 2821 C C . ARG A 1 341 ? -8.717 9.552 27.093 1.00 90.69 341 ARG A C 1
ATOM 2823 O O . ARG A 1 341 ? -9.735 10.033 27.581 1.00 90.69 341 ARG A O 1
ATOM 2830 N N . PRO A 1 342 ? -7.734 9.075 27.874 1.00 88.38 342 PRO A N 1
ATOM 2831 C CA . PRO A 1 342 ? -7.784 9.185 29.326 1.00 88.38 342 PRO A CA 1
ATOM 2832 C C . PRO A 1 342 ? -7.718 10.660 29.768 1.00 88.38 342 PRO A C 1
ATOM 2834 O O . PRO A 1 342 ? -7.076 11.478 29.098 1.00 88.38 342 PRO A O 1
ATOM 2837 N N . PRO A 1 343 ? -8.290 11.019 30.934 1.00 85.56 343 PRO A N 1
ATOM 2838 C CA . PRO A 1 343 ? -8.159 12.358 31.494 1.00 85.56 343 PRO A CA 1
ATOM 2839 C C . PRO A 1 343 ? -6.693 12.787 31.637 1.00 85.56 343 PRO A C 1
ATOM 2841 O O . PRO A 1 343 ? -5.836 11.993 32.035 1.00 85.56 343 PRO A O 1
ATOM 2844 N N . LYS A 1 344 ? -6.407 14.074 31.395 1.00 81.19 344 LYS A N 1
ATOM 2845 C CA . LYS A 1 344 ? -5.041 14.638 31.455 1.00 81.19 344 LYS A CA 1
ATOM 2846 C C . LYS A 1 344 ? -4.316 14.363 32.778 1.00 81.19 344 LYS A C 1
ATOM 2848 O O . LYS A 1 344 ? -3.101 14.230 32.782 1.00 81.19 344 LYS A O 1
ATOM 2853 N N . SER A 1 345 ? -5.047 14.249 33.888 1.00 75.88 345 SER A N 1
ATOM 2854 C CA . SER A 1 345 ? -4.495 13.919 35.211 1.00 75.88 345 SER A CA 1
ATOM 2855 C C . SER A 1 345 ? -3.916 12.502 35.307 1.00 75.88 345 SER A C 1
ATOM 2857 O O . SER A 1 345 ? -3.081 12.241 36.171 1.00 75.88 345 SER A O 1
ATOM 2859 N N . VAL A 1 346 ? -4.357 11.586 34.440 1.00 73.31 346 VAL A N 1
ATOM 2860 C CA . VAL A 1 346 ? -3.917 10.182 34.392 1.00 73.31 346 VAL A CA 1
ATOM 2861 C C . VAL A 1 346 ? -2.984 9.921 33.208 1.00 73.31 346 VAL A C 1
ATOM 2863 O O . VAL A 1 346 ? -2.241 8.936 33.218 1.00 73.31 346 VAL A O 1
ATOM 2866 N N . HIS A 1 347 ? -2.972 10.821 32.220 1.00 67.75 347 HIS A N 1
ATOM 2867 C CA . HIS A 1 347 ? -2.022 10.814 31.115 1.00 67.75 347 HIS A CA 1
ATOM 2868 C C . HIS A 1 347 ? -0.603 11.093 31.638 1.00 67.75 347 HIS A C 1
ATOM 2870 O O . HIS A 1 347 ? -0.169 12.236 31.765 1.00 67.75 347 HIS A O 1
ATOM 2876 N N . ALA A 1 348 ? 0.124 10.030 31.981 1.00 56.78 348 ALA A N 1
ATOM 2877 C CA . ALA A 1 348 ? 1.527 10.130 32.356 1.00 56.78 348 ALA A CA 1
ATOM 2878 C C . ALA A 1 348 ? 2.365 10.628 31.166 1.00 56.78 348 ALA A C 1
ATOM 2880 O O . ALA A 1 348 ? 2.041 10.362 30.005 1.00 56.78 348 ALA A O 1
ATOM 2881 N N . ASN A 1 349 ? 3.467 11.324 31.454 1.00 58.53 349 ASN A N 1
ATOM 2882 C CA . ASN A 1 349 ? 4.488 11.606 30.449 1.00 58.53 349 ASN A CA 1
ATOM 2883 C C . ASN A 1 349 ? 4.924 10.281 29.798 1.00 58.53 349 ASN A C 1
ATOM 2885 O O . ASN A 1 349 ? 5.381 9.381 30.498 1.00 58.53 349 ASN A O 1
ATOM 2889 N N . GLY A 1 350 ? 4.774 10.163 28.475 1.00 62.72 350 GLY A N 1
ATOM 2890 C CA . GLY A 1 350 ? 5.349 9.061 27.696 1.00 62.72 350 GLY A CA 1
ATOM 2891 C C . GLY A 1 350 ? 4.391 8.003 27.134 1.00 62.72 350 GLY A C 1
ATOM 2892 O O . GLY A 1 350 ? 4.883 7.095 26.470 1.00 62.72 350 GLY A O 1
ATOM 2893 N N . TYR A 1 351 ? 3.066 8.083 27.332 1.00 72.06 351 TYR A N 1
ATOM 2894 C CA . TYR A 1 351 ? 2.142 7.217 26.579 1.00 72.06 351 TYR A CA 1
ATOM 2895 C C . TYR A 1 351 ? 1.887 7.775 25.166 1.00 72.06 351 TYR A C 1
ATOM 2897 O O . TYR A 1 351 ? 1.392 8.899 25.049 1.00 72.06 351 TYR A O 1
ATOM 2905 N N . PRO A 1 352 ? 2.181 7.024 24.089 1.00 76.19 352 PRO A N 1
ATOM 2906 C CA . PRO A 1 352 ? 1.835 7.448 22.738 1.00 76.19 352 PRO A CA 1
ATOM 2907 C C . PRO A 1 352 ? 0.346 7.182 22.477 1.00 76.19 352 PRO A C 1
ATOM 2909 O O . PRO A 1 352 ? -0.058 6.041 22.281 1.00 76.19 352 PRO A O 1
ATOM 2912 N N . LEU A 1 353 ? -0.485 8.232 22.430 1.00 72.38 353 LEU A N 1
ATOM 2913 C CA . LEU A 1 353 ? -1.921 8.112 22.092 1.00 72.38 353 LEU A CA 1
ATOM 2914 C C . LEU A 1 353 ? -2.158 7.359 20.769 1.00 72.38 353 LEU A C 1
ATOM 2916 O O . LEU A 1 353 ? -3.157 6.658 20.616 1.00 72.38 353 LEU A O 1
ATOM 2920 N N . ALA A 1 354 ? -1.203 7.450 19.840 1.00 76.88 354 ALA A N 1
ATOM 2921 C CA . ALA A 1 354 ? -1.227 6.753 18.559 1.00 76.88 354 ALA A CA 1
ATOM 2922 C C . ALA A 1 354 ? -1.267 5.214 18.685 1.00 76.88 354 ALA A C 1
ATOM 2924 O O . ALA A 1 354 ? -1.769 4.532 17.788 1.00 76.88 354 ALA A O 1
ATOM 2925 N N . ALA A 1 355 ? -0.814 4.666 19.817 1.00 83.88 355 ALA A N 1
ATOM 2926 C CA . ALA A 1 355 ? -0.761 3.233 20.093 1.00 83.88 355 ALA A CA 1
ATOM 2927 C C . ALA A 1 355 ? -2.127 2.572 20.321 1.00 83.88 355 ALA A C 1
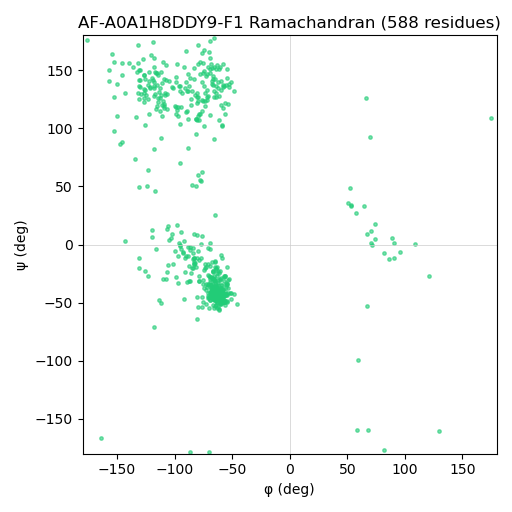ATOM 2929 O O . ALA A 1 355 ? -2.167 1.358 20.530 1.00 83.88 355 ALA A O 1
ATOM 2930 N N . SER A 1 356 ? -3.228 3.335 20.309 1.00 90.88 356 SER A N 1
ATOM 2931 C CA . SER A 1 356 ? -4.562 2.803 20.616 1.00 90.88 356 SER A CA 1
ATOM 2932 C C . SER A 1 356 ? -5.666 3.148 19.632 1.00 90.88 356 SER A C 1
ATOM 2934 O O . SER A 1 356 ? -6.655 2.429 19.607 1.00 90.88 356 SER A O 1
ATOM 2936 N N . ASN A 1 357 ? -5.536 4.188 18.813 1.00 95.19 357 ASN A N 1
ATOM 2937 C CA . ASN A 1 357 ? -6.663 4.613 17.983 1.00 95.19 357 ASN A CA 1
ATOM 2938 C C . ASN A 1 357 ? -7.025 3.560 16.929 1.00 95.19 357 ASN A C 1
ATOM 2940 O O . ASN A 1 357 ? -6.145 3.007 16.268 1.00 95.19 357 ASN A O 1
ATOM 2944 N N . VAL A 1 358 ? -8.320 3.321 16.746 1.00 97.38 358 VAL A N 1
ATOM 2945 C CA . VAL A 1 358 ? -8.876 2.371 15.779 1.00 97.38 358 VAL A CA 1
ATOM 2946 C C . VAL A 1 358 ? -9.687 3.131 14.740 1.00 97.38 358 VAL A C 1
ATOM 2948 O O . VAL A 1 358 ? -10.466 4.013 15.087 1.00 97.38 358 VAL A O 1
ATOM 2951 N N . LEU A 1 359 ? -9.534 2.756 13.472 1.00 97.69 359 LEU A N 1
ATOM 2952 C CA . LEU A 1 359 ? -10.366 3.235 12.368 1.00 97.69 359 LEU A CA 1
ATOM 2953 C C . LEU A 1 359 ? -11.245 2.093 11.846 1.00 97.69 359 LEU A C 1
ATOM 2955 O O . LEU A 1 359 ? -10.784 0.958 11.701 1.00 97.69 359 LEU A O 1
ATOM 2959 N N . LEU A 1 360 ? -12.502 2.399 11.547 1.00 97.75 360 LEU A N 1
ATOM 2960 C CA . LEU A 1 360 ? -13.493 1.456 11.034 1.00 97.75 360 LEU A CA 1
ATOM 2961 C C . LEU A 1 360 ? -13.763 1.787 9.571 1.00 97.75 360 LEU A C 1
ATOM 2963 O O . LEU A 1 360 ? -14.233 2.877 9.263 1.00 97.75 360 LEU A O 1
ATOM 2967 N N . ARG A 1 361 ? -13.454 0.859 8.669 1.00 97.69 361 ARG A N 1
ATOM 2968 C CA . ARG A 1 361 ? -13.611 1.020 7.222 1.00 97.69 361 ARG A CA 1
ATOM 2969 C C . ARG A 1 361 ? -14.744 0.152 6.710 1.00 97.69 361 ARG A C 1
ATOM 2971 O O . ARG A 1 361 ? -14.899 -0.989 7.135 1.00 97.69 361 ARG A O 1
ATOM 2978 N N . GLU A 1 362 ? -15.500 0.669 5.756 1.00 96.62 362 GLU A N 1
ATOM 2979 C CA . GLU A 1 362 ? -16.491 -0.121 5.028 1.00 96.62 362 GLU A CA 1
ATOM 2980 C C . GLU A 1 362 ? -15.882 -1.395 4.441 1.00 96.62 362 GLU A C 1
ATOM 2982 O O . GLU A 1 362 ? -14.784 -1.393 3.872 1.00 96.62 362 GLU A O 1
ATOM 2987 N N . ASN A 1 363 ? -16.628 -2.489 4.549 1.00 95.00 363 ASN A N 1
ATOM 2988 C CA . ASN A 1 363 ? -16.329 -3.678 3.776 1.00 95.00 363 ASN A CA 1
ATOM 2989 C C . ASN A 1 363 ? -16.747 -3.477 2.316 1.00 95.00 363 ASN A C 1
ATOM 2991 O O . ASN A 1 363 ? -17.730 -2.783 2.041 1.00 95.00 363 ASN A O 1
ATOM 2995 N N . PRO A 1 364 ? -16.049 -4.110 1.363 1.00 91.81 364 PRO A N 1
ATOM 2996 C CA . PRO A 1 364 ? -16.593 -4.233 0.023 1.00 91.81 364 PRO A CA 1
ATOM 2997 C C . PRO A 1 364 ? -17.888 -5.056 0.049 1.00 91.81 364 PRO A C 1
ATOM 2999 O O . PRO A 1 364 ? -17.970 -6.072 0.741 1.00 91.81 364 PRO A O 1
ATOM 3002 N N . ASP A 1 365 ? -18.886 -4.641 -0.731 1.00 88.69 365 ASP A N 1
ATOM 3003 C CA . ASP A 1 365 ? -20.134 -5.390 -0.868 1.00 88.69 365 ASP A CA 1
ATOM 3004 C C . ASP A 1 365 ? -19.934 -6.638 -1.740 1.00 88.69 365 ASP A C 1
ATOM 3006 O O . ASP A 1 365 ? -19.892 -6.567 -2.970 1.00 88.69 365 ASP A O 1
ATOM 3010 N N . LEU A 1 366 ? -19.827 -7.795 -1.083 1.00 87.94 366 LEU A N 1
ATOM 3011 C CA . LEU A 1 366 ? -19.711 -9.098 -1.741 1.00 87.94 366 LEU A CA 1
ATOM 3012 C C . LEU A 1 366 ? -21.074 -9.691 -2.144 1.00 87.94 366 LEU A C 1
ATOM 3014 O O . LEU A 1 366 ? -21.126 -10.665 -2.909 1.00 87.94 366 LEU A O 1
ATOM 3018 N N . SER A 1 367 ? -22.185 -9.128 -1.649 1.00 84.56 367 SER A N 1
ATOM 3019 C CA . SER A 1 367 ? -23.538 -9.627 -1.931 1.00 84.56 367 SER A CA 1
ATOM 3020 C C . SER A 1 367 ? -23.922 -9.403 -3.396 1.00 84.56 367 SER A C 1
ATOM 3022 O O . SER A 1 367 ? -24.501 -10.292 -4.023 1.00 84.56 367 SER A O 1
ATOM 3024 N N . GLY A 1 368 ? -23.458 -8.294 -3.983 1.00 81.94 368 GLY A N 1
ATOM 3025 C CA . GLY A 1 368 ? -23.566 -7.989 -5.412 1.00 81.94 368 GLY A CA 1
ATOM 3026 C C . GLY A 1 368 ? -22.711 -8.872 -6.332 1.00 81.94 368 GLY A C 1
ATOM 3027 O O . GLY A 1 368 ? -22.703 -8.665 -7.541 1.00 81.94 368 GLY A O 1
ATOM 3028 N N . GLY A 1 369 ? -21.972 -9.847 -5.793 1.00 87.00 369 GLY A N 1
ATOM 3029 C CA . GLY A 1 369 ? -21.165 -10.797 -6.566 1.00 87.00 369 GLY A CA 1
ATOM 3030 C C . GLY A 1 369 ? -19.793 -10.294 -7.005 1.00 87.00 369 GLY A C 1
ATOM 3031 O O . GLY A 1 369 ? -18.986 -11.098 -7.473 1.00 87.00 369 GLY A O 1
ATOM 3032 N N . ARG A 1 370 ? -19.497 -9.009 -6.792 1.00 93.69 370 ARG A N 1
ATOM 3033 C CA . ARG A 1 370 ? -18.184 -8.426 -7.057 1.00 93.69 370 ARG A CA 1
ATOM 3034 C C . ARG A 1 370 ? -17.199 -8.819 -5.965 1.00 93.69 370 ARG A C 1
ATOM 3036 O O . ARG A 1 370 ? -17.441 -8.573 -4.787 1.00 93.69 370 ARG A O 1
ATOM 3043 N N . VAL A 1 371 ? -16.077 -9.414 -6.357 1.00 95.00 371 VAL A N 1
ATOM 3044 C CA . VAL A 1 371 ? -15.001 -9.778 -5.429 1.00 95.00 371 VAL A CA 1
ATOM 3045 C C . VAL A 1 371 ? -13.804 -8.880 -5.715 1.00 95.00 371 VAL A C 1
ATOM 3047 O O . VAL A 1 371 ? -13.184 -9.034 -6.767 1.00 95.00 371 VAL A O 1
ATOM 3050 N N . PRO A 1 372 ? -13.457 -7.942 -4.820 1.00 95.94 372 PRO A N 1
ATOM 3051 C CA . PRO A 1 372 ? -12.303 -7.084 -5.026 1.00 95.94 372 PRO A CA 1
ATOM 3052 C C . PRO A 1 372 ? -11.011 -7.879 -4.842 1.00 95.94 372 PRO A C 1
ATOM 3054 O O . PRO A 1 372 ? -10.783 -8.520 -3.820 1.00 95.94 372 PRO A O 1
ATOM 3057 N N . LEU A 1 373 ? -10.142 -7.815 -5.842 1.00 97.12 373 LEU A N 1
ATOM 3058 C CA . LEU A 1 373 ? -8.852 -8.490 -5.855 1.00 97.12 373 LEU A CA 1
ATOM 3059 C C . LEU A 1 373 ? -7.760 -7.434 -5.718 1.00 97.12 373 LEU A C 1
ATOM 3061 O O . LEU A 1 373 ? -7.674 -6.534 -6.552 1.00 97.12 373 LEU A O 1
ATOM 3065 N N . VAL A 1 374 ? -6.931 -7.523 -4.676 1.00 98.00 374 VAL A N 1
ATOM 3066 C CA . VAL A 1 374 ? -5.818 -6.583 -4.464 1.00 98.00 374 VAL A CA 1
ATOM 3067 C C . VAL A 1 374 ? -4.913 -6.575 -5.693 1.00 98.00 374 VAL A C 1
ATOM 3069 O O . VAL A 1 374 ? -4.365 -7.613 -6.066 1.00 98.00 374 VAL A O 1
ATOM 3072 N N . VAL A 1 375 ? -4.727 -5.406 -6.311 1.00 98.56 375 VAL A N 1
ATOM 3073 C CA . VAL A 1 375 ? -3.970 -5.280 -7.565 1.00 98.56 375 VAL A CA 1
ATOM 3074 C C . VAL A 1 375 ? -2.529 -5.749 -7.367 1.00 98.56 375 VAL A C 1
ATOM 3076 O O . VAL A 1 375 ? -2.041 -6.540 -8.163 1.00 98.56 375 VAL A O 1
ATOM 3079 N N . ALA A 1 376 ? -1.872 -5.379 -6.263 1.00 98.06 376 ALA A N 1
ATOM 3080 C CA . ALA A 1 376 ? -0.519 -5.851 -5.947 1.00 98.06 376 ALA A CA 1
ATOM 3081 C C . ALA A 1 376 ? -0.415 -7.385 -5.971 1.00 98.06 376 ALA A C 1
ATOM 3083 O O . ALA A 1 376 ? 0.530 -7.943 -6.521 1.00 98.06 376 ALA A O 1
ATOM 3084 N N . SER A 1 377 ? -1.421 -8.063 -5.423 1.00 97.19 377 SER A N 1
ATOM 3085 C CA . SER A 1 377 ? -1.479 -9.519 -5.369 1.00 97.19 377 SER A CA 1
ATOM 3086 C C . SER A 1 377 ? -1.833 -10.148 -6.710 1.00 97.19 377 SER A C 1
ATOM 3088 O O . SER A 1 377 ? -1.367 -11.246 -6.987 1.00 97.19 377 SER A O 1
ATOM 3090 N N . LEU A 1 378 ? -2.616 -9.485 -7.564 1.00 97.19 378 LEU A N 1
ATOM 3091 C CA . LEU A 1 378 ? -2.856 -9.939 -8.939 1.00 97.19 378 LEU A CA 1
ATOM 3092 C C . LEU A 1 378 ? -1.592 -9.880 -9.807 1.00 97.19 378 LEU A C 1
ATOM 3094 O O . LEU A 1 378 ? -1.447 -10.685 -10.729 1.00 97.19 378 LEU A O 1
ATOM 3098 N N . LEU A 1 379 ? -0.702 -8.930 -9.508 1.00 97.75 379 LEU A N 1
ATOM 3099 C CA . LEU A 1 379 ? 0.543 -8.681 -10.233 1.00 97.75 379 LEU A CA 1
ATOM 3100 C C . LEU A 1 379 ? 1.727 -9.517 -9.721 1.00 97.75 379 LEU A C 1
ATOM 3102 O O . LEU A 1 379 ? 2.698 -9.700 -10.452 1.00 97.75 379 LEU A O 1
ATOM 3106 N N . GLU A 1 380 ? 1.656 -10.069 -8.507 1.00 96.56 380 GLU A N 1
ATOM 3107 C CA . GLU A 1 380 ? 2.740 -10.877 -7.944 1.00 96.56 380 GLU A CA 1
ATOM 3108 C C . GLU A 1 380 ? 2.661 -12.358 -8.363 1.00 96.56 380 GLU A C 1
ATOM 3110 O O . GLU A 1 380 ? 1.665 -13.063 -8.136 1.00 96.56 380 GLU A O 1
ATOM 3115 N N . ARG A 1 381 ? 3.765 -12.852 -8.937 1.00 93.94 381 ARG A N 1
ATOM 3116 C CA . ARG A 1 381 ? 3.990 -14.274 -9.221 1.00 93.94 381 ARG A CA 1
ATOM 3117 C C . ARG A 1 381 ? 4.484 -14.992 -7.966 1.00 93.94 381 ARG A C 1
ATOM 3119 O O . ARG A 1 381 ? 5.492 -14.603 -7.381 1.00 93.94 381 ARG A O 1
ATOM 3126 N N . TRP A 1 382 ? 3.837 -16.097 -7.605 1.00 93.06 382 TRP A N 1
ATOM 3127 C CA . TRP A 1 382 ? 4.344 -16.993 -6.561 1.00 93.06 382 TRP A CA 1
ATOM 3128 C C . TRP A 1 382 ? 5.472 -17.908 -7.055 1.00 93.06 382 TRP A C 1
ATOM 3130 O O . TRP A 1 382 ? 5.547 -18.213 -8.245 1.00 93.06 382 TRP A O 1
ATOM 3140 N N . PRO A 1 383 ? 6.337 -18.421 -6.158 1.00 91.25 383 PRO A N 1
ATOM 3141 C CA . PRO A 1 383 ? 7.483 -19.243 -6.556 1.00 91.25 383 PRO A CA 1
ATOM 3142 C C . PRO A 1 383 ? 7.102 -20.545 -7.285 1.00 91.25 383 PRO A C 1
ATOM 3144 O O . PRO A 1 383 ? 7.896 -21.046 -8.075 1.00 91.25 383 PRO A O 1
ATOM 3147 N N . ASN A 1 384 ? 5.893 -21.070 -7.062 1.00 87.75 384 ASN A N 1
ATOM 3148 C CA . ASN A 1 384 ? 5.337 -22.252 -7.734 1.00 87.75 384 ASN A CA 1
ATOM 3149 C C . ASN A 1 384 ? 4.461 -21.915 -8.962 1.00 87.75 384 ASN A C 1
ATOM 3151 O O . ASN A 1 384 ? 3.770 -22.789 -9.479 1.00 87.75 384 ASN A O 1
ATOM 3155 N N . GLN A 1 385 ? 4.466 -20.661 -9.422 1.00 90.12 385 GLN A N 1
ATOM 3156 C CA . GLN A 1 385 ? 3.723 -20.192 -10.594 1.00 90.12 385 GLN A CA 1
ATOM 3157 C C . GLN A 1 385 ? 4.683 -19.743 -11.699 1.00 90.12 385 GLN A C 1
ATOM 3159 O O . GLN A 1 385 ? 5.756 -19.201 -11.426 1.00 90.12 385 GLN A O 1
ATOM 3164 N N . SER A 1 386 ? 4.282 -19.925 -12.957 1.00 90.44 386 SER A N 1
ATOM 3165 C CA . SER A 1 386 ? 5.011 -19.412 -14.126 1.00 90.44 386 SER A CA 1
ATOM 3166 C C . SER A 1 386 ? 4.763 -17.924 -14.378 1.00 90.44 386 SER A C 1
ATOM 3168 O O . SER A 1 386 ? 5.619 -17.246 -14.935 1.00 90.44 386 SER A O 1
ATOM 3170 N N . GLU A 1 387 ? 3.608 -17.412 -13.959 1.00 93.94 387 GLU A N 1
ATOM 3171 C CA . GLU A 1 387 ? 3.156 -16.040 -14.193 1.00 93.94 387 GLU A CA 1
ATOM 3172 C C . GLU A 1 387 ? 2.168 -15.599 -13.092 1.00 93.94 387 GLU A C 1
ATOM 3174 O O . GLU A 1 387 ? 1.649 -16.453 -12.364 1.00 93.94 387 GLU A O 1
ATOM 3179 N N . PRO A 1 388 ? 1.900 -14.291 -12.943 1.00 96.00 388 PRO A N 1
ATOM 3180 C CA . PRO A 1 388 ? 0.925 -13.787 -11.980 1.00 96.00 388 PRO A CA 1
ATOM 3181 C C . PRO A 1 388 ? -0.530 -14.152 -12.338 1.00 96.00 388 PRO A C 1
ATOM 3183 O O . PRO A 1 388 ? -0.850 -14.306 -13.522 1.00 96.00 388 PRO A O 1
ATOM 3186 N N . PRO A 1 389 ? -1.457 -14.214 -11.357 1.00 95.75 389 PRO A N 1
ATOM 3187 C CA . PRO A 1 389 ? -2.852 -14.601 -11.595 1.00 95.75 389 PRO A CA 1
ATOM 3188 C C . PRO A 1 389 ? -3.600 -13.753 -12.625 1.00 95.75 389 PRO A C 1
ATOM 3190 O O . PRO A 1 389 ? -4.525 -14.266 -13.257 1.00 95.75 389 PRO A O 1
ATOM 3193 N N . VAL A 1 390 ? -3.208 -12.486 -12.821 1.00 97.56 390 VAL A N 1
ATOM 3194 C CA . VAL A 1 390 ? -3.839 -11.598 -13.812 1.00 97.56 390 VAL A CA 1
ATOM 3195 C C . VAL A 1 390 ? -3.827 -12.197 -15.224 1.00 97.56 390 VAL A C 1
ATOM 3197 O O . VAL A 1 390 ? -4.794 -12.038 -15.960 1.00 97.56 390 VAL A O 1
ATOM 3200 N N . PHE A 1 391 ? -2.802 -12.970 -15.596 1.00 97.56 391 PHE A N 1
ATOM 3201 C CA . PHE A 1 391 ? -2.703 -13.560 -16.935 1.00 97.56 391 PHE A CA 1
ATOM 3202 C C . PHE A 1 391 ? -3.745 -14.648 -17.196 1.00 97.56 391 PHE A C 1
ATOM 3204 O O . PHE A 1 391 ? -4.228 -14.776 -18.321 1.00 97.56 391 PHE A O 1
ATOM 3211 N N . ALA A 1 392 ? -4.142 -15.403 -16.167 1.00 95.69 392 ALA A N 1
ATOM 3212 C CA . ALA A 1 392 ? -5.241 -16.355 -16.295 1.00 95.69 392 ALA A CA 1
ATOM 3213 C C . ALA A 1 392 ? -6.564 -15.627 -16.584 1.00 95.69 392 ALA A C 1
ATOM 3215 O O . ALA A 1 392 ? -7.303 -16.038 -17.479 1.00 95.69 392 ALA A O 1
ATOM 3216 N N . ALA A 1 393 ? -6.810 -14.501 -15.908 1.00 96.62 393 ALA A N 1
ATOM 3217 C CA . ALA A 1 393 ? -7.979 -13.663 -16.157 1.00 96.62 393 ALA A CA 1
ATOM 3218 C C . ALA A 1 393 ? -7.952 -13.017 -17.553 1.00 96.62 393 ALA A C 1
ATOM 3220 O O . ALA A 1 393 ? -8.952 -13.061 -18.263 1.00 96.62 393 ALA A O 1
ATOM 3221 N N . ILE A 1 394 ? -6.806 -12.491 -18.001 1.00 98.38 394 ILE A N 1
ATOM 3222 C CA . ILE A 1 394 ? -6.684 -11.910 -19.348 1.00 98.38 394 ILE A CA 1
ATOM 3223 C C . ILE A 1 394 ? -6.925 -12.978 -20.423 1.00 98.38 394 ILE A C 1
ATOM 3225 O O . ILE A 1 394 ? -7.608 -12.708 -21.409 1.00 98.38 394 ILE A O 1
ATOM 3229 N N . ARG A 1 395 ? -6.418 -14.207 -20.246 1.00 97.56 395 ARG A N 1
ATOM 3230 C CA . ARG A 1 395 ? -6.691 -15.306 -21.189 1.00 97.56 395 ARG A CA 1
ATOM 3231 C C . ARG A 1 395 ? -8.169 -15.660 -21.260 1.00 97.56 395 ARG A C 1
ATOM 3233 O O . ARG A 1 395 ? -8.680 -15.859 -22.361 1.00 97.56 395 ARG A O 1
ATOM 3240 N N . GLN A 1 396 ? -8.847 -15.695 -20.112 1.00 97.19 396 GLN A N 1
ATOM 3241 C CA . GLN A 1 396 ? -10.292 -15.898 -20.049 1.00 97.19 396 GLN A CA 1
ATOM 3242 C C . GLN A 1 396 ? -11.035 -14.789 -20.807 1.00 97.19 396 GLN A C 1
ATOM 3244 O O . GLN A 1 396 ? -11.831 -15.093 -21.692 1.00 97.19 396 GLN A O 1
ATOM 3249 N N . ALA A 1 397 ? -10.712 -13.525 -20.524 1.00 97.69 397 ALA A N 1
ATOM 3250 C CA . ALA A 1 397 ? -11.281 -12.358 -21.194 1.00 97.69 397 ALA A CA 1
ATOM 3251 C C . ALA A 1 397 ? -11.074 -12.382 -22.715 1.00 97.69 397 ALA A C 1
ATOM 3253 O O . ALA A 1 397 ? -11.992 -12.094 -23.483 1.00 97.69 397 ALA A O 1
ATOM 3254 N N . ALA A 1 398 ? -9.868 -12.746 -23.152 1.00 96.56 398 ALA A N 1
ATOM 3255 C CA . ALA A 1 398 ? -9.487 -12.795 -24.556 1.00 96.56 398 ALA A CA 1
ATOM 3256 C C . ALA A 1 398 ? -10.005 -14.042 -25.297 1.00 96.56 398 ALA A C 1
ATOM 3258 O O . ALA A 1 398 ? -9.930 -14.077 -26.526 1.00 96.56 398 ALA A O 1
ATOM 3259 N N . GLY A 1 399 ? -10.496 -15.060 -24.580 1.00 96.56 399 GLY A N 1
ATOM 3260 C CA . GLY A 1 399 ? -10.919 -16.336 -25.160 1.00 96.56 399 GLY A CA 1
ATOM 3261 C C . GLY A 1 399 ? -9.771 -17.127 -25.795 1.00 96.56 399 GLY A C 1
ATOM 3262 O O . GLY A 1 399 ? -9.976 -17.796 -26.807 1.00 96.56 399 GLY A O 1
ATOM 3263 N N . VAL A 1 400 ? -8.556 -17.030 -25.242 1.00 96.00 400 VAL A N 1
ATOM 3264 C CA . VAL A 1 400 ? -7.352 -17.690 -25.784 1.00 96.00 400 VAL A CA 1
ATOM 3265 C C . VAL A 1 400 ? -6.852 -18.806 -24.855 1.00 96.00 400 VAL A C 1
ATOM 3267 O O . VAL A 1 400 ? -7.006 -18.704 -23.635 1.00 96.00 400 VAL A O 1
ATOM 3270 N N . PRO A 1 401 ? -6.251 -19.885 -25.395 1.00 93.12 401 PRO A N 1
ATOM 3271 C CA . PRO A 1 401 ? -5.726 -20.983 -24.586 1.00 93.12 401 PRO A CA 1
ATOM 3272 C C . PRO A 1 401 ? -4.493 -20.567 -23.767 1.00 93.12 401 PRO A C 1
ATOM 3274 O O . PRO A 1 401 ? -3.965 -19.462 -23.903 1.00 93.12 401 PRO A O 1
ATOM 3277 N N . ALA A 1 402 ? -4.007 -21.481 -22.923 1.00 89.12 402 ALA A N 1
ATOM 3278 C CA . ALA A 1 402 ? -2.739 -21.309 -22.217 1.00 89.12 402 ALA A CA 1
ATOM 3279 C C . ALA A 1 402 ? -1.584 -21.034 -23.202 1.00 89.12 402 ALA A C 1
ATOM 3281 O O . ALA A 1 402 ? -1.479 -21.684 -24.242 1.00 89.12 402 ALA A O 1
ATOM 3282 N N . GLY A 1 403 ? -0.712 -20.081 -22.861 1.00 90.81 403 GLY A N 1
ATOM 3283 C CA . GLY A 1 403 ? 0.394 -19.639 -23.715 1.00 90.81 403 GLY A CA 1
ATOM 3284 C C . GLY A 1 403 ? 0.449 -18.120 -23.884 1.00 90.81 403 GLY A C 1
ATOM 3285 O O . GLY A 1 403 ? -0.106 -17.377 -23.068 1.00 90.81 403 GLY A O 1
ATOM 3286 N N . LYS A 1 404 ? 1.143 -17.663 -24.940 1.00 92.56 404 LYS A N 1
ATOM 3287 C CA . LYS A 1 404 ? 1.295 -16.232 -25.242 1.00 92.56 404 LYS A CA 1
ATOM 3288 C C . LYS A 1 404 ? -0.070 -15.620 -25.574 1.00 92.56 404 LYS A C 1
ATOM 3290 O O . LYS A 1 404 ? -0.761 -16.083 -26.479 1.00 92.56 404 LYS A O 1
ATOM 3295 N N . ILE A 1 405 ? -0.409 -14.541 -24.877 1.00 97.31 405 ILE A N 1
ATOM 3296 C CA . ILE A 1 405 ? -1.569 -13.702 -25.180 1.00 97.31 405 ILE A CA 1
ATOM 3297 C C . ILE A 1 405 ? -1.180 -12.766 -26.333 1.00 97.31 405 ILE A C 1
ATOM 3299 O O . ILE A 1 405 ? -0.119 -12.147 -26.251 1.00 97.31 405 ILE A O 1
ATOM 3303 N N . PRO A 1 406 ? -1.981 -12.648 -27.408 1.00 97.50 406 PRO A N 1
ATOM 3304 C CA . PRO A 1 406 ? -1.699 -11.684 -28.465 1.00 97.50 406 PRO A CA 1
ATOM 3305 C C . PRO A 1 406 ? -1.618 -10.256 -27.915 1.00 97.50 406 PRO A C 1
ATOM 3307 O O . PRO A 1 406 ? -2.490 -9.841 -27.155 1.00 97.50 406 PRO A O 1
ATOM 3310 N N . ASP A 1 407 ? -0.622 -9.490 -28.349 1.00 97.38 407 ASP A N 1
ATOM 3311 C CA . ASP A 1 407 ? -0.351 -8.127 -27.869 1.00 97.38 407 ASP A CA 1
ATOM 3312 C C . ASP A 1 407 ? -1.579 -7.206 -28.022 1.00 97.38 407 ASP A C 1
ATOM 3314 O O . ASP A 1 407 ? -1.889 -6.413 -27.136 1.00 97.38 407 ASP A O 1
ATOM 3318 N N . LEU A 1 408 ? -2.372 -7.392 -29.087 1.00 97.75 408 LEU A N 1
ATOM 3319 C CA . LEU A 1 408 ? -3.649 -6.692 -29.275 1.00 97.75 408 LEU A CA 1
ATOM 3320 C C . LEU A 1 408 ? -4.654 -6.974 -28.142 1.00 97.75 408 LEU A C 1
ATOM 3322 O O . LEU A 1 408 ? -5.347 -6.065 -27.699 1.00 97.75 408 LEU A O 1
ATOM 3326 N N . LYS A 1 409 ? -4.720 -8.213 -27.641 1.00 98.38 409 LYS A N 1
ATOM 3327 C CA . LYS A 1 409 ? -5.606 -8.595 -26.530 1.00 98.38 409 LYS A CA 1
ATOM 3328 C C . LYS A 1 409 ? -5.122 -8.047 -25.190 1.00 98.38 409 LYS A C 1
ATOM 3330 O O . LYS A 1 409 ? -5.948 -7.642 -24.376 1.00 98.38 409 LYS A O 1
ATOM 3335 N N . LEU A 1 410 ? -3.806 -7.958 -24.988 1.00 98.44 410 LEU A N 1
ATOM 3336 C CA . LEU A 1 410 ? -3.231 -7.242 -23.844 1.00 98.44 410 LEU A CA 1
ATOM 3337 C C . LEU A 1 410 ? -3.585 -5.748 -23.898 1.00 98.44 410 LEU A C 1
ATOM 3339 O O . LEU A 1 410 ? -4.014 -5.187 -22.891 1.00 98.44 410 LEU A O 1
ATOM 3343 N N . ALA A 1 411 ? -3.484 -5.123 -25.074 1.00 98.75 411 ALA A N 1
ATOM 3344 C CA . ALA A 1 411 ? -3.873 -3.731 -25.285 1.00 98.75 411 ALA A CA 1
ATOM 3345 C C . ALA A 1 411 ? -5.376 -3.480 -25.066 1.00 98.75 411 ALA A C 1
ATOM 3347 O O . ALA A 1 411 ? -5.727 -2.486 -24.433 1.00 98.75 411 ALA A O 1
ATOM 3348 N N . GLU A 1 412 ? -6.263 -4.365 -25.538 1.00 98.62 412 GLU A N 1
ATOM 3349 C CA . GLU A 1 412 ? -7.710 -4.283 -25.276 1.00 98.62 412 GLU A CA 1
ATOM 3350 C C . GLU A 1 412 ? -8.008 -4.347 -23.767 1.00 98.62 412 GLU A C 1
ATOM 3352 O O . GLU A 1 412 ? -8.757 -3.518 -23.243 1.00 98.62 412 GLU A O 1
ATOM 3357 N N . TRP A 1 413 ? -7.386 -5.295 -23.055 1.00 98.75 413 TRP A N 1
ATOM 3358 C CA . TRP A 1 413 ? -7.551 -5.445 -21.607 1.00 98.75 413 TRP A CA 1
ATOM 3359 C C . TRP A 1 413 ? -7.023 -4.227 -20.842 1.00 98.75 413 TRP A C 1
ATOM 3361 O O . TRP A 1 413 ? -7.725 -3.690 -19.986 1.00 98.75 413 TRP A O 1
ATOM 3371 N N . LEU A 1 414 ? -5.827 -3.738 -21.190 1.00 98.88 414 LEU A N 1
ATOM 3372 C CA . LEU A 1 414 ? -5.241 -2.542 -20.582 1.00 98.88 414 LEU A CA 1
ATOM 3373 C C . LEU A 1 414 ? -6.090 -1.295 -20.856 1.00 98.88 414 LEU A C 1
ATOM 3375 O O . LEU A 1 414 ? -6.302 -0.500 -19.947 1.00 98.88 414 LEU A O 1
ATOM 3379 N N . ASN A 1 415 ? -6.627 -1.125 -22.067 1.00 98.75 415 ASN A N 1
ATOM 3380 C CA . ASN A 1 415 ? -7.526 -0.007 -22.363 1.00 98.75 415 ASN A CA 1
ATOM 3381 C C . ASN A 1 415 ? -8.766 -0.042 -21.458 1.00 98.75 415 ASN A C 1
ATOM 3383 O O . ASN A 1 415 ? -9.102 0.971 -20.848 1.00 98.75 415 ASN A O 1
ATOM 3387 N N . LYS A 1 416 ? -9.402 -1.213 -21.306 1.00 98.44 416 LYS A N 1
ATOM 3388 C CA . LYS A 1 416 ? -10.560 -1.374 -20.415 1.00 98.44 416 LYS A CA 1
ATOM 3389 C C . LYS A 1 416 ? -10.203 -1.093 -18.954 1.00 98.44 416 LYS A C 1
ATOM 3391 O O . LYS A 1 416 ? -10.969 -0.435 -18.254 1.00 98.44 416 LYS A O 1
ATOM 3396 N N . TYR A 1 417 ? -9.029 -1.547 -18.512 1.00 98.75 417 TYR A N 1
ATOM 3397 C CA . TYR A 1 417 ? -8.501 -1.256 -17.182 1.00 98.75 417 TYR A CA 1
ATOM 3398 C C . TYR A 1 417 ? -8.386 0.251 -16.945 1.00 98.75 417 TYR A C 1
ATOM 3400 O O . TYR A 1 417 ? -8.857 0.766 -15.935 1.00 98.75 417 TYR A O 1
ATOM 3408 N N . LEU A 1 418 ? -7.779 0.975 -17.882 1.00 98.69 418 LEU A N 1
ATOM 3409 C CA . LEU A 1 418 ? -7.554 2.412 -17.766 1.00 98.69 418 LEU A CA 1
ATOM 3410 C C . LEU A 1 418 ? -8.863 3.219 -17.807 1.00 98.69 418 LEU A C 1
ATOM 3412 O O . LEU A 1 418 ? -8.992 4.191 -17.066 1.00 98.69 418 LEU A O 1
ATOM 3416 N N . GLU A 1 419 ? -9.845 2.804 -18.613 1.00 97.62 419 GLU A N 1
ATOM 3417 C CA . GLU A 1 419 ? -11.169 3.443 -18.678 1.00 97.62 419 GLU A CA 1
ATOM 3418 C C . GLU A 1 419 ? -11.884 3.443 -17.319 1.00 97.62 419 GLU A C 1
ATOM 3420 O O . GLU A 1 419 ? -12.498 4.444 -16.958 1.00 97.62 419 GLU A O 1
ATOM 3425 N N . ILE A 1 420 ? -11.770 2.361 -16.540 1.00 97.38 420 ILE A N 1
ATOM 3426 C CA . ILE A 1 420 ? -12.421 2.259 -15.223 1.00 97.38 420 ILE A CA 1
ATOM 3427 C C . ILE A 1 420 ? -11.534 2.706 -14.052 1.00 97.38 420 ILE A C 1
ATOM 3429 O O . ILE A 1 420 ? -12.011 2.760 -12.920 1.00 97.38 420 ILE A O 1
ATOM 3433 N N . THR A 1 421 ? -10.255 3.014 -14.301 1.00 98.25 421 THR A N 1
ATOM 3434 C CA . THR A 1 421 ? -9.292 3.427 -13.265 1.00 98.25 421 THR A CA 1
ATOM 3435 C C . THR A 1 421 ? -8.760 4.844 -13.493 1.00 98.25 421 THR A C 1
ATOM 3437 O O . THR A 1 421 ? -9.122 5.758 -12.759 1.00 98.25 421 THR A O 1
ATOM 3440 N N . LEU A 1 422 ? -7.927 5.055 -14.517 1.00 98.25 422 LEU A N 1
ATOM 3441 C CA . LEU A 1 422 ? -7.241 6.321 -14.790 1.00 98.25 422 LEU A CA 1
ATOM 3442 C C . LEU A 1 422 ? -8.223 7.471 -15.007 1.00 98.25 422 LEU A C 1
ATOM 3444 O O . LEU A 1 422 ? -8.049 8.537 -14.424 1.00 98.25 422 LEU A O 1
ATOM 3448 N N . ILE A 1 423 ? -9.244 7.255 -15.836 1.00 96.81 423 ILE A N 1
ATOM 3449 C CA . ILE A 1 423 ? -10.214 8.297 -16.183 1.00 96.81 423 ILE A CA 1
ATOM 3450 C C . ILE A 1 423 ? -10.985 8.797 -14.952 1.00 96.81 423 ILE A C 1
ATOM 3452 O O . ILE A 1 423 ? -10.898 9.996 -14.678 1.00 96.81 423 ILE A O 1
ATOM 3456 N N . PRO A 1 424 ? -11.659 7.940 -14.157 1.00 96.56 424 PRO A N 1
ATOM 3457 C CA . PRO A 1 424 ? -12.374 8.416 -12.975 1.00 96.56 424 PRO A CA 1
ATOM 3458 C C . PRO A 1 424 ? -11.452 9.008 -11.903 1.00 96.56 424 PRO A C 1
ATOM 3460 O O . PRO A 1 424 ? -11.846 9.958 -11.235 1.00 96.56 424 PRO A O 1
ATOM 3463 N N . VAL A 1 425 ? -10.220 8.506 -11.743 1.00 97.31 425 VAL A N 1
ATOM 3464 C CA . VAL A 1 425 ? -9.244 9.088 -10.799 1.00 97.31 425 VAL A CA 1
ATOM 3465 C C . VAL A 1 425 ? -8.815 10.494 -11.232 1.00 97.31 425 VAL A C 1
ATOM 3467 O O . VAL A 1 425 ? -8.706 11.387 -10.392 1.00 97.31 425 VAL A O 1
ATOM 3470 N N . LEU A 1 426 ? -8.591 10.711 -12.532 1.00 97.38 426 LEU A N 1
ATOM 3471 C CA . LEU A 1 426 ? -8.262 12.034 -13.063 1.00 97.38 426 LEU A CA 1
ATOM 3472 C C . LEU A 1 426 ? -9.440 13.001 -12.967 1.00 97.38 426 LEU A C 1
ATOM 3474 O O . LEU A 1 426 ? -9.220 14.158 -12.620 1.00 97.38 426 LEU A O 1
ATOM 3478 N N . GLU A 1 427 ? -10.665 12.551 -13.251 1.00 96.06 427 GLU A N 1
ATOM 3479 C CA . GLU A 1 427 ? -11.849 13.403 -13.115 1.00 96.06 427 GLU A CA 1
ATOM 3480 C C . GLU A 1 427 ? -12.087 13.787 -11.651 1.00 96.06 427 GLU A C 1
ATOM 3482 O O . GLU A 1 427 ? -12.243 14.968 -11.352 1.00 96.06 427 GLU A O 1
ATOM 3487 N N . LEU A 1 428 ? -12.012 12.824 -10.724 1.00 97.00 428 LEU A N 1
ATOM 3488 C CA . LEU A 1 428 ? -12.163 13.076 -9.290 1.00 97.00 428 LEU A CA 1
ATOM 3489 C C . LEU A 1 428 ? -11.187 14.151 -8.795 1.00 97.00 428 LEU A C 1
ATOM 3491 O O . LEU A 1 428 ? -11.555 15.055 -8.045 1.00 97.00 428 LEU A O 1
ATOM 3495 N N . PHE A 1 429 ? -9.932 14.081 -9.233 1.00 97.69 429 PHE A N 1
ATOM 3496 C CA . PHE A 1 429 ? -8.955 15.095 -8.873 1.00 97.69 429 PHE A CA 1
ATOM 3497 C C . PHE A 1 429 ? -9.216 16.431 -9.566 1.00 97.69 429 PHE A C 1
ATOM 3499 O O . PHE A 1 429 ? -9.166 17.479 -8.926 1.00 97.69 429 PHE A O 1
ATOM 3506 N N . ALA A 1 430 ? -9.490 16.410 -10.868 1.00 96.56 430 ALA A N 1
ATOM 3507 C CA . ALA A 1 430 ? -9.650 17.625 -11.645 1.00 96.56 430 ALA A CA 1
ATOM 3508 C C . ALA A 1 430 ? -10.867 18.442 -11.214 1.00 96.56 430 ALA A C 1
ATOM 3510 O O . ALA A 1 430 ? -10.762 19.666 -11.089 1.00 96.56 430 ALA A O 1
ATOM 3511 N N . ASP A 1 431 ? -11.987 17.766 -10.982 1.00 93.44 431 ASP A N 1
ATOM 3512 C CA . ASP A 1 431 ? -13.277 18.401 -10.768 1.00 93.44 431 ASP A CA 1
ATOM 3513 C C . ASP A 1 431 ? -13.623 18.511 -9.280 1.00 93.44 431 ASP A C 1
ATOM 3515 O O . ASP A 1 431 ? -14.299 19.468 -8.912 1.00 93.44 431 ASP A O 1
ATOM 3519 N N . GLU A 1 432 ? -13.119 17.618 -8.414 1.00 96.25 432 GLU A N 1
ATOM 3520 C CA . GLU A 1 432 ? -13.382 17.641 -6.961 1.00 96.25 432 GLU A CA 1
ATOM 3521 C C . GLU A 1 432 ? -12.140 17.881 -6.095 1.00 96.25 432 GLU A C 1
ATOM 3523 O O . GLU A 1 432 ? -12.243 18.043 -4.878 1.00 96.25 432 GLU A O 1
ATOM 3528 N N . GLY A 1 433 ? -10.954 17.958 -6.698 1.00 97.19 433 GLY A N 1
ATOM 3529 C CA . GLY A 1 433 ? -9.707 18.237 -5.989 1.00 97.19 433 GLY A CA 1
ATOM 3530 C C . GLY A 1 433 ? -9.186 17.063 -5.165 1.00 97.19 433 GLY A C 1
ATOM 3531 O O . GLY A 1 433 ? -8.199 17.237 -4.453 1.00 97.19 433 GLY A O 1
ATOM 3532 N N . VAL A 1 434 ? -9.822 15.889 -5.224 1.00 97.88 434 VAL A N 1
ATOM 3533 C CA . VAL A 1 434 ? -9.486 14.732 -4.385 1.00 97.88 434 VAL A CA 1
ATOM 3534 C C . VAL A 1 434 ? -8.444 13.857 -5.081 1.00 97.88 434 VAL A C 1
ATOM 3536 O O . VAL A 1 434 ? -8.705 13.232 -6.104 1.00 97.88 434 VAL A O 1
ATOM 3539 N N . SER A 1 435 ? -7.249 13.785 -4.500 1.00 97.88 435 SER A N 1
ATOM 3540 C CA . SER A 1 435 ? -6.184 12.870 -4.911 1.00 97.88 435 SER A CA 1
ATOM 3541 C C . SER A 1 435 ? -6.181 11.638 -4.010 1.00 97.88 435 SER A C 1
ATOM 3543 O O . SER A 1 435 ? -5.890 11.733 -2.814 1.00 97.88 435 SER A O 1
ATOM 3545 N N . LEU A 1 436 ? -6.452 10.477 -4.603 1.00 97.12 436 LEU A N 1
ATOM 3546 C CA . LEU A 1 436 ? -6.428 9.182 -3.926 1.00 97.12 436 LEU A CA 1
ATOM 3547 C C . LEU A 1 436 ? -5.004 8.599 -3.856 1.00 97.12 436 LEU A C 1
ATOM 3549 O O . LEU A 1 436 ? -4.261 8.649 -4.836 1.00 97.12 436 LEU A O 1
ATOM 3553 N N . GLU A 1 437 ? -4.649 7.943 -2.744 1.00 95.56 437 GLU A N 1
ATOM 3554 C CA . GLU A 1 437 ? -3.434 7.109 -2.631 1.00 95.56 437 GLU A CA 1
ATOM 3555 C C . GLU A 1 437 ? -3.648 5.737 -3.306 1.00 95.56 437 GLU A C 1
ATOM 3557 O O . GLU A 1 437 ? -3.512 4.668 -2.713 1.00 95.56 437 GLU A O 1
ATOM 3562 N N . ALA A 1 438 ? -4.028 5.753 -4.584 1.00 97.19 438 ALA A N 1
ATOM 3563 C CA . ALA A 1 438 ? -4.415 4.568 -5.347 1.00 97.19 438 ALA A CA 1
ATOM 3564 C C . ALA A 1 438 ? -3.203 3.788 -5.898 1.00 97.19 438 ALA A C 1
ATOM 3566 O O . ALA A 1 438 ? -3.152 3.446 -7.079 1.00 97.19 438 ALA A O 1
ATOM 3567 N N . HIS A 1 439 ? -2.219 3.482 -5.048 1.00 97.06 439 HIS A N 1
ATOM 3568 C CA . HIS A 1 439 ? -1.134 2.558 -5.391 1.00 97.06 439 HIS A CA 1
ATOM 3569 C C . HIS A 1 439 ? -1.617 1.097 -5.394 1.00 97.06 439 HIS A C 1
ATOM 3571 O O . HIS A 1 439 ? -2.677 0.789 -4.840 1.00 97.06 439 HIS A O 1
ATOM 3577 N N . VAL A 1 440 ? -0.828 0.159 -5.932 1.00 97.62 440 VAL A N 1
ATOM 3578 C CA . VAL A 1 440 ? -1.273 -1.233 -6.172 1.00 97.62 440 VAL A CA 1
ATOM 3579 C C . VAL A 1 440 ? -1.808 -1.986 -4.940 1.00 97.62 440 VAL A C 1
ATOM 3581 O O . VAL A 1 440 ? -2.630 -2.881 -5.091 1.00 97.62 440 VAL A O 1
ATOM 3584 N N . GLN A 1 441 ? -1.382 -1.651 -3.717 1.00 96.69 441 GLN A N 1
ATOM 3585 C CA . GLN A 1 441 ? -1.855 -2.319 -2.487 1.00 96.69 441 GLN A CA 1
ATOM 3586 C C . GLN A 1 441 ? -3.161 -1.725 -1.905 1.00 96.69 441 GLN A C 1
ATOM 3588 O O . GLN A 1 441 ? -3.930 -2.432 -1.249 1.00 96.69 441 GLN A O 1
ATOM 3593 N N . ASN A 1 442 ? -3.450 -0.456 -2.212 1.00 97.44 442 ASN A N 1
ATOM 3594 C CA . ASN A 1 442 ? -4.680 0.262 -1.849 1.00 97.44 442 ASN A CA 1
ATOM 3595 C C . ASN A 1 442 ? -5.716 0.240 -2.981 1.00 97.44 442 ASN A C 1
ATOM 3597 O O . ASN A 1 442 ? -6.805 0.794 -2.856 1.00 97.44 442 ASN A O 1
ATOM 3601 N N . SER A 1 443 ? -5.366 -0.425 -4.077 1.00 98.44 443 SER A N 1
ATOM 3602 C CA . SER A 1 443 ? -6.166 -0.613 -5.276 1.00 98.44 443 SER A CA 1
ATOM 3603 C C . SER A 1 443 ? -6.655 -2.052 -5.324 1.00 98.44 443 SER A C 1
ATOM 3605 O O . SER A 1 443 ? -5.855 -2.982 -5.197 1.00 98.44 443 SER A O 1
ATOM 3607 N N . MET A 1 444 ? -7.953 -2.252 -5.529 1.00 98.25 444 MET A N 1
ATOM 3608 C CA . MET A 1 444 ? -8.537 -3.575 -5.739 1.00 98.25 444 MET A CA 1
ATOM 3609 C C . MET A 1 444 ? -9.434 -3.563 -6.973 1.00 98.25 444 MET A C 1
ATOM 3611 O O . MET A 1 444 ? -10.023 -2.542 -7.311 1.00 98.25 444 MET A O 1
ATOM 3615 N N . MET A 1 445 ? -9.539 -4.699 -7.649 1.00 97.25 445 MET A N 1
ATOM 3616 C CA . MET A 1 445 ? -10.248 -4.822 -8.917 1.00 97.25 445 MET A CA 1
ATOM 3617 C C . MET A 1 445 ? -11.191 -6.019 -8.880 1.00 97.25 445 MET A C 1
ATOM 3619 O O . MET A 1 445 ? -10.761 -7.116 -8.535 1.00 97.25 445 MET A O 1
ATOM 3623 N N . HIS A 1 446 ? -12.451 -5.829 -9.261 1.00 97.75 446 HIS A N 1
ATOM 3624 C CA . HIS A 1 446 ? -13.326 -6.936 -9.645 1.00 97.75 446 HIS A CA 1
ATOM 3625 C C . HIS A 1 446 ? -13.154 -7.222 -11.137 1.00 97.75 446 HIS A C 1
ATOM 3627 O O . HIS A 1 446 ? -13.111 -6.296 -11.953 1.00 97.75 446 HIS A O 1
ATOM 3633 N N . LEU A 1 447 ? -13.069 -8.508 -11.480 1.00 97.38 447 LEU A N 1
ATOM 3634 C CA . LEU A 1 447 ? -13.002 -8.972 -12.861 1.00 97.38 447 LEU A CA 1
ATOM 3635 C C . LEU A 1 447 ? -14.260 -9.771 -13.204 1.00 97.38 447 LEU A C 1
ATOM 3637 O O . LEU A 1 447 ? -14.528 -10.803 -12.588 1.00 97.38 447 LEU A O 1
ATOM 3641 N N . GLU A 1 448 ? -14.979 -9.334 -14.231 1.00 96.38 448 GLU A N 1
ATOM 3642 C CA . GLU A 1 448 ? -16.153 -10.018 -14.767 1.00 96.38 448 GLU A CA 1
ATOM 3643 C C . GLU A 1 448 ? -15.738 -10.821 -16.003 1.00 96.38 448 GLU A C 1
ATOM 3645 O O . GLU A 1 448 ? -15.333 -10.258 -17.020 1.00 96.38 448 GLU A O 1
ATOM 3650 N N . ASN A 1 449 ? -15.778 -12.155 -15.919 1.00 96.00 449 ASN A N 1
ATOM 3651 C CA . ASN A 1 449 ? -15.289 -13.053 -16.980 1.00 96.00 449 ASN A CA 1
ATOM 3652 C C . ASN A 1 449 ? -13.858 -12.717 -17.454 1.00 96.00 449 ASN A C 1
ATOM 3654 O O . ASN A 1 449 ? -13.534 -12.810 -18.637 1.00 96.00 449 ASN A O 1
ATOM 3658 N N . GLY A 1 450 ? -13.009 -12.291 -16.515 1.00 97.19 450 GLY A N 1
ATOM 3659 C CA . GLY A 1 450 ? -11.624 -11.893 -16.759 1.00 97.19 450 GLY A CA 1
ATOM 3660 C C . GLY A 1 450 ? -11.421 -10.427 -17.169 1.00 97.19 450 GLY A C 1
ATOM 3661 O O . GLY A 1 450 ? -10.282 -9.952 -17.150 1.00 97.19 450 GLY A O 1
ATOM 3662 N N . TRP A 1 451 ? -12.484 -9.694 -17.517 1.00 98.25 451 TRP A N 1
ATOM 3663 C CA . TRP A 1 451 ? -12.412 -8.281 -17.905 1.00 98.25 451 TRP A CA 1
ATOM 3664 C C . TRP A 1 451 ? -12.483 -7.352 -16.689 1.00 98.25 451 TRP A C 1
ATOM 3666 O O . TRP A 1 451 ? -13.249 -7.639 -15.771 1.00 98.25 451 TRP A O 1
ATOM 3676 N N . PRO A 1 452 ? -11.753 -6.219 -16.672 1.00 98.31 452 PRO A N 1
ATOM 3677 C CA . PRO A 1 452 ? -11.913 -5.201 -15.638 1.00 98.31 452 PRO A CA 1
ATOM 3678 C C . PRO A 1 452 ? -13.348 -4.658 -15.639 1.00 98.31 452 PRO A C 1
ATOM 3680 O O . PRO A 1 452 ? -13.801 -4.120 -16.654 1.00 98.31 452 PRO A O 1
ATOM 3683 N N . ASP A 1 453 ? -14.050 -4.812 -14.514 1.00 97.06 453 ASP A N 1
ATOM 3684 C CA . ASP A 1 453 ? -15.445 -4.372 -14.344 1.00 97.06 453 ASP A CA 1
ATOM 3685 C C . ASP A 1 453 ? -15.566 -3.236 -13.328 1.00 97.06 453 ASP A C 1
ATOM 3687 O O . ASP A 1 453 ? -16.190 -2.213 -13.613 1.00 97.06 453 ASP A O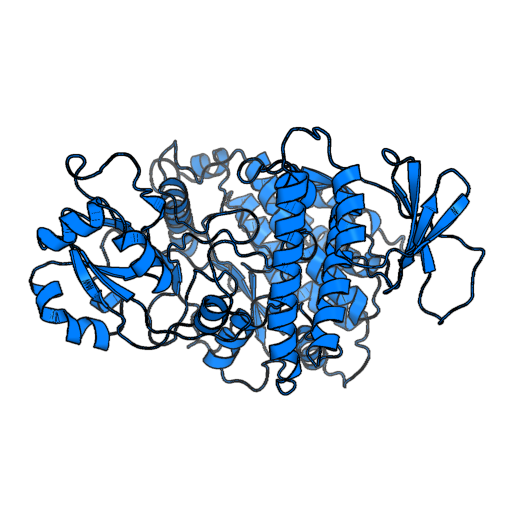 1
ATOM 3691 N N . HIS A 1 454 ? -14.936 -3.388 -12.158 1.00 97.75 454 HIS A N 1
ATOM 3692 C CA . HIS A 1 454 ? -15.115 -2.445 -11.056 1.00 97.75 454 HIS A CA 1
ATOM 3693 C C . HIS A 1 454 ? -13.833 -2.210 -10.269 1.00 97.75 454 HIS A C 1
ATOM 3695 O O . HIS A 1 454 ? -13.182 -3.151 -9.815 1.00 97.75 454 HIS A O 1
ATOM 3701 N N . PHE A 1 455 ? -13.505 -0.941 -10.056 1.00 98.19 455 PHE A N 1
ATOM 3702 C CA . PHE A 1 455 ? -12.332 -0.498 -9.329 1.00 98.19 455 PHE A CA 1
ATOM 3703 C C . PHE A 1 455 ? -12.691 -0.062 -7.909 1.00 98.19 455 PHE A C 1
ATOM 3705 O O . PHE A 1 455 ? -13.648 0.677 -7.683 1.00 98.19 455 PHE A O 1
ATOM 3712 N N . TYR A 1 456 ? -11.899 -0.502 -6.939 1.00 98.06 456 TYR A N 1
ATOM 3713 C CA . TYR A 1 456 ? -12.034 -0.120 -5.544 1.00 98.06 456 TYR A CA 1
ATOM 3714 C C . TYR A 1 456 ? -10.748 0.536 -5.060 1.00 98.06 456 TYR A C 1
ATOM 3716 O O . TYR A 1 456 ? -9.656 0.006 -5.271 1.00 98.06 456 TYR A O 1
ATOM 3724 N N . VAL A 1 457 ? -10.885 1.648 -4.347 1.00 98.00 457 VAL A N 1
ATOM 3725 C CA . VAL A 1 457 ? -9.778 2.290 -3.635 1.00 98.00 457 VAL A CA 1
ATOM 3726 C C . VAL A 1 457 ? -10.089 2.303 -2.149 1.00 98.00 457 VAL A C 1
ATOM 3728 O O . VAL A 1 457 ? -11.228 2.526 -1.744 1.00 98.00 457 VAL A O 1
ATOM 3731 N N . ARG A 1 458 ? -9.079 2.046 -1.326 1.00 96.00 458 ARG A N 1
ATOM 3732 C CA . ARG A 1 458 ? -9.179 2.055 0.136 1.00 96.00 458 ARG A CA 1
ATOM 3733 C C . ARG A 1 458 ? -8.039 2.852 0.749 1.00 96.00 458 ARG A C 1
ATOM 3735 O O . ARG A 1 458 ? -7.066 3.143 0.066 1.00 96.00 458 ARG A O 1
ATOM 3742 N N . ASP A 1 459 ? -8.144 3.058 2.058 1.00 92.62 459 ASP A N 1
ATOM 3743 C CA . ASP A 1 459 ? -7.150 3.742 2.886 1.00 92.62 459 ASP A CA 1
ATOM 3744 C C . ASP A 1 459 ? -7.062 5.234 2.608 1.00 92.62 459 ASP A C 1
ATOM 3746 O O . ASP A 1 459 ? -6.337 5.686 1.725 1.00 92.62 459 ASP A O 1
ATOM 3750 N N . LEU A 1 460 ? -7.832 6.004 3.382 1.00 93.50 460 LEU A N 1
ATOM 3751 C CA . LEU A 1 460 ? -7.913 7.448 3.185 1.00 93.50 460 LEU A CA 1
ATOM 3752 C C . LEU A 1 460 ? -6.905 8.227 4.034 1.00 93.50 460 LEU A C 1
ATOM 3754 O O . LEU A 1 460 ? -6.820 9.446 3.913 1.00 93.50 460 LEU A O 1
ATOM 3758 N N . GLU A 1 461 ? -6.048 7.532 4.791 1.00 89.31 461 GLU A N 1
ATOM 3759 C CA . GLU A 1 461 ? -4.924 8.138 5.521 1.00 89.31 461 GLU A CA 1
ATOM 3760 C C . GLU A 1 461 ? -3.967 8.907 4.591 1.00 89.31 461 GLU A C 1
ATOM 3762 O O . GLU A 1 461 ? -3.363 9.899 5.000 1.00 89.31 461 GLU A O 1
ATOM 3767 N N . GLY A 1 462 ? -3.817 8.478 3.335 1.00 89.00 462 GLY A N 1
ATOM 3768 C CA . GLY A 1 462 ? -2.995 9.178 2.348 1.00 89.00 462 GLY A CA 1
ATOM 3769 C C . GLY A 1 462 ? -3.765 10.009 1.332 1.00 89.00 462 GLY A C 1
ATOM 3770 O O . GLY A 1 462 ? -3.153 10.491 0.372 1.00 89.00 462 GLY A O 1
ATOM 3771 N N . VAL A 1 463 ? -5.074 10.197 1.500 1.00 95.25 463 VAL A N 1
ATOM 3772 C CA . VAL A 1 463 ? -5.831 11.107 0.636 1.00 95.25 463 VAL A CA 1
ATOM 3773 C C . VAL A 1 463 ? -5.377 12.543 0.874 1.00 95.25 463 VAL A C 1
ATOM 3775 O O . VAL A 1 463 ? -5.078 12.959 1.992 1.00 95.25 463 VAL A O 1
ATOM 3778 N N . SER A 1 464 ? -5.316 13.308 -0.210 1.00 97.25 464 SER A N 1
ATOM 3779 C CA . SER A 1 464 ? -5.037 14.741 -0.181 1.00 97.25 464 SER A CA 1
ATOM 3780 C C . SER A 1 464 ? -6.059 15.479 -1.029 1.00 97.25 464 SER A C 1
ATOM 3782 O O . SER A 1 464 ? -6.340 15.048 -2.147 1.00 97.25 464 SER A O 1
ATOM 3784 N N . ILE A 1 465 ? -6.570 16.602 -0.533 1.00 98.38 465 ILE A N 1
ATOM 3785 C CA . ILE A 1 465 ? -7.576 17.415 -1.216 1.00 98.38 465 ILE A CA 1
ATOM 3786 C C . ILE A 1 465 ? -6.987 18.794 -1.526 1.00 98.38 465 ILE A C 1
ATOM 3788 O O . ILE A 1 465 ? -6.434 19.446 -0.640 1.00 98.38 465 ILE A O 1
ATOM 3792 N N . SER A 1 466 ? -7.104 19.251 -2.778 1.00 98.31 466 SER A N 1
ATOM 3793 C CA . SER A 1 466 ? -6.715 20.610 -3.187 1.00 98.31 466 SER A CA 1
ATOM 3794 C C . SER A 1 466 ? -7.484 21.637 -2.358 1.00 98.31 466 SER A C 1
ATOM 3796 O O . SER A 1 466 ? -8.711 21.719 -2.432 1.00 98.31 466 SER A O 1
ATOM 3798 N N . LYS A 1 467 ? -6.760 22.446 -1.578 1.00 97.62 467 LYS A N 1
ATOM 3799 C CA . LYS A 1 467 ? -7.333 23.459 -0.682 1.00 97.62 467 LYS A CA 1
ATOM 3800 C C . LYS A 1 467 ? -8.193 24.479 -1.426 1.00 97.62 467 LYS A C 1
ATOM 3802 O O . LYS A 1 467 ? -9.243 24.880 -0.925 1.00 97.62 467 LYS A O 1
ATOM 3807 N N . ASP A 1 468 ? -7.774 24.881 -2.621 1.00 95.81 468 ASP A N 1
ATOM 3808 C CA . ASP A 1 468 ? -8.488 25.881 -3.418 1.00 95.81 468 ASP A CA 1
ATOM 3809 C C . ASP A 1 468 ? -9.754 25.299 -4.052 1.00 95.81 468 ASP A C 1
ATOM 3811 O O . ASP A 1 468 ? -10.809 25.943 -4.052 1.00 95.81 468 ASP A O 1
ATOM 3815 N N . THR A 1 469 ? -9.692 24.040 -4.493 1.00 96.25 469 THR A N 1
ATOM 3816 C CA . THR A 1 469 ? -10.878 23.329 -4.985 1.00 96.25 469 THR A CA 1
ATOM 3817 C C . THR A 1 469 ? -11.860 23.058 -3.847 1.00 96.25 469 THR A C 1
ATOM 3819 O O . THR A 1 469 ? -13.041 23.360 -3.987 1.00 96.25 469 THR A O 1
ATOM 3822 N N . ALA A 1 470 ? -11.380 22.615 -2.681 1.00 97.62 470 ALA A N 1
ATOM 3823 C CA . ALA A 1 470 ? -12.209 22.384 -1.499 1.00 97.62 470 ALA A CA 1
ATOM 3824 C C . ALA A 1 470 ? -12.947 23.648 -1.034 1.00 97.62 470 ALA A C 1
ATOM 3826 O O . ALA A 1 470 ? -14.112 23.579 -0.648 1.00 97.62 470 ALA A O 1
ATOM 3827 N N . ARG A 1 471 ? -12.301 24.820 -1.100 1.00 96.94 471 ARG A N 1
ATOM 3828 C CA . ARG A 1 471 ? -12.953 26.113 -0.831 1.00 96.94 471 ARG A CA 1
ATOM 3829 C C . ARG A 1 471 ? -14.016 26.444 -1.872 1.00 96.94 471 ARG A C 1
ATOM 3831 O O . ARG A 1 471 ? -15.124 26.812 -1.504 1.00 96.94 471 ARG A O 1
ATOM 3838 N N . THR A 1 472 ? -13.693 26.283 -3.154 1.00 95.94 472 THR A N 1
ATOM 3839 C CA . THR A 1 472 ? -14.614 26.574 -4.267 1.00 95.94 472 THR A CA 1
ATOM 3840 C C . THR A 1 472 ? -15.851 25.674 -4.233 1.00 95.94 472 THR A C 1
ATOM 3842 O O . THR A 1 472 ? -16.956 26.130 -4.508 1.00 95.94 472 THR A O 1
ATOM 3845 N N . LYS A 1 473 ? -15.678 24.409 -3.840 1.00 95.69 473 LYS A N 1
ATOM 3846 C CA . LYS A 1 473 ? -16.755 23.427 -3.655 1.00 95.69 473 LYS A CA 1
ATOM 3847 C C . LYS A 1 473 ? -17.503 23.575 -2.329 1.00 95.69 473 LYS A C 1
ATOM 3849 O O . LYS A 1 473 ? -18.488 22.883 -2.104 1.00 95.69 473 LYS A O 1
ATOM 3854 N N . GLY A 1 474 ? -17.050 24.471 -1.452 1.00 96.50 474 GLY A N 1
ATOM 3855 C CA . GLY A 1 474 ? -17.678 24.726 -0.161 1.00 96.50 474 GLY A CA 1
ATOM 3856 C C . GLY A 1 474 ? -17.450 23.632 0.882 1.00 96.50 474 GLY A C 1
ATOM 3857 O O . GLY A 1 474 ? -18.177 23.612 1.867 1.00 96.50 474 GLY A O 1
ATOM 3858 N N . TYR A 1 475 ? -16.466 22.741 0.712 1.00 97.50 475 TYR A N 1
ATOM 3859 C CA . TYR A 1 475 ? -16.121 21.706 1.700 1.00 97.50 475 TYR A CA 1
ATOM 3860 C C . TYR A 1 475 ? -15.547 22.317 2.980 1.00 97.50 475 TYR A C 1
ATOM 3862 O O . TYR A 1 475 ? -15.858 21.872 4.083 1.00 97.50 475 TYR A O 1
ATOM 3870 N N . VAL A 1 476 ? -14.735 23.369 2.843 1.00 97.50 476 VAL A N 1
ATOM 3871 C CA . VAL A 1 476 ? -14.159 24.087 3.987 1.00 97.50 476 VAL A CA 1
ATOM 3872 C C . VAL A 1 476 ? -15.236 24.927 4.673 1.00 97.50 476 VAL A C 1
ATOM 3874 O O . VAL A 1 476 ? -15.856 25.782 4.045 1.00 97.50 476 VAL A O 1
ATOM 3877 N N . GLY A 1 477 ? -15.431 24.700 5.969 1.00 94.19 477 GLY A N 1
ATOM 3878 C CA . GLY A 1 477 ? -16.468 25.320 6.794 1.00 94.19 477 GLY A CA 1
ATOM 3879 C C . GLY A 1 477 ? -17.785 24.540 6.849 1.00 94.19 477 GLY A C 1
ATOM 3880 O O . GLY A 1 477 ? -18.610 24.853 7.702 1.00 94.19 477 GLY A O 1
ATOM 3881 N N . SER A 1 478 ? -17.981 23.531 5.989 1.00 94.56 478 SER A N 1
ATOM 3882 C CA . SER A 1 478 ? -19.164 22.654 6.020 1.00 94.56 478 SER A CA 1
ATOM 3883 C C . SER A 1 478 ? -18.826 21.217 6.425 1.00 94.56 478 SER A C 1
ATOM 3885 O O . SER A 1 478 ? -19.460 20.673 7.321 1.00 94.56 478 SER A O 1
ATOM 3887 N N . LEU A 1 479 ? -17.819 20.618 5.785 1.00 95.62 479 LEU A N 1
ATOM 3888 C CA . LEU A 1 479 ? -17.361 19.246 6.022 1.00 95.62 479 LEU A CA 1
ATOM 3889 C C . LEU A 1 479 ? -15.992 19.209 6.698 1.00 95.62 479 LEU A C 1
ATOM 3891 O O . LEU A 1 479 ? -15.690 18.256 7.406 1.00 95.62 479 LEU A O 1
ATOM 3895 N N . LEU A 1 480 ? -15.166 20.223 6.434 1.00 97.31 480 LEU A N 1
ATOM 3896 C CA . LEU A 1 480 ? -13.766 20.293 6.838 1.00 97.31 480 LEU A CA 1
ATOM 3897 C C . LEU A 1 480 ? -13.484 21.588 7.590 1.00 97.31 480 LEU A C 1
ATOM 3899 O O . LEU A 1 480 ? -13.992 22.653 7.219 1.00 97.31 480 LEU A O 1
ATOM 3903 N N . THR A 1 481 ? -12.592 21.537 8.573 1.00 96.69 481 THR A N 1
ATOM 3904 C CA . THR A 1 481 ? -12.018 22.752 9.155 1.00 96.69 481 THR A CA 1
ATOM 3905 C C . THR A 1 481 ? -10.972 23.371 8.206 1.00 96.69 481 THR A C 1
ATOM 3907 O O . THR A 1 481 ? -10.409 22.681 7.350 1.00 96.69 481 THR A O 1
ATOM 3910 N N . PRO A 1 482 ? -10.681 24.686 8.296 1.00 96.00 482 PRO A N 1
ATOM 3911 C CA . PRO A 1 482 ? -9.684 25.342 7.433 1.00 96.00 482 PRO A CA 1
ATOM 3912 C C . PRO A 1 482 ? -8.237 24.847 7.597 1.00 96.00 482 PRO A C 1
ATOM 3914 O O . PRO A 1 482 ? -7.399 25.103 6.720 1.00 96.00 482 PRO A O 1
ATOM 3917 N N . ASP A 1 483 ? -7.952 24.213 8.729 1.00 96.00 483 ASP A N 1
ATOM 3918 C CA . ASP A 1 483 ? -6.677 23.642 9.161 1.00 96.00 483 ASP A CA 1
ATOM 3919 C C . ASP A 1 483 ? -6.631 22.111 9.063 1.00 96.00 483 ASP A C 1
ATOM 3921 O O . ASP A 1 483 ? -5.606 21.528 9.408 1.00 96.00 483 ASP A O 1
ATOM 3925 N N . SER A 1 484 ? -7.687 21.482 8.532 1.00 97.38 484 SER A N 1
ATOM 3926 C CA . SER A 1 484 ? -7.766 20.032 8.353 1.00 97.38 484 SER A CA 1
ATOM 3927 C C . SER A 1 484 ? -6.499 19.462 7.689 1.00 97.38 484 SER A C 1
ATOM 3929 O O . SER A 1 484 ? -6.075 19.960 6.632 1.00 97.38 484 SER A O 1
ATOM 3931 N N . PRO A 1 485 ? -5.921 18.372 8.233 1.00 96.94 485 PRO A N 1
ATOM 3932 C CA . PRO A 1 485 ? -4.701 17.753 7.715 1.00 96.94 485 PRO A CA 1
ATOM 3933 C C . PRO A 1 485 ? -4.887 17.056 6.358 1.00 96.94 485 PRO A C 1
ATOM 3935 O O . PRO A 1 485 ? -3.913 16.551 5.794 1.00 96.94 485 PRO A O 1
ATOM 3938 N N . VAL A 1 486 ? -6.114 16.997 5.822 1.00 97.56 486 VAL A N 1
ATOM 3939 C CA . VAL A 1 486 ? -6.395 16.486 4.469 1.00 97.56 486 VAL A CA 1
ATOM 3940 C C . VAL A 1 486 ? -6.186 17.547 3.383 1.00 97.56 486 VAL A C 1
ATOM 3942 O O . VAL A 1 486 ? -6.123 17.212 2.199 1.00 97.56 486 VAL A O 1
ATOM 3945 N N . LEU A 1 487 ? -6.089 18.829 3.753 1.00 98.12 487 LEU A N 1
ATOM 3946 C CA . LEU A 1 487 ? -5.976 19.941 2.811 1.00 98.12 487 LEU A CA 1
ATOM 3947 C C . LEU A 1 487 ? -4.517 20.177 2.401 1.00 98.12 487 LEU A C 1
ATOM 3949 O O . LEU A 1 487 ? -3.669 20.536 3.215 1.00 98.12 487 LEU A O 1
ATOM 3953 N N . TYR A 1 488 ? -4.240 20.058 1.105 1.00 97.75 488 TYR A N 1
ATOM 3954 C CA . TYR A 1 488 ? -2.923 20.283 0.502 1.00 97.75 488 TYR A CA 1
ATOM 3955 C C . TYR A 1 488 ? -2.979 21.403 -0.539 1.00 97.75 488 TYR A C 1
ATOM 3957 O O . TYR A 1 488 ? -4.047 21.766 -1.038 1.00 97.75 488 TYR A O 1
ATOM 3965 N N . THR A 1 489 ? -1.814 21.940 -0.912 1.00 97.62 489 THR A N 1
ATOM 3966 C CA . THR A 1 489 ? -1.723 22.721 -2.153 1.00 97.62 489 THR A CA 1
ATOM 3967 C C . THR A 1 489 ? -2.084 21.833 -3.340 1.00 97.62 489 THR A C 1
ATOM 3969 O O . THR A 1 489 ? -1.870 20.615 -3.312 1.00 97.62 489 THR A O 1
ATOM 3972 N N . GLU A 1 490 ? -2.629 22.433 -4.393 1.00 96.38 490 GLU A N 1
ATOM 3973 C CA . GLU A 1 490 ? -3.043 21.693 -5.581 1.00 96.38 490 GLU A CA 1
ATOM 3974 C C . GLU A 1 490 ? -1.873 20.943 -6.228 1.00 96.38 490 GLU A C 1
ATOM 3976 O O . GLU A 1 490 ? -1.997 19.766 -6.563 1.00 96.38 490 GLU A O 1
ATOM 3981 N N . GLU A 1 491 ? -0.705 21.578 -6.317 1.00 95.88 491 GLU A N 1
ATOM 3982 C CA . GLU A 1 491 ? 0.514 20.972 -6.850 1.00 95.88 491 GLU A CA 1
ATOM 3983 C C . GLU A 1 491 ? 0.945 19.758 -6.034 1.00 95.88 491 GLU A C 1
ATOM 3985 O O . GLU A 1 491 ? 1.359 18.754 -6.615 1.00 95.88 491 GLU A O 1
ATOM 3990 N N . LYS A 1 492 ? 0.835 19.820 -4.699 1.00 95.19 492 LYS A N 1
ATOM 3991 C CA . LYS A 1 492 ? 1.234 18.698 -3.848 1.00 95.19 492 LYS A CA 1
ATOM 3992 C C . LYS A 1 492 ? 0.242 17.547 -3.940 1.00 95.19 492 LYS A C 1
ATOM 3994 O O . LYS A 1 492 ? 0.667 16.395 -3.990 1.00 95.19 492 LYS A O 1
ATOM 3999 N N . ALA A 1 493 ? -1.055 17.843 -3.998 1.00 96.56 493 ALA A N 1
ATOM 4000 C CA . ALA A 1 493 ? -2.077 16.829 -4.233 1.00 96.56 493 ALA A CA 1
ATOM 4001 C C . ALA A 1 493 ? -1.899 16.170 -5.616 1.00 96.56 493 ALA A C 1
ATOM 4003 O O . ALA A 1 493 ? -1.945 14.947 -5.723 1.00 96.56 493 ALA A O 1
ATOM 4004 N N . TRP A 1 494 ? -1.575 16.947 -6.655 1.00 96.81 494 TRP A N 1
ATOM 4005 C CA . TRP A 1 494 ? -1.248 16.411 -7.979 1.00 96.81 494 TRP A CA 1
ATOM 4006 C C . TRP A 1 494 ? 0.015 15.539 -7.978 1.00 96.81 494 TRP A C 1
ATOM 4008 O O . TRP A 1 494 ? 0.009 14.460 -8.564 1.00 96.81 494 TRP A O 1
ATOM 4018 N N . GLU A 1 495 ? 1.094 15.972 -7.315 1.00 95.25 495 GLU A N 1
ATOM 4019 C CA . GLU A 1 495 ? 2.330 15.183 -7.199 1.00 95.25 495 GLU A CA 1
ATOM 4020 C C . GLU A 1 495 ? 2.057 13.824 -6.535 1.00 95.25 495 GLU A C 1
ATOM 4022 O O . GLU A 1 495 ? 2.565 12.797 -6.988 1.00 95.25 495 GLU A O 1
ATOM 4027 N N . ARG A 1 496 ? 1.208 13.802 -5.497 1.00 95.00 496 ARG A N 1
ATOM 4028 C CA . ARG A 1 496 ? 0.780 12.565 -4.830 1.00 95.00 496 ARG A CA 1
ATOM 4029 C C . ARG A 1 496 ? 0.008 11.658 -5.787 1.00 95.00 496 ARG A C 1
ATOM 4031 O O . ARG A 1 496 ? 0.384 10.495 -5.919 1.00 95.00 496 ARG A O 1
ATOM 4038 N N . LEU A 1 497 ? -1.002 12.173 -6.493 1.00 96.94 497 LEU A N 1
ATOM 4039 C CA . LEU A 1 497 ? -1.753 11.400 -7.492 1.00 96.94 497 LEU A CA 1
ATOM 4040 C C . LEU A 1 497 ? -0.825 10.826 -8.565 1.00 96.94 497 LEU A C 1
ATOM 4042 O O . LEU A 1 497 ? -0.878 9.629 -8.856 1.00 96.94 497 LEU A O 1
ATOM 4046 N N . GLN A 1 498 ? 0.052 11.664 -9.126 1.00 96.56 498 GLN A N 1
ATOM 4047 C CA . GLN A 1 498 ? 1.012 11.260 -10.148 1.00 96.56 498 GLN A CA 1
ATOM 4048 C C . GLN A 1 498 ? 1.899 10.119 -9.640 1.00 96.56 498 GLN A C 1
ATOM 4050 O O . GLN A 1 498 ? 2.042 9.104 -10.322 1.00 96.56 498 GLN A O 1
ATOM 4055 N N . TYR A 1 499 ? 2.458 10.243 -8.436 1.00 95.69 499 TYR A N 1
ATOM 4056 C CA . TYR A 1 499 ? 3.295 9.193 -7.873 1.00 95.69 499 TYR A CA 1
ATOM 4057 C C . TYR A 1 499 ? 2.509 7.901 -7.615 1.00 95.69 499 TYR A C 1
ATOM 4059 O O . TYR A 1 499 ? 2.918 6.833 -8.067 1.00 95.69 499 TYR A O 1
ATOM 4067 N N . TYR A 1 500 ? 1.386 7.964 -6.899 1.00 97.06 500 TYR A N 1
ATOM 4068 C CA . TYR A 1 500 ? 0.681 6.755 -6.474 1.00 97.06 500 TYR A CA 1
ATOM 4069 C C . TYR A 1 500 ? -0.008 6.034 -7.625 1.00 97.06 500 TYR A C 1
ATOM 4071 O O . TYR A 1 500 ? 0.067 4.809 -7.706 1.00 97.06 500 TYR A O 1
ATOM 4079 N N . PHE A 1 501 ? -0.647 6.771 -8.530 1.00 97.94 501 PHE A N 1
ATOM 4080 C CA . PHE A 1 501 ? -1.400 6.154 -9.610 1.00 97.94 501 PHE A CA 1
ATOM 4081 C C . PHE A 1 501 ? -0.559 5.961 -10.880 1.00 97.94 501 PHE A C 1
ATOM 4083 O O . PHE A 1 501 ? -0.533 4.875 -11.448 1.00 97.94 501 PHE A O 1
ATOM 4090 N N . ILE A 1 502 ? 0.190 6.967 -11.334 1.00 97.62 502 ILE A N 1
ATOM 4091 C CA . ILE A 1 502 ? 0.934 6.837 -12.599 1.00 97.62 502 ILE A CA 1
ATOM 4092 C C . ILE A 1 502 ? 2.231 6.052 -12.385 1.00 97.62 502 ILE A C 1
ATOM 4094 O O . ILE A 1 502 ? 2.468 5.047 -13.053 1.00 97.62 502 ILE A O 1
ATOM 4098 N N . VAL A 1 503 ? 3.064 6.474 -11.431 1.00 96.94 503 VAL A N 1
ATOM 4099 C CA . VAL A 1 503 ? 4.394 5.876 -11.242 1.00 96.94 503 VAL A CA 1
ATOM 4100 C C . VAL A 1 503 ? 4.303 4.518 -10.545 1.00 96.94 503 VAL A C 1
ATOM 4102 O O . VAL A 1 503 ? 4.829 3.525 -11.037 1.00 96.94 503 VAL A O 1
ATOM 4105 N N . ASN A 1 504 ? 3.649 4.452 -9.388 1.00 97.12 504 ASN A N 1
ATOM 4106 C CA . ASN A 1 504 ? 3.600 3.231 -8.591 1.00 97.12 504 ASN A CA 1
ATOM 4107 C C . ASN A 1 504 ? 2.649 2.195 -9.199 1.00 97.12 504 ASN A C 1
ATOM 4109 O O . ASN A 1 504 ? 3.022 1.037 -9.365 1.00 97.12 504 ASN A O 1
ATOM 4113 N N . HIS A 1 505 ? 1.430 2.612 -9.539 1.00 98.44 505 HIS A N 1
ATOM 4114 C CA . HIS A 1 505 ? 0.400 1.695 -10.001 1.00 98.44 505 HIS A CA 1
ATOM 4115 C C . HIS A 1 505 ? 0.553 1.332 -11.479 1.00 98.44 505 HIS A C 1
ATOM 4117 O O . HIS A 1 505 ? 0.796 0.161 -11.778 1.00 98.44 505 HIS A O 1
ATOM 4123 N N . LEU A 1 506 ? 0.429 2.289 -12.405 1.00 98.19 506 LEU A N 1
ATOM 4124 C CA . LEU A 1 506 ? 0.520 1.978 -13.836 1.00 98.19 506 LEU A CA 1
ATOM 4125 C C . LEU A 1 506 ? 1.913 1.486 -14.233 1.00 98.19 506 LEU A C 1
ATOM 4127 O O . LEU A 1 506 ? 1.998 0.539 -15.010 1.00 98.19 506 LEU A O 1
ATOM 4131 N N . GLY A 1 507 ? 2.981 2.045 -13.652 1.00 97.44 507 GLY A N 1
ATOM 4132 C CA . GLY A 1 507 ? 4.345 1.550 -13.857 1.00 97.44 507 GLY A CA 1
ATOM 4133 C C . GLY A 1 507 ? 4.488 0.060 -13.545 1.00 97.44 507 GLY A C 1
ATOM 4134 O O . GLY A 1 507 ? 4.964 -0.701 -14.385 1.00 97.44 507 GLY A O 1
ATOM 4135 N N . HIS A 1 508 ? 3.975 -0.380 -12.392 1.00 97.94 508 HIS A N 1
ATOM 4136 C CA . HIS A 1 508 ? 4.017 -1.788 -11.998 1.00 97.94 508 HIS A CA 1
ATOM 4137 C C . HIS A 1 508 ? 3.128 -2.666 -12.891 1.00 97.94 508 HIS A C 1
ATOM 4139 O O . HIS A 1 508 ? 3.576 -3.717 -13.348 1.00 97.94 508 HIS A O 1
ATOM 4145 N N . LEU A 1 509 ? 1.895 -2.239 -13.185 1.00 98.62 509 LEU A N 1
ATOM 4146 C CA . LEU A 1 509 ? 0.987 -2.981 -14.066 1.00 98.62 509 LEU A CA 1
ATOM 4147 C C . LEU A 1 509 ? 1.592 -3.180 -15.462 1.00 98.62 509 LEU A C 1
ATOM 4149 O O . LEU A 1 509 ? 1.613 -4.300 -15.966 1.00 98.62 509 LEU A O 1
ATOM 4153 N N . ILE A 1 510 ? 2.095 -2.110 -16.080 1.00 98.25 510 ILE A N 1
ATOM 4154 C CA . ILE A 1 510 ? 2.648 -2.144 -17.438 1.00 98.25 510 ILE A CA 1
ATOM 4155 C C . ILE A 1 510 ? 3.900 -3.008 -17.496 1.00 98.25 510 ILE A C 1
ATOM 4157 O O . ILE A 1 510 ? 4.018 -3.815 -18.419 1.00 98.25 510 ILE A O 1
ATOM 4161 N N . TYR A 1 511 ? 4.786 -2.909 -16.504 1.00 97.38 511 TYR A N 1
ATOM 4162 C CA . TYR A 1 511 ? 5.928 -3.812 -16.395 1.00 97.38 511 TYR A CA 1
ATOM 4163 C C . TYR A 1 511 ? 5.473 -5.280 -16.343 1.00 97.38 511 TYR A C 1
ATOM 4165 O O . TYR A 1 511 ? 5.967 -6.094 -17.119 1.00 97.38 511 TYR A O 1
ATOM 4173 N N . VAL A 1 512 ? 4.488 -5.627 -15.505 1.00 98.00 512 VAL A N 1
ATOM 4174 C CA . VAL A 1 512 ? 3.999 -7.013 -15.398 1.00 98.00 512 VAL A CA 1
ATOM 4175 C C . VAL A 1 512 ? 3.388 -7.503 -16.710 1.00 98.00 512 VAL A C 1
ATOM 4177 O O . VAL A 1 512 ? 3.700 -8.613 -17.149 1.00 98.00 512 VAL A O 1
ATOM 4180 N N . LEU A 1 513 ? 2.552 -6.688 -17.360 1.00 98.25 513 LEU A N 1
ATOM 4181 C CA . LEU A 1 513 ? 1.964 -7.032 -18.657 1.00 98.25 513 LEU A CA 1
ATOM 4182 C C . LEU A 1 513 ? 3.039 -7.227 -19.734 1.00 98.25 513 LEU A C 1
ATOM 4184 O O . LEU A 1 513 ? 2.940 -8.155 -20.535 1.00 98.25 513 LEU A O 1
ATOM 4188 N N . SER A 1 514 ? 4.077 -6.392 -19.725 1.00 96.56 514 SER A N 1
ATOM 4189 C CA . SER A 1 514 ? 5.164 -6.412 -20.709 1.00 96.56 514 SER A CA 1
ATOM 4190 C C . SER A 1 514 ? 6.096 -7.605 -20.506 1.00 96.56 514 SER A C 1
ATOM 4192 O O . SER A 1 514 ? 6.308 -8.391 -21.432 1.00 96.56 514 SER A O 1
ATOM 4194 N N . TYR A 1 515 ? 6.580 -7.810 -19.279 1.00 95.69 515 TYR A N 1
ATOM 4195 C CA . TYR A 1 515 ? 7.523 -8.875 -18.942 1.00 95.69 515 TYR A CA 1
ATOM 4196 C C . TYR A 1 515 ? 6.925 -10.269 -19.168 1.00 95.69 515 TYR A C 1
ATOM 4198 O O . TYR A 1 515 ? 7.468 -11.071 -19.932 1.00 95.69 515 TYR A O 1
ATOM 4206 N N . TYR A 1 516 ? 5.769 -10.557 -18.563 1.00 95.56 516 TYR A N 1
ATOM 4207 C CA . TYR A 1 516 ? 5.140 -11.877 -18.671 1.00 95.56 516 TYR A CA 1
ATOM 4208 C C . TYR A 1 516 ? 4.394 -12.069 -19.999 1.00 95.56 516 TYR A C 1
ATOM 4210 O O . TYR A 1 516 ? 4.364 -13.178 -20.535 1.00 95.56 516 TYR A O 1
ATOM 4218 N N . GLY A 1 517 ? 3.838 -10.996 -20.575 1.00 95.25 517 GLY A N 1
ATOM 4219 C CA . GLY A 1 517 ? 3.167 -11.035 -21.878 1.00 95.25 517 GLY A CA 1
ATOM 4220 C C . GLY A 1 517 ? 4.122 -11.069 -23.068 1.00 95.25 517 GLY A C 1
ATOM 4221 O O . GLY A 1 517 ? 3.687 -11.361 -24.183 1.00 95.25 517 GLY A O 1
ATOM 4222 N N . LYS A 1 518 ? 5.422 -10.822 -22.842 1.00 93.88 518 LYS A N 1
ATOM 4223 C CA . LYS A 1 518 ? 6.426 -10.605 -23.896 1.00 93.88 518 LYS A CA 1
ATOM 4224 C C . LYS A 1 518 ? 5.965 -9.523 -24.873 1.00 93.88 518 LYS A C 1
ATOM 4226 O O . LYS A 1 518 ? 5.974 -9.730 -26.090 1.00 93.88 518 LYS A O 1
ATOM 4231 N N . TRP A 1 519 ? 5.518 -8.414 -24.298 1.00 93.81 519 TRP A N 1
ATOM 4232 C CA . TRP A 1 519 ? 4.984 -7.243 -24.980 1.00 93.81 519 TRP A CA 1
ATOM 4233 C C . TRP A 1 519 ? 5.887 -6.036 -24.702 1.00 93.81 519 TRP A C 1
ATOM 4235 O O . TRP A 1 519 ? 6.531 -5.972 -23.658 1.00 93.81 519 TRP A O 1
ATOM 4245 N N . SER A 1 520 ? 5.996 -5.102 -25.646 1.00 93.56 520 SER A N 1
ATOM 4246 C CA . SER A 1 520 ? 6.856 -3.927 -25.489 1.00 93.56 520 SER A CA 1
ATOM 4247 C C . SER A 1 520 ? 6.275 -2.948 -24.462 1.00 93.56 520 SER A C 1
ATOM 4249 O O . SER A 1 520 ? 5.141 -2.492 -24.622 1.00 93.56 520 SER A O 1
ATOM 4251 N N . GLU A 1 521 ? 7.073 -2.537 -23.464 1.00 93.38 521 GLU A N 1
ATOM 4252 C CA . GLU A 1 521 ? 6.673 -1.479 -22.516 1.00 93.38 521 GLU A CA 1
ATOM 4253 C C . GLU A 1 521 ? 6.291 -0.188 -23.245 1.00 93.38 521 GLU A C 1
ATOM 4255 O O . GLU A 1 521 ? 5.292 0.443 -22.905 1.00 93.38 521 GLU A O 1
ATOM 4260 N N . LYS A 1 522 ? 7.032 0.173 -24.299 1.00 93.62 522 LYS A N 1
ATOM 4261 C CA . LYS A 1 522 ? 6.741 1.350 -25.122 1.00 93.62 522 LYS A CA 1
ATOM 4262 C C . LYS A 1 522 ? 5.357 1.273 -25.770 1.00 93.62 522 LYS A C 1
ATOM 4264 O O . LYS A 1 522 ? 4.621 2.261 -25.784 1.00 93.62 522 LYS A O 1
ATOM 4269 N N . GLU A 1 523 ? 4.984 0.115 -26.312 1.00 94.88 523 GLU A N 1
ATOM 4270 C CA . GLU A 1 523 ? 3.661 -0.091 -26.914 1.00 94.88 523 GLU A CA 1
ATOM 4271 C C . GLU A 1 523 ? 2.546 -0.067 -25.863 1.00 94.88 523 GLU A C 1
ATOM 4273 O O . GLU A 1 523 ? 1.477 0.500 -26.119 1.00 94.88 523 GLU A O 1
ATOM 4278 N N . ALA A 1 524 ? 2.811 -0.625 -24.678 1.00 96.88 524 ALA A N 1
ATOM 4279 C CA . ALA A 1 524 ? 1.898 -0.620 -23.542 1.00 96.88 524 ALA A CA 1
ATOM 4280 C C . ALA A 1 524 ? 1.640 0.792 -23.001 1.00 96.88 524 ALA A C 1
ATOM 4282 O O . ALA A 1 524 ? 0.484 1.196 -22.859 1.00 96.88 524 ALA A O 1
ATOM 4283 N N . TRP A 1 525 ? 2.686 1.597 -22.808 1.00 97.38 525 TRP A N 1
ATOM 4284 C CA . TRP A 1 525 ? 2.551 3.024 -22.498 1.00 97.38 525 TRP A CA 1
ATOM 4285 C C . TRP A 1 525 ? 1.862 3.804 -23.622 1.00 97.38 525 TRP A C 1
ATOM 4287 O O . TRP A 1 525 ? 1.095 4.730 -23.352 1.00 97.38 525 TRP A O 1
ATOM 4297 N N . GLY A 1 526 ? 2.027 3.372 -24.874 1.00 97.56 526 GLY A N 1
ATOM 4298 C CA . GLY A 1 526 ? 1.269 3.895 -26.009 1.00 97.56 526 GLY A CA 1
ATOM 4299 C C . GLY A 1 526 ? -0.247 3.704 -25.874 1.00 97.56 526 GLY A C 1
ATOM 4300 O O . GLY A 1 526 ? -1.003 4.532 -26.380 1.00 97.56 526 GLY A O 1
ATOM 4301 N N . VAL A 1 527 ? -0.725 2.665 -25.174 1.00 98.62 527 VAL A N 1
ATOM 4302 C CA . VAL A 1 527 ? -2.160 2.512 -24.853 1.00 98.62 527 VAL A CA 1
ATOM 4303 C C . VAL A 1 527 ? -2.617 3.613 -23.897 1.00 98.62 527 VAL A C 1
ATOM 4305 O O . VAL A 1 527 ? -3.652 4.231 -24.141 1.00 98.62 527 VAL A O 1
ATOM 4308 N N . VAL A 1 528 ? -1.824 3.910 -22.860 1.00 98.50 528 VAL A N 1
ATOM 4309 C CA . VAL A 1 528 ? -2.102 5.006 -21.913 1.00 98.50 528 VAL A CA 1
ATOM 4310 C C . VAL A 1 528 ? -2.178 6.338 -22.651 1.00 98.50 528 VAL A C 1
ATOM 4312 O O . VAL A 1 528 ? -3.157 7.068 -22.505 1.00 98.50 528 VAL A O 1
ATOM 4315 N N . ARG A 1 529 ? -1.180 6.624 -23.497 1.00 98.31 529 ARG A N 1
ATOM 4316 C CA . ARG A 1 529 ? -1.135 7.844 -24.306 1.00 98.31 529 ARG A CA 1
ATOM 4317 C C . ARG A 1 529 ? -2.378 7.990 -25.185 1.00 98.31 529 ARG A C 1
ATOM 4319 O O . ARG A 1 529 ? -3.048 9.016 -25.111 1.00 98.31 529 ARG A O 1
ATOM 4326 N N . ARG A 1 530 ? -2.718 6.958 -25.967 1.00 98.31 530 ARG A N 1
ATOM 4327 C CA . ARG A 1 530 ? -3.879 6.987 -26.872 1.00 98.31 530 ARG A CA 1
ATOM 4328 C C . ARG A 1 530 ? -5.194 7.201 -26.129 1.00 98.31 530 ARG A C 1
ATOM 4330 O O . ARG A 1 530 ? -6.059 7.910 -26.636 1.00 98.31 530 ARG A O 1
ATOM 4337 N N . LEU A 1 531 ? -5.360 6.613 -24.941 1.00 98.44 531 LEU A N 1
ATOM 4338 C CA . LEU A 1 531 ? -6.555 6.846 -24.131 1.00 98.44 531 LEU A CA 1
ATOM 4339 C C . LEU A 1 531 ? -6.633 8.302 -23.651 1.00 98.44 531 LEU A C 1
ATOM 4341 O O . LEU A 1 531 ? -7.691 8.919 -23.753 1.00 98.44 531 LEU A O 1
ATOM 4345 N N . LEU A 1 532 ? -5.523 8.858 -23.160 1.00 98.44 532 LEU A N 1
ATOM 4346 C CA . LEU A 1 532 ? -5.450 10.256 -22.731 1.00 98.44 532 LEU A CA 1
ATOM 4347 C C . LEU A 1 532 ? -5.756 11.222 -23.888 1.00 98.44 532 LEU A C 1
ATOM 4349 O O . LEU A 1 532 ? -6.582 12.118 -23.730 1.00 98.44 532 LEU A O 1
ATOM 4353 N N . GLU A 1 533 ? -5.160 11.002 -25.063 1.00 97.88 533 GLU A N 1
ATOM 4354 C CA . GLU A 1 533 ? -5.423 11.781 -26.284 1.00 97.88 533 GLU A CA 1
ATOM 4355 C C . GLU A 1 533 ? -6.886 11.659 -26.739 1.00 97.88 533 GLU A C 1
ATOM 4357 O O . GLU A 1 533 ? -7.494 12.651 -27.134 1.00 97.88 533 GLU A O 1
ATOM 4362 N N . LYS A 1 534 ? -7.485 10.465 -26.633 1.00 97.56 534 LYS A N 1
ATOM 4363 C CA . LYS A 1 534 ? -8.908 10.240 -26.928 1.00 97.56 534 LYS A CA 1
ATOM 4364 C C . LYS A 1 534 ? -9.825 10.988 -25.953 1.00 97.56 534 LYS A C 1
ATOM 4366 O O . LYS A 1 534 ? -10.868 11.479 -26.377 1.00 97.56 534 LYS A O 1
ATOM 4371 N N . GLN A 1 535 ? -9.459 11.069 -24.672 1.00 96.56 535 GLN A N 1
ATOM 4372 C CA . GLN A 1 535 ? -10.269 11.713 -23.632 1.00 96.56 535 GLN A CA 1
ATOM 4373 C C . GLN A 1 535 ? -10.156 13.248 -23.645 1.00 96.56 535 GLN A C 1
ATOM 4375 O O . GLN A 1 535 ? -11.113 13.944 -23.305 1.00 96.56 535 GLN A O 1
ATOM 4380 N N . GLN A 1 536 ? -9.002 13.790 -24.038 1.00 96.25 536 GLN A N 1
ATOM 4381 C CA . GLN A 1 536 ? -8.676 15.221 -23.975 1.00 96.25 536 GLN A CA 1
ATOM 4382 C C . GLN A 1 536 ? -9.728 16.166 -24.612 1.00 96.25 536 GLN A C 1
ATOM 4384 O O . GLN A 1 536 ? -10.030 17.201 -24.000 1.00 96.25 536 GLN A O 1
ATOM 4389 N N . PRO A 1 537 ? -10.332 15.867 -25.787 1.00 96.50 537 PRO A N 1
ATOM 4390 C CA . PRO A 1 537 ? -11.312 16.757 -26.412 1.00 96.50 537 PRO A CA 1
ATOM 4391 C C . PRO A 1 537 ? -12.616 16.887 -25.615 1.00 96.50 537 PRO A C 1
ATOM 4393 O O . PRO A 1 537 ? -13.180 17.979 -25.567 1.00 96.50 537 PRO A O 1
ATOM 4396 N N . SER A 1 538 ? -13.071 15.806 -24.972 1.00 94.94 538 SER A N 1
ATOM 4397 C CA . SER A 1 538 ? -14.311 15.759 -24.181 1.00 94.94 538 SER A CA 1
ATOM 4398 C C . SER A 1 538 ? -14.117 16.060 -22.691 1.00 94.94 538 SER A C 1
ATOM 4400 O O . SER A 1 538 ? -15.102 16.170 -21.967 1.00 94.94 538 SER A O 1
ATOM 4402 N N . ALA A 1 539 ? -12.873 16.175 -22.223 1.00 95.38 539 ALA A N 1
ATOM 4403 C CA . ALA A 1 539 ? -12.541 16.457 -20.829 1.00 95.38 539 ALA A CA 1
ATOM 4404 C C . ALA A 1 539 ? -12.953 17.878 -20.390 1.00 95.38 539 ALA A C 1
ATOM 4406 O O . ALA A 1 539 ? -12.938 18.819 -21.194 1.00 95.38 539 ALA A O 1
ATOM 4407 N N . SER A 1 540 ? -13.248 18.049 -19.093 1.00 95.19 540 SER A N 1
ATOM 4408 C CA . SER A 1 540 ? -13.446 19.372 -18.484 1.00 95.19 540 SER A CA 1
ATOM 4409 C C . SER A 1 540 ? -12.193 20.250 -18.675 1.00 95.19 540 SER A C 1
ATOM 4411 O O . SER A 1 540 ? -11.087 19.717 -18.817 1.00 95.19 540 SER A O 1
ATOM 4413 N N . PRO A 1 541 ? -12.299 21.596 -18.656 1.00 96.12 541 PRO A N 1
ATOM 4414 C CA . PRO A 1 541 ? -11.124 22.461 -18.788 1.00 96.12 541 PRO A CA 1
ATOM 4415 C C . PRO A 1 541 ? -10.030 22.164 -17.752 1.00 96.12 541 PRO A C 1
ATOM 4417 O O . PRO A 1 541 ? -8.848 22.201 -18.084 1.00 96.12 541 PRO A O 1
ATOM 4420 N N . ARG A 1 542 ? -10.413 21.817 -16.512 1.00 95.38 542 ARG A N 1
ATOM 4421 C CA . ARG A 1 542 ? -9.462 21.428 -15.460 1.00 95.38 542 ARG A CA 1
ATOM 4422 C C . ARG A 1 542 ? -8.826 20.074 -15.758 1.00 95.38 542 ARG A C 1
ATOM 4424 O O . ARG A 1 542 ? -7.606 19.954 -15.685 1.00 95.38 542 ARG A O 1
ATOM 4431 N N . MET A 1 543 ? -9.617 19.077 -16.151 1.00 96.88 543 MET A N 1
ATOM 4432 C CA . MET A 1 543 ? -9.102 17.744 -16.469 1.00 96.88 543 MET A CA 1
ATOM 4433 C C . MET A 1 543 ? -8.156 17.778 -17.675 1.00 96.88 543 MET A C 1
ATOM 4435 O O . MET A 1 543 ? -7.103 17.142 -17.638 1.00 96.88 543 MET A O 1
ATOM 4439 N N . ARG A 1 544 ? -8.470 18.580 -18.702 1.00 98.00 544 ARG A N 1
ATOM 4440 C CA . ARG A 1 544 ? -7.600 18.790 -19.867 1.00 98.00 544 ARG A CA 1
ATOM 4441 C C . ARG A 1 544 ? -6.207 19.265 -19.458 1.00 98.00 544 ARG A C 1
ATOM 4443 O O . ARG A 1 544 ? -5.234 18.697 -19.935 1.00 98.00 544 ARG A O 1
ATOM 4450 N N . THR A 1 545 ? -6.101 20.205 -18.517 1.00 97.25 545 THR A N 1
ATOM 4451 C CA . THR A 1 545 ? -4.805 20.671 -17.994 1.00 97.25 545 THR A CA 1
ATOM 4452 C C . THR A 1 545 ? -3.963 19.522 -17.437 1.00 97.25 545 THR A C 1
ATOM 4454 O O . THR A 1 545 ? -2.766 19.444 -17.705 1.00 97.25 545 THR A O 1
ATOM 4457 N N . TYR A 1 546 ? -4.553 18.602 -16.673 1.00 97.75 546 TYR A N 1
ATOM 4458 C CA . TYR A 1 546 ? -3.805 17.474 -16.110 1.00 97.75 546 TYR A CA 1
ATOM 4459 C C . TYR A 1 546 ? -3.478 16.397 -17.150 1.00 97.75 546 TYR A C 1
ATOM 4461 O O . TYR A 1 546 ? -2.393 15.816 -17.095 1.00 97.75 546 TYR A O 1
ATOM 4469 N N . ILE A 1 547 ? -4.361 16.175 -18.129 1.00 98.25 547 ILE A N 1
ATOM 4470 C CA . ILE A 1 547 ? -4.067 15.333 -19.297 1.00 98.25 547 ILE A CA 1
ATOM 4471 C C . ILE A 1 547 ? -2.868 15.906 -20.069 1.00 98.25 547 ILE A C 1
ATOM 4473 O O . ILE A 1 547 ? -1.913 15.178 -20.335 1.00 98.25 547 ILE A O 1
ATOM 4477 N N . ASP A 1 548 ? -2.865 17.210 -20.351 1.00 97.62 548 ASP A N 1
ATOM 4478 C CA . ASP A 1 548 ? -1.768 17.900 -21.037 1.00 97.62 548 ASP A CA 1
ATOM 4479 C C . ASP A 1 548 ? -0.459 17.762 -20.262 1.00 97.62 548 ASP A C 1
ATOM 4481 O O . ASP A 1 548 ? 0.573 17.416 -20.837 1.00 97.62 548 ASP A O 1
ATOM 4485 N N . ARG A 1 549 ? -0.500 17.931 -18.935 1.00 96.62 549 ARG A N 1
ATOM 4486 C CA . ARG A 1 549 ? 0.673 17.711 -18.079 1.00 96.62 549 ARG A CA 1
ATOM 4487 C C . ARG A 1 549 ? 1.214 16.291 -18.217 1.00 96.62 549 ARG A C 1
ATOM 4489 O O . ARG A 1 549 ? 2.425 16.138 -18.343 1.00 96.62 549 ARG A O 1
ATOM 4496 N N . LEU A 1 550 ? 0.370 15.262 -18.226 1.00 97.19 550 LEU A N 1
ATOM 4497 C CA . LEU A 1 550 ? 0.831 13.881 -18.425 1.00 97.19 550 LEU A CA 1
ATOM 4498 C C . LEU A 1 550 ? 1.393 13.639 -19.835 1.00 97.19 550 LEU A C 1
ATOM 4500 O O . LEU A 1 550 ? 2.342 12.871 -19.980 1.00 97.19 550 LEU A O 1
ATOM 4504 N N . LEU A 1 551 ? 0.843 14.296 -20.858 1.00 97.44 551 LEU A N 1
ATOM 4505 C CA . LEU A 1 551 ? 1.251 14.138 -22.259 1.00 97.44 551 LEU A CA 1
ATOM 4506 C C . LEU A 1 551 ? 2.476 14.975 -22.662 1.00 97.44 551 LEU A C 1
ATOM 4508 O O . LEU A 1 551 ? 3.050 14.705 -23.717 1.00 97.44 551 LEU A O 1
ATOM 4512 N N . GLN A 1 552 ? 2.853 15.991 -21.877 1.00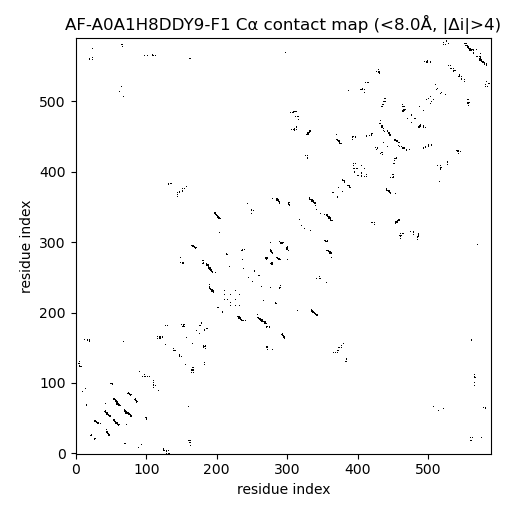 95.81 552 GLN A N 1
ATOM 4513 C CA . GLN A 1 552 ? 3.873 16.983 -22.257 1.00 95.81 552 GLN A CA 1
ATOM 4514 C C . GLN A 1 552 ? 5.012 17.137 -21.238 1.00 95.81 552 GLN A C 1
ATOM 4516 O O . GLN A 1 552 ? 6.102 17.568 -21.612 1.00 95.81 552 GLN A O 1
ATOM 4521 N N . THR A 1 553 ? 4.808 16.784 -19.963 1.00 95.06 553 THR A N 1
ATOM 4522 C CA . THR A 1 553 ? 5.862 16.925 -18.941 1.00 95.06 553 THR A CA 1
ATOM 4523 C C . THR A 1 553 ? 6.936 15.847 -19.130 1.00 95.06 553 THR A C 1
ATOM 4525 O O . THR A 1 553 ? 6.607 14.666 -19.005 1.00 95.06 553 THR A O 1
ATOM 4528 N N . PRO A 1 554 ? 8.213 16.201 -19.377 1.00 95.00 554 PRO A N 1
ATOM 4529 C CA . PRO A 1 554 ? 9.263 15.241 -19.739 1.00 95.00 554 PRO A CA 1
ATOM 4530 C C . PRO A 1 554 ? 9.572 14.221 -18.642 1.00 95.00 554 PRO A C 1
ATOM 4532 O O . PRO A 1 554 ? 10.115 13.154 -18.934 1.00 95.00 554 PRO A O 1
ATOM 4535 N N . THR A 1 555 ? 9.234 14.540 -17.393 1.00 95.00 555 THR A N 1
ATOM 4536 C CA . THR A 1 555 ? 9.525 13.709 -16.232 1.00 95.00 555 THR A CA 1
ATOM 4537 C C . THR A 1 555 ? 8.311 13.513 -15.326 1.00 95.00 555 THR A C 1
ATOM 4539 O O . THR A 1 555 ? 7.374 14.313 -15.313 1.00 95.00 555 THR A O 1
ATOM 4542 N N . LEU A 1 556 ? 8.332 12.423 -14.562 1.00 94.69 556 LEU A N 1
ATOM 4543 C CA . LEU A 1 556 ? 7.366 12.093 -13.519 1.00 94.69 556 LEU A CA 1
ATOM 4544 C C . LEU A 1 556 ? 8.084 12.014 -12.170 1.00 94.69 556 LEU A C 1
ATOM 4546 O O . LEU A 1 556 ? 9.155 11.413 -12.065 1.00 94.69 556 LEU A O 1
ATOM 4550 N N . ARG A 1 557 ? 7.475 12.586 -11.129 1.00 93.38 557 ARG A N 1
ATOM 4551 C CA . ARG A 1 557 ? 8.019 12.562 -9.767 1.00 93.38 557 ARG A CA 1
ATOM 4552 C C . ARG A 1 557 ? 7.832 11.185 -9.142 1.00 93.38 557 ARG A C 1
ATOM 4554 O O . ARG A 1 557 ? 6.709 10.702 -9.003 1.00 93.38 557 ARG A O 1
ATOM 4561 N N . ALA A 1 558 ? 8.926 10.570 -8.706 1.00 92.56 558 ALA A N 1
ATOM 4562 C CA . ALA A 1 558 ? 8.922 9.281 -8.029 1.00 92.56 558 ALA A CA 1
ATOM 4563 C C . ALA A 1 558 ? 9.546 9.378 -6.641 1.00 92.56 558 ALA A C 1
ATOM 4565 O O . ALA A 1 558 ? 10.606 9.971 -6.476 1.00 92.56 558 ALA A O 1
ATOM 4566 N N . LYS A 1 559 ? 8.920 8.757 -5.639 1.00 92.12 559 LYS A N 1
ATOM 4567 C CA . LYS A 1 559 ? 9.501 8.662 -4.298 1.00 92.12 559 LYS A CA 1
ATOM 4568 C C . LYS A 1 559 ? 10.793 7.837 -4.330 1.00 92.12 559 LYS A C 1
ATOM 4570 O O . LYS A 1 559 ? 10.811 6.717 -4.851 1.00 92.12 559 LYS A O 1
ATOM 4575 N N . ALA A 1 560 ? 11.843 8.388 -3.736 1.00 93.38 560 ALA A N 1
ATOM 4576 C CA . ALA A 1 560 ? 13.136 7.751 -3.553 1.00 93.38 560 ALA A CA 1
ATOM 4577 C C . ALA A 1 560 ? 13.137 6.973 -2.233 1.00 93.38 560 ALA A C 1
ATOM 4579 O O . ALA A 1 560 ? 13.490 7.511 -1.185 1.00 93.38 560 ALA A O 1
ATOM 4580 N N . ASN A 1 561 ? 12.618 5.746 -2.247 1.00 93.81 561 ASN A N 1
ATOM 4581 C CA . ASN A 1 561 ? 12.401 4.963 -1.033 1.00 93.81 561 ASN A CA 1
ATOM 4582 C C . ASN A 1 561 ? 13.712 4.478 -0.408 1.00 93.81 561 ASN A C 1
ATOM 4584 O O . ASN A 1 561 ? 13.773 4.407 0.817 1.00 93.81 561 ASN A O 1
ATOM 4588 N N . LEU A 1 562 ? 14.735 4.155 -1.207 1.00 94.50 562 LEU A N 1
ATOM 4589 C CA . LEU A 1 562 ? 16.044 3.751 -0.696 1.00 94.50 562 LEU A CA 1
ATOM 4590 C C . LEU A 1 562 ? 16.717 4.921 0.025 1.00 94.50 562 LEU A C 1
ATOM 4592 O O . LEU A 1 562 ? 17.021 4.801 1.210 1.00 94.50 562 LEU A O 1
ATOM 4596 N N . ILE A 1 563 ? 16.854 6.071 -0.639 1.00 92.62 563 ILE A N 1
ATOM 4597 C CA . ILE A 1 563 ? 17.481 7.264 -0.050 1.00 92.62 563 ILE A CA 1
ATOM 4598 C C . ILE A 1 563 ? 16.646 7.786 1.127 1.00 92.62 563 ILE A C 1
ATOM 4600 O O . ILE A 1 563 ? 17.196 8.128 2.173 1.00 92.62 563 ILE A O 1
ATOM 4604 N N . SER A 1 564 ? 15.312 7.810 1.009 1.00 91.44 564 SER A N 1
ATOM 4605 C CA . SER A 1 564 ? 14.449 8.254 2.113 1.00 91.44 564 SER A CA 1
ATOM 4606 C C . SER A 1 564 ? 14.566 7.336 3.324 1.00 91.44 564 SER A C 1
ATOM 4608 O O . SER A 1 564 ? 14.604 7.836 4.446 1.00 91.44 564 SER A O 1
ATOM 4610 N N . ARG A 1 565 ? 14.620 6.009 3.124 1.00 91.12 565 ARG A N 1
ATOM 4611 C CA . ARG A 1 565 ? 14.803 5.056 4.226 1.00 91.12 565 ARG A CA 1
ATOM 4612 C C . ARG A 1 565 ? 16.189 5.192 4.846 1.00 91.12 565 ARG A C 1
ATOM 4614 O O . ARG A 1 565 ? 16.272 5.151 6.067 1.00 91.12 565 ARG A O 1
ATOM 4621 N N . PHE A 1 566 ? 17.230 5.371 4.036 1.00 90.56 566 PHE A N 1
ATOM 4622 C CA . PHE A 1 566 ? 18.593 5.588 4.517 1.00 90.56 566 PHE A CA 1
ATOM 4623 C C . PHE A 1 566 ? 18.691 6.849 5.386 1.00 90.56 566 PHE A C 1
ATOM 4625 O O . PHE A 1 566 ? 19.225 6.802 6.480 1.00 90.56 566 PHE A O 1
ATOM 4632 N N . GLN A 1 567 ? 18.094 7.963 4.957 1.00 87.81 567 GLN A N 1
ATOM 4633 C CA . GLN A 1 567 ? 18.129 9.227 5.705 1.00 87.81 567 GLN A CA 1
ATOM 4634 C C . GLN A 1 567 ? 17.068 9.335 6.814 1.00 87.81 567 GLN A C 1
ATOM 4636 O O . GLN A 1 567 ? 16.856 10.428 7.340 1.00 87.81 567 GLN A O 1
ATOM 4641 N N . ASN A 1 568 ? 16.349 8.250 7.133 1.00 83.25 568 ASN A N 1
ATOM 4642 C CA . ASN A 1 568 ? 15.265 8.240 8.124 1.00 83.25 568 ASN A CA 1
ATOM 4643 C C . ASN A 1 568 ? 14.185 9.328 7.877 1.00 83.25 568 ASN A C 1
ATOM 4645 O O . ASN A 1 568 ? 13.575 9.874 8.797 1.00 83.25 568 ASN A O 1
ATOM 4649 N N . ARG A 1 569 ? 13.920 9.646 6.599 1.00 81.38 569 ARG A N 1
ATOM 4650 C CA . ARG A 1 569 ? 12.941 10.654 6.146 1.00 81.38 569 ARG A CA 1
ATOM 4651 C C . ARG A 1 569 ? 11.599 10.022 5.801 1.00 81.38 569 ARG A C 1
ATOM 4653 O O . ARG A 1 569 ? 11.222 9.913 4.632 1.00 81.38 569 ARG A O 1
ATOM 4660 N N . ALA A 1 570 ? 10.885 9.567 6.826 1.00 70.06 570 ALA A N 1
ATOM 4661 C CA . ALA A 1 570 ? 9.592 8.910 6.653 1.00 70.06 570 ALA A CA 1
ATOM 4662 C C . ALA A 1 570 ? 8.516 9.912 6.198 1.00 70.06 570 ALA A C 1
ATOM 4664 O O . ALA A 1 570 ? 7.917 9.743 5.130 1.00 70.06 570 ALA A O 1
ATOM 4665 N N . ASP A 1 571 ? 8.357 10.998 6.959 1.00 67.25 571 ASP A N 1
ATOM 4666 C CA . ASP A 1 571 ? 7.317 12.021 6.764 1.00 67.25 571 ASP A CA 1
ATOM 4667 C C . ASP A 1 571 ? 7.665 13.057 5.680 1.00 67.25 571 ASP A C 1
ATOM 4669 O O . ASP A 1 571 ? 6.789 13.717 5.123 1.00 67.25 571 ASP A O 1
ATOM 4673 N N . SER A 1 572 ? 8.949 13.175 5.329 1.00 78.00 572 SER A N 1
ATOM 4674 C CA . SER A 1 572 ? 9.494 14.133 4.355 1.00 78.00 572 SER A CA 1
ATOM 4675 C C . SER A 1 572 ? 10.267 13.429 3.239 1.00 78.00 572 SER A C 1
ATOM 4677 O O . SER A 1 572 ? 11.411 13.759 2.924 1.00 78.00 572 SER A O 1
ATOM 4679 N N . ALA A 1 573 ? 9.627 12.418 2.652 1.00 82.44 573 ALA A N 1
ATOM 4680 C CA . ALA A 1 573 ? 10.236 11.591 1.623 1.00 82.44 573 ALA A CA 1
ATOM 4681 C C . ALA A 1 573 ? 10.861 12.409 0.482 1.00 82.44 573 ALA A C 1
ATOM 4683 O O . ALA A 1 573 ? 10.285 13.387 -0.001 1.00 82.44 573 ALA A O 1
ATOM 4684 N N . ILE A 1 574 ? 12.023 11.953 0.026 1.00 87.38 574 ILE A N 1
ATOM 4685 C CA . ILE A 1 574 ? 12.730 12.499 -1.129 1.00 87.38 574 ILE A CA 1
ATOM 4686 C C . ILE A 1 574 ? 12.064 11.985 -2.402 1.00 87.38 574 ILE A C 1
ATOM 4688 O O . ILE A 1 574 ? 11.561 10.862 -2.450 1.00 87.38 574 ILE A O 1
ATOM 4692 N N . TYR A 1 575 ? 12.067 12.817 -3.437 1.00 90.62 575 TYR A N 1
ATOM 4693 C CA . TYR A 1 575 ? 11.511 12.494 -4.743 1.00 90.62 575 TYR A CA 1
ATOM 4694 C C . TYR A 1 575 ? 12.531 12.809 -5.842 1.00 90.62 575 TYR A C 1
ATOM 4696 O O . TYR A 1 575 ? 13.217 13.834 -5.781 1.00 90.62 575 TYR A O 1
ATOM 4704 N N . VAL A 1 576 ? 12.578 11.948 -6.855 1.00 93.06 576 VAL A N 1
ATOM 4705 C CA . VAL A 1 576 ? 13.440 12.025 -8.042 1.00 93.06 576 VAL A CA 1
ATOM 4706 C C . VAL A 1 576 ? 12.596 12.145 -9.309 1.00 93.06 576 VAL A C 1
ATOM 4708 O O . VAL A 1 576 ? 11.406 11.823 -9.299 1.00 93.06 576 VAL A O 1
ATOM 4711 N N . ASP A 1 577 ? 13.209 12.612 -10.391 1.00 93.44 577 ASP A N 1
ATOM 4712 C CA . ASP A 1 577 ? 12.558 12.764 -11.691 1.00 93.44 577 ASP A CA 1
ATOM 4713 C C . ASP A 1 577 ? 12.863 11.558 -12.580 1.00 93.44 577 ASP A C 1
ATOM 4715 O O . ASP A 1 577 ? 14.017 11.304 -12.920 1.00 93.44 577 ASP A O 1
ATOM 4719 N N . LEU A 1 578 ? 11.824 10.824 -12.977 1.00 92.62 578 LEU A N 1
ATOM 4720 C CA . LEU A 1 578 ? 11.932 9.723 -13.936 1.00 92.62 578 LEU A CA 1
ATOM 4721 C C . LEU A 1 578 ? 11.515 10.193 -15.324 1.00 92.62 578 LEU A C 1
ATOM 4723 O O . LEU A 1 578 ? 10.558 10.962 -15.409 1.00 92.62 578 LEU A O 1
ATOM 4727 N N . PRO A 1 579 ? 12.145 9.723 -16.414 1.00 93.19 579 PRO A N 1
ATOM 4728 C CA . PRO A 1 579 ? 11.643 9.967 -17.762 1.00 93.19 579 PRO A CA 1
ATOM 4729 C C . PRO A 1 579 ? 10.174 9.553 -17.885 1.00 93.19 579 PRO A C 1
ATOM 4731 O O . PRO A 1 579 ? 9.786 8.489 -17.409 1.00 93.19 579 PRO A O 1
ATOM 4734 N N . ASN A 1 580 ? 9.353 10.393 -18.512 1.00 95.31 580 ASN A N 1
ATOM 4735 C CA . ASN A 1 580 ? 7.937 10.109 -18.706 1.00 95.31 580 ASN A CA 1
ATOM 4736 C C . ASN A 1 580 ? 7.724 9.185 -19.927 1.00 95.31 580 ASN A C 1
ATOM 4738 O O . ASN A 1 580 ? 7.841 9.654 -21.067 1.00 95.31 580 ASN A O 1
ATOM 4742 N N . PRO A 1 581 ? 7.355 7.903 -19.734 1.00 92.88 581 PRO A N 1
ATOM 4743 C CA . PRO A 1 581 ? 7.208 6.953 -20.837 1.00 92.88 581 PRO A CA 1
ATOM 4744 C C . PRO A 1 581 ? 5.977 7.236 -21.718 1.00 92.88 581 PRO A C 1
ATOM 4746 O O . PRO A 1 581 ? 5.891 6.781 -22.859 1.00 92.88 581 PRO A O 1
ATOM 4749 N N . ILE A 1 582 ? 5.026 8.043 -21.234 1.00 95.56 582 ILE A N 1
ATOM 4750 C CA . ILE A 1 582 ? 3.843 8.450 -22.005 1.00 95.56 582 ILE A CA 1
ATOM 4751 C C . ILE A 1 582 ? 4.263 9.328 -23.198 1.00 95.56 582 ILE A C 1
ATOM 4753 O O . ILE A 1 582 ? 3.641 9.280 -24.260 1.00 95.56 582 ILE A O 1
ATOM 4757 N N . ILE A 1 583 ? 5.355 10.090 -23.074 1.00 91.06 583 ILE A N 1
ATOM 4758 C CA . ILE A 1 583 ? 5.858 10.967 -24.143 1.00 91.06 583 ILE A CA 1
ATOM 4759 C C . ILE A 1 583 ? 6.663 10.182 -25.172 1.00 91.06 583 ILE A C 1
ATOM 4761 O O . ILE A 1 583 ? 6.458 10.346 -26.372 1.00 91.06 583 ILE A O 1
ATOM 4765 N N . SER A 1 584 ? 7.553 9.300 -24.717 1.00 73.38 584 SER A N 1
ATOM 4766 C CA . SER A 1 584 ? 8.424 8.510 -25.598 1.00 73.38 584 SER A CA 1
ATOM 4767 C C . SER A 1 584 ? 7.664 7.482 -26.447 1.00 73.38 584 SER A C 1
ATOM 4769 O O . SER A 1 584 ? 8.212 6.983 -27.433 1.00 73.38 584 SER A O 1
ATOM 4771 N N . SER A 1 585 ? 6.405 7.190 -26.102 1.00 70.31 585 SER A N 1
ATOM 4772 C CA . SER A 1 585 ? 5.513 6.255 -26.802 1.00 70.31 585 SER A CA 1
ATOM 4773 C C . SER A 1 585 ? 4.911 6.776 -28.117 1.00 70.31 585 SER A C 1
ATOM 4775 O O . SER A 1 585 ? 4.083 6.095 -28.723 1.00 70.31 585 SER A O 1
ATOM 4777 N N . GLU A 1 586 ? 5.337 7.947 -28.600 1.00 57.66 586 GLU A N 1
ATOM 4778 C CA . GLU A 1 586 ? 4.956 8.465 -29.915 1.00 57.66 586 GLU A CA 1
ATOM 4779 C C . GLU A 1 586 ? 5.385 7.474 -31.017 1.00 57.66 586 GLU A C 1
ATOM 4781 O O . GLU A 1 586 ? 6.561 7.335 -31.376 1.00 57.66 586 GLU A O 1
ATOM 4786 N N . VAL A 1 587 ? 4.418 6.721 -31.543 1.00 46.97 587 VAL A N 1
ATOM 4787 C CA . VAL A 1 587 ? 4.615 5.907 -32.740 1.00 46.97 587 VAL A CA 1
ATOM 4788 C C . VAL A 1 587 ? 4.465 6.855 -33.917 1.00 46.97 587 VAL A C 1
ATOM 4790 O O . VAL A 1 587 ? 3.358 7.290 -34.229 1.00 46.97 587 VAL A O 1
ATOM 4793 N N . LYS A 1 588 ? 5.574 7.175 -34.593 1.00 31.98 588 LYS A N 1
ATOM 4794 C CA . LYS A 1 588 ? 5.498 7.726 -35.949 1.00 31.98 588 LYS A CA 1
ATOM 4795 C C . LYS A 1 588 ? 4.759 6.697 -36.799 1.00 31.98 588 LYS A C 1
ATOM 4797 O O . LYS A 1 588 ? 5.338 5.670 -37.146 1.00 31.98 588 LYS A O 1
ATOM 4802 N N . VAL A 1 589 ? 3.483 6.951 -37.074 1.00 29.94 589 VAL A N 1
ATOM 4803 C CA . VAL A 1 589 ? 2.709 6.193 -38.056 1.00 29.94 589 VAL A CA 1
ATOM 4804 C C . VAL A 1 589 ? 3.487 6.290 -39.368 1.00 29.94 589 VAL A C 1
ATOM 4806 O O . VAL A 1 589 ? 3.687 7.391 -39.884 1.00 29.94 589 VAL A O 1
ATOM 4809 N N . LYS A 1 590 ? 4.029 5.162 -39.828 1.00 29.28 590 LYS A N 1
ATOM 4810 C CA . LYS A 1 590 ? 4.542 5.026 -41.191 1.00 29.28 590 LYS A CA 1
ATOM 4811 C C . LYS A 1 590 ? 3.405 4.633 -42.111 1.00 29.28 590 LYS A C 1
ATOM 4813 O O . LYS A 1 590 ? 2.599 3.779 -41.680 1.00 29.28 590 LYS A O 1
#

Sequence (590 aa):
MKQQAFRIAEHQTVERILNAYVRESGSRLTFSAEDYYTDDRANWMILELPKQKCKLLGTITYFSEFGHHHYGEKFWLIQPDQSIEPVDSAIRLAEMIVEEIDTDPESGNKEELLSNIQNSMEKTALYLEKALHQPQKDGWGLDREERLRWMEQRLLLGHPFHPTPKSSEGFTNEDLQKYAPELQAAFPLHFFAIHPDWIEEDWTSDIALSNDQLFPSEVCRQLKDFISEGYRLFPMHPWQAEYVLKYDVWQKGVKQGKIVNLNRLGPDVFPTSSVRTVWSPHFPYTVKLPLHVRITHFVRENTPEQVERSIDASRVITHLRKTWTYPSLTVLAEVGSLQFRPPKSVHANGYPLAASNVLLRENPDLSGGRVPLVVASLLERWPNQSEPPVFAAIRQAAGVPAGKIPDLKLAEWLNKYLEITLIPVLELFADEGVSLEAHVQNSMMHLENGWPDHFYVRDLEGVSISKDTARTKGYVGSLLTPDSPVLYTEEKAWERLQYYFIVNHLGHLIYVLSYYGKWSEKEAWGVVRRLLEKQQPSASPRMRTYIDRLLQTPTLRAKANLISRFQNRADSAIYVDLPNPIISSEVKVK

Foldseek 3Di:
DLVVLLLVLFQLLLQQLQLLLCQQVVWDWDWDPPDPDDDPQKTWTWTALVVQRKIKIFIWRDDDLQSNTHTDSWIWIQHPVRDIGTPPTSLSSLLSSLVSLDPDPVPCLSVVLSVLLVQLSVQLSVLLVLLVPDDDDLLPPPDQQSSLLCLFLCQRSAASNFNRQRGKAPDDPVNCCAQHSSNFHKFFWWKKFAAPQFKDKDFLDPDDDQPVLFFFPQVCVVCVVSVVVVTDIATAHLSLVVVQCVDQLNVVCVVVVRMGGPTGDDGIWRQGNVRQWTDDPRGQWTKRHQAQMQRRQDRSFQAPLLQLQQSLLLNLLVVCVVVPDDPFEAEWGQRMKMFGHHPPVSPDPPDRSRSGMMTTTGDPPCVVVFRWRQQSQQLDDRPPGPAGSLVVLLCQVQVHDPDADPLVSLLVQLLQVCVSPVVVQLCCCQQQQKAALCFRRQWIFGRDSSHTRHIYGYDSSPIAGALVSCVVVVCDPPSDDNPRSNYDHSVVSLLSNLARPVSRHVVSVLCRCCVSNVHDSLVSLLSVLVSLVVCLVVDDPRSNVSSCCLQPPQWHKYFSNHSCSSVSPPPNTDIDTRGRSNNVSDDPDD

Organism: NCBI:txid1173111

pLDDT: mean 92.48, std 9.85, range [29.28, 98.88]

Radius of gyration: 24.6 Å; Cα contacts (8 Å, |Δi|>4): 1108; chains: 1; bounding box: 69×53×80 Å